Protein AF-A0A958JIG4-F1 (afdb_monomer_lite)

Foldseek 3Di:
DDAKFKEWEFEPDPDTATAKMWIDAPQDPDIFIEGEDDDPPDPDRYHYDHRALLVLLVLLQLLLLLLVLLCPDPPDDDDADKDKFAPPDSLQSNLACLVVVPRVLCRRANAGPVRHRCVPVQKDWDCRNVPDPGIIMIHGPCVRHPSNSYWYHYPNHTDNNSVVSNVSSVSSRVVRDHDPPPVPPPDDDDDDDDDDDDDDDDDDDDDFPPPQVVLLPPDDDDDDDDDPVVVVVVVVVVVVVLVVVPDDDPPCDPVNVVVVVVVVLVVQLCVLVVLFCQLPPVSVVVVLVCCCPPPLNVVLQSVVQDAPPVLSVPDHSQVSLCHDDCVVVVQVVQVPPAHQEEEEAPLLSNQVSSQCCCCPVVVGRHHYDHVHNAQLVLLVVLQPPPDDDRHNKYKHFSLQCRNVQVVPVPGHNHQHFHTWTRFWFKFKKAADDPDDLLVQAAAAEEEEQCPHSAVFVVVVVVCCVVVVYPPVHYHYDRHYLVRLLVVRLVRPRRYIYIDTPPSRVCCVVSSNMDTRDDPPPVPGSGRIMTMTD

Structure (mmCIF, N/CA/C/O backbone):
data_AF-A0A958JIG4-F1
#
_entry.id   AF-A0A958JIG4-F1
#
loop_
_atom_site.group_PDB
_atom_site.id
_atom_site.type_symbol
_atom_site.label_atom_id
_atom_site.label_alt_id
_atom_site.label_comp_id
_atom_site.label_asym_id
_atom_site.label_entity_id
_atom_site.label_seq_id
_atom_site.pdbx_PDB_ins_code
_atom_site.Cartn_x
_atom_site.Cartn_y
_atom_site.Cartn_z
_atom_site.occupancy
_atom_site.B_iso_or_equiv
_atom_site.auth_seq_id
_atom_site.auth_comp_id
_atom_site.auth_asym_id
_atom_site.auth_atom_id
_atom_site.pdbx_PDB_model_num
ATOM 1 N N . MET A 1 1 ? -41.477 -16.385 -0.769 1.00 67.00 1 MET A N 1
ATOM 2 C CA . MET A 1 1 ? -41.217 -14.953 -0.491 1.00 67.00 1 MET A CA 1
ATOM 3 C C . MET A 1 1 ? -40.031 -14.545 -1.342 1.00 67.00 1 MET A C 1
ATOM 5 O O . MET A 1 1 ? -39.143 -15.373 -1.484 1.00 67.00 1 MET A O 1
ATOM 9 N N . ALA A 1 2 ? -40.033 -13.352 -1.945 1.00 80.88 2 ALA A N 1
ATOM 10 C CA . ALA A 1 2 ? -38.869 -12.888 -2.701 1.00 80.88 2 ALA A CA 1
ATOM 11 C C . ALA A 1 2 ? -37.660 -12.805 -1.761 1.00 80.88 2 ALA A C 1
ATOM 13 O O . ALA A 1 2 ? -37.759 -12.220 -0.678 1.00 80.88 2 ALA A O 1
ATOM 14 N N . GLU A 1 3 ? -36.558 -13.440 -2.142 1.00 92.94 3 GLU A N 1
ATOM 15 C CA . GLU A 1 3 ? -35.339 -13.410 -1.348 1.00 92.94 3 GLU A CA 1
ATOM 16 C C . GLU A 1 3 ? -34.697 -12.025 -1.400 1.00 92.94 3 GLU A C 1
ATOM 18 O O . GLU A 1 3 ? -34.720 -11.343 -2.425 1.00 92.94 3 GLU A O 1
ATOM 23 N N . SER A 1 4 ? -34.123 -11.602 -0.276 1.00 97.44 4 SER A N 1
ATOM 24 C CA . SER A 1 4 ? -33.362 -10.360 -0.214 1.00 97.44 4 SER A CA 1
ATOM 25 C C . SER A 1 4 ? -32.079 -10.501 -1.029 1.00 97.44 4 SER A C 1
ATOM 27 O O . SER A 1 4 ? -31.359 -11.480 -0.839 1.00 97.44 4 SER A O 1
ATOM 29 N N . CYS A 1 5 ? -31.764 -9.517 -1.871 1.00 98.06 5 CYS A N 1
ATOM 30 C CA . CYS A 1 5 ? -30.549 -9.477 -2.684 1.00 98.06 5 CYS A CA 1
ATOM 31 C C . CYS A 1 5 ? -29.881 -8.108 -2.563 1.00 98.06 5 CYS A C 1
ATOM 33 O O . CYS A 1 5 ? -30.540 -7.081 -2.720 1.00 98.06 5 CYS A O 1
ATOM 35 N N . LEU A 1 6 ? -28.572 -8.097 -2.306 1.00 98.25 6 LEU A N 1
ATOM 36 C CA . LEU A 1 6 ? -27.755 -6.891 -2.215 1.00 98.25 6 LEU A CA 1
ATOM 37 C C . LEU A 1 6 ? -26.612 -6.975 -3.220 1.00 98.25 6 LEU A C 1
ATOM 39 O O . LEU A 1 6 ? -25.855 -7.943 -3.234 1.00 98.25 6 LEU A O 1
ATOM 43 N N . GLN A 1 7 ? -26.470 -5.945 -4.038 1.00 98.44 7 GLN A N 1
ATOM 44 C CA . GLN A 1 7 ? -25.402 -5.835 -5.017 1.00 98.44 7 GLN A CA 1
ATOM 45 C C . GLN A 1 7 ? -24.523 -4.626 -4.687 1.00 98.44 7 GLN A C 1
ATOM 47 O O . GLN A 1 7 ? -25.034 -3.546 -4.384 1.00 98.44 7 GLN A O 1
ATOM 52 N N . LEU A 1 8 ? -23.205 -4.814 -4.722 1.00 98.44 8 LEU A N 1
ATOM 53 C CA . LEU A 1 8 ? -22.194 -3.815 -4.371 1.00 98.44 8 LEU A CA 1
ATOM 54 C C . LEU A 1 8 ? -21.230 -3.625 -5.543 1.00 98.44 8 LEU A C 1
ATOM 56 O O . LEU A 1 8 ? -20.646 -4.606 -5.993 1.00 98.44 8 LEU A O 1
ATOM 60 N N . TRP A 1 9 ? -21.014 -2.390 -5.993 1.00 98.25 9 TRP A N 1
ATOM 61 C CA . TRP A 1 9 ? -20.042 -2.070 -7.043 1.00 98.25 9 TRP A CA 1
ATOM 62 C C . TRP A 1 9 ? -18.914 -1.205 -6.492 1.00 98.25 9 TRP A C 1
ATOM 64 O O . TRP A 1 9 ? -19.154 -0.103 -5.985 1.00 98.25 9 TRP A O 1
ATOM 74 N N . PHE A 1 10 ? -17.689 -1.705 -6.616 1.00 97.44 10 PHE A N 1
ATOM 75 C CA . PHE A 1 10 ? -16.466 -1.030 -6.202 1.00 97.44 10 PHE A CA 1
ATOM 76 C C . PHE A 1 10 ? -15.655 -0.571 -7.412 1.00 97.44 10 PHE A C 1
ATOM 78 O O . PHE A 1 10 ? -15.530 -1.304 -8.394 1.00 97.44 10 PHE A O 1
ATOM 85 N N . SER A 1 11 ? -15.085 0.630 -7.328 1.00 94.94 11 SER A N 1
ATOM 86 C CA . SER A 1 11 ? -14.069 1.095 -8.269 1.00 94.94 11 SER A CA 1
ATOM 87 C C . SER A 1 11 ? -12.758 0.392 -7.953 1.00 94.94 11 SER A C 1
ATOM 89 O O . SER A 1 11 ? -12.430 0.187 -6.783 1.00 94.94 11 SER A O 1
ATOM 91 N N . LYS A 1 12 ? -11.985 0.027 -8.973 1.00 78.94 12 LYS A N 1
ATOM 92 C CA . LYS A 1 12 ? -10.620 -0.463 -8.767 1.00 78.94 12 LYS A CA 1
ATOM 93 C C . LYS A 1 12 ? -9.652 0.687 -8.479 1.00 78.94 12 LYS A C 1
ATOM 95 O O . LYS A 1 12 ? -8.726 0.484 -7.699 1.00 78.94 12 LYS A O 1
ATOM 100 N N . GLU A 1 13 ? -9.889 1.884 -9.038 1.00 74.62 13 GLU A N 1
ATOM 101 C CA . GLU A 1 13 ? -8.924 2.998 -9.060 1.00 74.62 13 GLU A CA 1
ATOM 102 C C . GLU A 1 13 ? -9.524 4.417 -9.139 1.00 74.62 13 GLU A C 1
ATOM 104 O O . GLU A 1 13 ? -10.645 4.581 -9.622 1.00 74.62 13 GLU A O 1
ATOM 109 N N . PRO A 1 14 ? -8.761 5.464 -8.741 1.00 69.38 14 PRO A N 1
ATOM 110 C CA . PRO A 1 14 ? -7.458 5.408 -8.055 1.00 69.38 14 PRO A CA 1
ATOM 111 C C . PRO A 1 14 ? -7.566 4.944 -6.595 1.00 69.38 14 PRO A C 1
ATOM 113 O O . PRO A 1 14 ? -6.577 4.496 -6.026 1.00 69.38 14 PRO A O 1
ATOM 116 N N . ASP A 1 15 ? -8.771 4.992 -6.032 1.00 84.25 15 ASP A N 1
ATOM 117 C CA . ASP A 1 15 ? -9.095 4.504 -4.700 1.00 84.25 15 ASP A CA 1
ATOM 118 C C . ASP A 1 15 ? -10.178 3.425 -4.814 1.00 84.25 15 ASP A C 1
ATOM 120 O O . ASP A 1 15 ? -11.134 3.555 -5.588 1.00 84.25 15 ASP A O 1
ATOM 124 N N . ILE A 1 16 ? -10.036 2.353 -4.032 1.00 90.75 16 ILE A N 1
ATOM 125 C CA . ILE A 1 16 ? -11.079 1.332 -3.928 1.00 90.75 16 ILE A CA 1
ATOM 126 C C . ILE A 1 16 ? -12.230 1.895 -3.105 1.00 90.75 16 ILE A C 1
ATOM 128 O O . ILE A 1 16 ? -12.129 2.049 -1.883 1.00 90.75 16 ILE A O 1
ATOM 132 N N . GLU A 1 17 ? -13.339 2.184 -3.776 1.00 96.19 17 GLU A N 1
ATOM 133 C CA . GLU A 1 17 ? -14.498 2.819 -3.165 1.00 96.19 17 GLU A CA 1
ATOM 134 C C . GLU A 1 17 ? -15.791 2.192 -3.680 1.00 96.19 17 GLU A C 1
ATOM 136 O O . GLU A 1 17 ? -15.925 1.890 -4.863 1.00 96.19 17 GLU A O 1
ATOM 141 N N . LEU A 1 18 ? -16.778 2.017 -2.800 1.00 97.38 18 LEU A N 1
ATOM 142 C CA . LEU A 1 18 ? -18.128 1.661 -3.228 1.00 97.38 18 LEU A CA 1
ATOM 143 C C . LEU A 1 18 ? -18.726 2.871 -3.949 1.00 97.38 18 LEU A C 1
ATOM 145 O O . LEU A 1 18 ? -18.850 3.942 -3.349 1.00 97.38 18 LEU A O 1
ATOM 149 N N . TYR A 1 19 ? -19.103 2.714 -5.215 1.00 96.44 19 TYR A N 1
ATOM 150 C CA . TYR A 1 19 ? -19.712 3.796 -5.994 1.00 96.44 19 TYR A CA 1
ATOM 151 C C . TYR A 1 19 ? -21.190 3.570 -6.302 1.00 96.44 19 TYR A C 1
ATOM 153 O O . TYR A 1 19 ? -21.889 4.527 -6.637 1.00 96.44 19 TYR A O 1
ATOM 161 N N . LYS A 1 20 ? -21.687 2.337 -6.166 1.00 96.94 20 LYS A N 1
ATOM 162 C CA . LYS A 1 20 ? -23.087 1.997 -6.423 1.00 96.94 20 LYS A CA 1
ATOM 163 C C . LYS A 1 20 ? -23.531 0.796 -5.591 1.00 96.94 20 LYS A C 1
ATOM 165 O O . LYS A 1 20 ? -22.742 -0.109 -5.316 1.00 96.94 20 LYS A O 1
ATOM 170 N N . THR A 1 21 ? -24.807 0.786 -5.222 1.00 98.06 21 THR A N 1
ATOM 171 C CA . THR A 1 21 ? -25.494 -0.356 -4.613 1.00 98.06 21 THR A CA 1
ATOM 172 C C . THR A 1 21 ? -26.872 -0.549 -5.227 1.00 98.06 21 THR A C 1
ATOM 174 O O . THR A 1 21 ? -27.521 0.435 -5.584 1.00 98.06 21 THR A O 1
ATOM 177 N N . THR A 1 22 ? -27.354 -1.790 -5.273 1.00 97.81 22 THR A N 1
ATOM 178 C CA . THR A 1 22 ? -28.776 -2.088 -5.476 1.00 97.81 22 THR A CA 1
ATOM 179 C C . THR A 1 22 ? -29.257 -3.076 -4.431 1.00 97.81 22 THR A C 1
ATOM 181 O O . THR A 1 22 ? -28.502 -3.947 -3.993 1.00 97.81 22 THR A O 1
ATOM 184 N N . PHE A 1 23 ? -30.496 -2.910 -3.986 1.00 97.75 23 PHE A N 1
ATOM 185 C CA . PHE A 1 23 ? -31.053 -3.690 -2.900 1.00 97.75 23 PHE A CA 1
ATOM 186 C C . PHE A 1 23 ? -32.522 -4.021 -3.147 1.00 97.75 23 PHE A C 1
ATOM 188 O O . PHE A 1 23 ? -33.375 -3.137 -3.226 1.00 97.75 23 PHE A O 1
ATOM 195 N N . ALA A 1 24 ? -32.818 -5.314 -3.215 1.00 97.31 24 ALA A N 1
ATOM 196 C CA . ALA A 1 24 ? -34.170 -5.844 -3.285 1.00 97.31 24 ALA A CA 1
ATOM 197 C C . ALA A 1 24 ? -34.496 -6.573 -1.978 1.00 97.31 24 ALA A C 1
ATOM 199 O O . ALA A 1 24 ? -33.703 -7.374 -1.483 1.00 97.31 24 ALA A O 1
ATOM 200 N N . HIS A 1 25 ? -35.672 -6.302 -1.415 1.00 97.25 25 HIS A N 1
ATOM 201 C CA . HIS A 1 25 ? -36.146 -6.923 -0.180 1.00 97.25 25 HIS A CA 1
ATOM 202 C C . HIS A 1 25 ? -37.665 -7.029 -0.211 1.00 97.25 25 HIS A C 1
ATOM 204 O O . HIS A 1 25 ? -38.332 -6.105 -0.658 1.00 97.25 25 HIS A O 1
ATOM 210 N N . HIS A 1 26 ? -38.234 -8.092 0.356 1.00 96.31 26 HIS A N 1
ATOM 211 C CA . HIS A 1 26 ? -39.688 -8.321 0.382 1.00 96.31 26 HIS A CA 1
ATOM 212 C C . HIS A 1 26 ? -40.513 -7.253 1.136 1.00 96.31 26 HIS A C 1
ATOM 214 O O . HIS A 1 26 ? -41.740 -7.313 1.134 1.00 96.31 26 HIS A O 1
ATOM 220 N N . LEU A 1 27 ? -39.854 -6.320 1.832 1.00 95.94 27 LEU A N 1
ATOM 221 C CA . LEU A 1 27 ? -40.499 -5.193 2.522 1.00 95.94 27 LEU A CA 1
ATOM 222 C C . LEU A 1 27 ? -40.465 -3.897 1.700 1.00 95.94 27 LEU A C 1
ATOM 224 O O . LEU A 1 27 ? -41.154 -2.956 2.080 1.00 95.94 27 LEU A O 1
ATOM 228 N N . ASN A 1 28 ? -39.693 -3.862 0.611 1.00 92.94 28 ASN A N 1
ATOM 229 C CA . ASN A 1 28 ? -39.654 -2.756 -0.336 1.00 92.94 28 ASN A CA 1
ATOM 230 C C . ASN A 1 28 ? -40.614 -3.051 -1.498 1.00 92.94 28 ASN A C 1
ATOM 232 O O . ASN A 1 28 ? -40.771 -4.201 -1.904 1.00 92.94 28 ASN A O 1
ATOM 236 N N . GLU A 1 29 ? -41.226 -2.011 -2.062 1.00 90.94 29 GLU A N 1
ATOM 237 C CA . GLU A 1 29 ? -42.118 -2.120 -3.232 1.00 90.94 29 GLU A CA 1
ATOM 238 C C . GLU A 1 29 ? -41.350 -2.255 -4.565 1.00 90.94 29 GLU A C 1
ATOM 240 O O . GLU A 1 29 ? -41.949 -2.283 -5.636 1.00 90.94 29 GLU A O 1
ATOM 245 N N . GLY A 1 30 ? -40.021 -2.370 -4.509 1.00 91.56 30 GLY A N 1
ATOM 246 C CA . GLY A 1 30 ? -39.148 -2.516 -5.668 1.00 91.56 30 GLY A CA 1
ATOM 247 C C . GLY A 1 30 ? -37.677 -2.656 -5.281 1.00 91.56 30 GLY A C 1
ATOM 248 O O . GLY A 1 30 ? -37.327 -2.754 -4.100 1.00 91.56 30 GLY A O 1
ATOM 249 N N . GLU A 1 31 ? -36.813 -2.671 -6.294 1.00 95.62 31 GLU A N 1
ATOM 250 C CA . GLU A 1 31 ? -35.366 -2.568 -6.108 1.00 95.62 31 GLU A CA 1
ATOM 251 C C . GLU A 1 31 ? -34.989 -1.106 -5.842 1.00 95.62 31 GLU A C 1
ATOM 253 O O . GLU A 1 31 ? -35.384 -0.199 -6.575 1.00 95.62 31 GLU A O 1
ATOM 258 N N . LEU A 1 32 ? -34.218 -0.882 -4.783 1.00 95.69 32 LEU A N 1
ATOM 259 C CA . LEU A 1 32 ? -33.624 0.412 -4.482 1.00 95.69 32 LEU A CA 1
ATOM 260 C C . LEU A 1 32 ? -32.235 0.473 -5.097 1.00 95.69 32 LEU A C 1
ATOM 262 O O . LEU A 1 32 ? -31.482 -0.496 -5.020 1.00 95.69 32 LEU A O 1
ATOM 266 N N . ALA A 1 33 ? -31.877 1.616 -5.667 1.00 95.81 33 ALA A N 1
ATOM 267 C CA . ALA A 1 33 ? -30.532 1.881 -6.151 1.00 95.81 33 ALA A CA 1
ATOM 268 C C . ALA A 1 33 ? -29.973 3.093 -5.415 1.00 95.81 33 ALA A C 1
ATOM 270 O O . ALA A 1 33 ? -30.681 4.079 -5.235 1.00 95.81 33 ALA A O 1
ATOM 271 N N . ALA A 1 34 ? -28.700 3.044 -5.032 1.00 95.56 34 ALA A N 1
ATOM 272 C CA . ALA A 1 34 ? -28.008 4.202 -4.488 1.00 95.56 34 ALA A CA 1
ATOM 273 C C . ALA A 1 34 ? -26.639 4.366 -5.140 1.00 95.56 34 ALA A C 1
ATOM 275 O O . ALA A 1 34 ? -25.968 3.381 -5.457 1.00 95.56 34 ALA A O 1
ATOM 276 N N . VAL A 1 35 ? -26.222 5.613 -5.339 1.00 95.12 35 VAL A N 1
ATOM 277 C CA . VAL A 1 35 ? -24.940 5.961 -5.964 1.00 95.12 35 VAL A CA 1
ATOM 278 C C . VAL A 1 35 ? -24.110 6.861 -5.061 1.00 95.12 35 VAL A C 1
ATOM 280 O O . VAL A 1 35 ? -24.629 7.641 -4.260 1.00 95.12 35 VAL A O 1
ATOM 283 N N . ARG A 1 36 ? -22.789 6.773 -5.185 1.00 94.50 36 ARG A N 1
ATOM 284 C CA . ARG A 1 36 ? -21.888 7.618 -4.411 1.00 94.50 36 ARG A CA 1
ATOM 285 C C . ARG A 1 36 ? -22.014 9.079 -4.847 1.00 94.50 36 ARG A C 1
ATOM 287 O O . ARG A 1 36 ? -21.855 9.404 -6.018 1.00 94.50 36 ARG A O 1
ATOM 294 N N . GLY A 1 37 ? -22.240 9.977 -3.892 1.00 92.56 37 GLY A N 1
ATOM 295 C CA . GLY A 1 37 ? -22.407 11.408 -4.129 1.00 92.56 37 GLY A CA 1
ATOM 296 C C . GLY A 1 37 ? -22.849 12.168 -2.878 1.00 92.56 37 GLY A C 1
ATOM 297 O O . GLY A 1 37 ? -23.115 11.586 -1.829 1.00 92.56 37 GLY A O 1
ATOM 298 N N . LYS A 1 38 ? -22.898 13.503 -2.970 1.00 84.44 38 LYS A N 1
ATOM 299 C CA . LYS A 1 38 ? -23.418 14.367 -1.891 1.00 84.44 38 LYS A CA 1
ATOM 300 C C . LYS A 1 38 ? -24.881 14.773 -2.087 1.00 84.44 38 LYS A C 1
ATOM 302 O O . LYS A 1 38 ? -25.445 15.388 -1.189 1.00 84.44 38 LYS A O 1
ATOM 307 N N . SER A 1 39 ? -25.449 14.500 -3.257 1.00 72.19 39 SER A N 1
ATOM 308 C CA . SER A 1 39 ? -26.674 15.147 -3.716 1.00 72.19 39 SER A CA 1
ATOM 309 C C . SER A 1 39 ? -27.873 14.213 -3.621 1.00 72.19 39 SER A C 1
ATOM 311 O O . SER A 1 39 ? -27.943 13.229 -4.348 1.00 72.19 39 SER A O 1
ATOM 313 N N . THR A 1 40 ? -28.876 14.631 -2.855 1.00 58.66 40 THR A N 1
ATOM 314 C CA . THR A 1 40 ? -30.275 14.164 -2.892 1.00 58.66 40 THR A CA 1
ATOM 315 C C . THR A 1 40 ? -31.029 14.635 -4.154 1.00 58.66 40 THR A C 1
ATOM 317 O O . THR A 1 40 ? -32.251 14.725 -4.160 1.00 58.66 40 THR A O 1
ATOM 320 N N . GLY A 1 41 ? -30.302 15.023 -5.211 1.00 47.53 41 GLY A N 1
ATOM 321 C CA . GLY A 1 41 ? -30.802 15.860 -6.309 1.00 47.53 41 GLY A CA 1
ATOM 322 C C . GLY A 1 41 ? -30.883 15.187 -7.678 1.00 47.53 41 GLY A C 1
ATOM 323 O O . GLY A 1 41 ? -31.124 15.885 -8.659 1.00 47.53 41 GLY A O 1
ATOM 324 N N . LEU A 1 42 ? -30.664 13.871 -7.779 1.00 56.47 42 LEU A N 1
ATOM 325 C CA . LEU A 1 42 ? -31.022 13.158 -9.005 1.00 56.47 42 LEU A CA 1
ATOM 326 C C . LEU A 1 42 ? -32.554 13.012 -9.035 1.00 56.47 42 LEU A C 1
ATOM 328 O O . LEU A 1 42 ? -33.116 12.476 -8.081 1.00 56.47 42 LEU A O 1
ATOM 332 N N . PRO A 1 43 ? -33.255 13.495 -10.075 1.00 48.19 43 PRO A N 1
ATOM 333 C CA . PRO A 1 43 ? -34.697 13.311 -10.186 1.00 48.19 43 PRO A CA 1
ATOM 334 C C . PRO A 1 43 ? -35.006 11.817 -10.374 1.00 48.19 43 PRO A C 1
ATOM 336 O O . PRO A 1 43 ? -34.782 11.271 -11.451 1.00 48.19 43 PRO A O 1
ATOM 339 N N . GLY A 1 44 ? -35.487 11.139 -9.327 1.00 61.72 44 GLY A N 1
ATOM 340 C CA . GLY A 1 44 ? -35.890 9.732 -9.405 1.00 61.72 44 GLY A CA 1
ATOM 341 C C . GLY A 1 44 ? -35.693 8.923 -8.121 1.00 61.72 44 GLY A C 1
ATOM 342 O O . GLY A 1 44 ? -35.358 9.448 -7.067 1.00 61.72 44 GLY A O 1
ATOM 343 N N . THR A 1 45 ? -35.903 7.611 -8.241 1.00 69.12 45 THR A N 1
ATOM 344 C CA . THR A 1 45 ? -35.836 6.570 -7.196 1.00 69.12 45 THR A CA 1
ATOM 345 C C . THR A 1 45 ? -34.410 6.198 -6.754 1.00 69.12 45 THR A C 1
ATOM 347 O O . THR A 1 45 ? -34.218 5.164 -6.113 1.00 69.12 45 THR A O 1
ATOM 350 N N . VAL A 1 46 ? -33.400 7.002 -7.110 1.00 88.19 46 VAL A N 1
ATOM 351 C CA . VAL A 1 46 ? -31.984 6.692 -6.864 1.00 88.19 46 VAL A CA 1
ATOM 352 C C . VAL A 1 46 ? -31.482 7.469 -5.648 1.00 88.19 46 VAL A C 1
ATOM 354 O O . VAL A 1 46 ? -31.347 8.690 -5.692 1.00 88.19 46 VAL A O 1
ATOM 357 N N . GLY A 1 47 ? -31.184 6.747 -4.571 1.00 93.81 47 GLY A N 1
ATOM 358 C CA . GLY A 1 47 ? -30.593 7.286 -3.352 1.00 93.81 47 GLY A CA 1
ATOM 359 C C . GLY A 1 47 ? -29.118 7.673 -3.511 1.00 93.81 47 GLY A C 1
ATOM 360 O O . GLY A 1 47 ? -28.475 7.400 -4.530 1.00 93.81 47 GLY A O 1
ATOM 361 N N . SER A 1 48 ? -28.543 8.297 -2.484 1.00 94.38 48 SER A N 1
ATOM 362 C CA . SER A 1 48 ? -27.151 8.744 -2.493 1.00 94.38 48 SER A CA 1
ATOM 363 C C . SER A 1 48 ? -26.395 8.377 -1.216 1.00 94.38 48 SER A C 1
ATOM 365 O O . SER A 1 48 ? -26.951 8.288 -0.125 1.00 94.38 48 SER A O 1
ATOM 367 N N . PHE A 1 49 ? -25.084 8.175 -1.320 1.00 96.12 49 PHE A N 1
ATOM 368 C CA . PHE A 1 49 ? -24.243 7.980 -0.138 1.00 96.12 49 PHE A CA 1
ATOM 369 C C . PHE A 1 49 ? -22.841 8.558 -0.325 1.00 96.12 49 PHE A C 1
ATOM 371 O O . PHE A 1 49 ? -22.319 8.657 -1.428 1.00 96.12 49 PHE A O 1
ATOM 378 N N . GLN A 1 50 ? -22.179 8.920 0.770 1.00 95.88 50 GLN A N 1
ATOM 379 C CA . GLN A 1 50 ? -20.774 9.337 0.742 1.00 95.88 50 GLN A CA 1
ATOM 380 C C . GLN A 1 50 ? -19.872 8.190 1.208 1.00 95.88 50 GLN A C 1
ATOM 382 O O . GLN A 1 50 ? -20.266 7.406 2.072 1.00 95.88 50 GLN A O 1
ATOM 387 N N . TRP A 1 51 ? -18.633 8.133 0.707 1.00 96.62 51 TRP A N 1
ATOM 388 C CA . TRP A 1 51 ? -17.616 7.156 1.129 1.00 96.62 51 TRP A CA 1
ATOM 389 C C . TRP A 1 51 ? -17.043 7.485 2.519 1.00 96.62 51 TRP A C 1
ATOM 391 O O . TRP A 1 51 ? -15.882 7.839 2.697 1.00 96.62 51 TRP A O 1
ATOM 401 N N . THR A 1 52 ? -17.916 7.453 3.524 1.00 96.50 52 THR A N 1
ATOM 402 C CA . THR A 1 52 ? -17.594 7.759 4.922 1.00 96.50 52 THR A CA 1
ATOM 403 C C . THR A 1 52 ? -17.019 6.534 5.640 1.00 96.50 52 THR A C 1
ATOM 405 O O . THR A 1 52 ? -17.239 5.403 5.198 1.00 96.50 52 THR A O 1
ATOM 408 N N . PRO A 1 53 ? -16.380 6.706 6.813 1.00 97.25 53 PRO A N 1
ATOM 409 C CA . PRO A 1 53 ? -15.893 5.577 7.612 1.00 97.25 53 PRO A CA 1
ATOM 410 C C . PRO A 1 53 ? -16.977 4.558 8.003 1.00 97.25 53 PRO A C 1
ATOM 412 O O . PRO A 1 53 ? -16.665 3.388 8.215 1.00 97.25 53 PRO A O 1
ATOM 415 N N . ALA A 1 54 ? -18.249 4.967 8.087 1.00 97.38 54 ALA A N 1
ATOM 416 C CA . ALA A 1 54 ? -19.363 4.051 8.340 1.00 97.38 54 ALA A CA 1
ATOM 417 C C . ALA A 1 54 ? -19.732 3.217 7.098 1.00 97.38 54 ALA A C 1
ATOM 419 O O . ALA A 1 54 ? -19.997 2.026 7.230 1.00 97.38 54 ALA A O 1
ATOM 420 N N . VAL A 1 55 ? -19.695 3.808 5.897 1.00 97.94 55 VAL A N 1
ATOM 421 C CA . VAL A 1 55 ? -19.942 3.091 4.629 1.00 97.94 55 VAL A CA 1
ATOM 422 C C . VAL A 1 55 ? -18.785 2.141 4.299 1.00 97.94 55 VAL A C 1
ATOM 424 O O . VAL A 1 55 ? -19.013 1.018 3.851 1.00 97.94 55 VAL A O 1
ATOM 427 N N . GLN A 1 56 ? -17.547 2.532 4.613 1.00 97.81 56 GLN A N 1
ATOM 428 C CA . GLN A 1 56 ? -16.386 1.638 4.561 1.00 97.81 56 GLN A CA 1
ATOM 429 C C . GLN A 1 56 ? -16.570 0.438 5.498 1.00 97.81 56 GLN A C 1
ATOM 431 O O . GLN A 1 56 ? -16.427 -0.702 5.072 1.00 97.81 56 GLN A O 1
ATOM 436 N N . ALA A 1 57 ? -16.965 0.671 6.755 1.00 97.88 57 ALA A N 1
ATOM 437 C CA . ALA A 1 57 ? -17.247 -0.405 7.706 1.00 97.88 57 ALA A CA 1
ATOM 438 C C . ALA A 1 57 ? -18.385 -1.331 7.235 1.00 97.88 57 ALA A C 1
ATOM 440 O O . ALA A 1 57 ? -18.264 -2.550 7.347 1.00 97.88 57 ALA A O 1
ATOM 441 N N . LEU A 1 58 ? -19.455 -0.779 6.650 1.00 98.38 58 LEU A N 1
ATOM 442 C CA . LEU A 1 58 ? -20.514 -1.580 6.028 1.00 98.38 58 LEU A CA 1
ATOM 443 C C . LEU A 1 58 ? -19.959 -2.457 4.898 1.00 98.38 58 LEU A C 1
ATOM 445 O O . LEU A 1 58 ? -20.250 -3.648 4.835 1.00 98.38 58 LEU A O 1
ATOM 449 N N . SER A 1 59 ? -19.116 -1.884 4.041 1.00 98.50 59 SER A N 1
ATOM 450 C CA . SER A 1 59 ? -18.481 -2.608 2.939 1.00 98.50 59 SER A CA 1
ATOM 451 C C . SER A 1 59 ? -17.628 -3.768 3.452 1.00 98.50 59 SER A C 1
ATOM 453 O O . SER A 1 59 ? -17.761 -4.882 2.959 1.00 98.50 59 SER A O 1
ATOM 455 N N . ILE A 1 60 ? -16.817 -3.548 4.495 1.00 98.12 60 ILE A N 1
ATOM 456 C CA . ILE A 1 60 ? -15.963 -4.591 5.084 1.00 98.12 60 ILE A CA 1
ATOM 457 C C . ILE A 1 60 ? -16.809 -5.768 5.596 1.00 98.12 60 ILE A C 1
ATOM 459 O O . ILE A 1 60 ? -16.492 -6.915 5.283 1.00 98.12 60 ILE A O 1
ATOM 463 N N . VAL A 1 61 ? -17.882 -5.520 6.365 1.00 98.25 61 VAL A N 1
ATOM 464 C CA . VAL A 1 61 ? -18.695 -6.619 6.927 1.00 98.25 61 VAL A CA 1
ATOM 465 C C . VAL A 1 61 ? -19.450 -7.390 5.841 1.00 98.25 61 VAL A C 1
ATOM 467 O O . VAL A 1 61 ? -19.522 -8.617 5.909 1.00 98.25 61 VAL A O 1
ATOM 470 N N . LEU A 1 62 ? -19.951 -6.706 4.808 1.00 98.31 62 LEU A N 1
ATOM 471 C CA . LEU A 1 62 ? -20.645 -7.348 3.689 1.00 98.31 62 LEU A CA 1
ATOM 472 C C . LEU A 1 62 ? -19.692 -8.171 2.816 1.00 98.31 62 LEU A C 1
ATOM 474 O O . LEU A 1 62 ? -20.032 -9.293 2.460 1.00 98.31 62 LEU A O 1
ATOM 478 N N . LEU A 1 63 ? -18.488 -7.664 2.529 1.00 97.88 63 LEU A N 1
ATOM 479 C CA . LEU A 1 63 ? -17.461 -8.394 1.778 1.00 97.88 63 LEU A CA 1
ATOM 480 C C . LEU A 1 63 ? -16.994 -9.647 2.524 1.00 97.88 63 LEU A C 1
ATOM 482 O O . LEU A 1 63 ? -16.932 -10.719 1.928 1.00 97.88 63 LEU A O 1
ATOM 486 N N . LYS A 1 64 ? -16.726 -9.534 3.834 1.00 96.88 64 LYS A N 1
ATOM 487 C CA . LYS A 1 64 ? -16.377 -10.689 4.677 1.00 96.88 64 LYS A CA 1
ATOM 488 C C . LYS A 1 64 ? -17.516 -11.717 4.707 1.00 96.88 64 LYS A C 1
ATOM 490 O O . LYS A 1 64 ? -17.252 -12.908 4.599 1.00 96.88 64 LYS A O 1
ATOM 495 N N . THR A 1 65 ? -18.771 -11.265 4.791 1.00 96.62 65 THR A N 1
ATOM 496 C CA . THR A 1 65 ? -19.953 -12.148 4.763 1.00 96.62 65 THR A CA 1
ATOM 497 C C . THR A 1 65 ? -20.106 -12.851 3.415 1.00 96.62 65 THR A C 1
ATOM 499 O O . THR A 1 65 ? -20.307 -14.059 3.384 1.00 96.62 65 THR A O 1
ATOM 502 N N . ALA A 1 66 ? -19.961 -12.126 2.304 1.00 96.81 66 ALA A N 1
ATOM 503 C CA . ALA A 1 66 ? -20.028 -12.696 0.961 1.00 96.81 66 ALA A CA 1
ATOM 504 C C . ALA A 1 66 ? -18.910 -13.720 0.713 1.00 96.81 66 ALA A C 1
ATOM 506 O O . ALA A 1 66 ? -19.150 -14.747 0.088 1.00 96.81 66 ALA A O 1
ATOM 507 N N . ALA A 1 67 ? -17.697 -13.466 1.216 1.00 95.06 67 ALA A N 1
ATOM 508 C CA . ALA A 1 67 ? -16.589 -14.413 1.122 1.00 95.06 67 ALA A CA 1
ATOM 509 C C . ALA A 1 67 ? -16.889 -15.696 1.902 1.00 95.06 67 ALA A C 1
ATOM 511 O O . ALA A 1 67 ? -16.728 -16.787 1.366 1.00 95.06 67 ALA A O 1
ATOM 512 N N . TRP A 1 68 ? -17.393 -15.547 3.131 1.00 94.38 68 TRP A N 1
ATOM 513 C CA . TRP A 1 68 ? -17.763 -16.662 3.999 1.00 94.38 68 TRP A CA 1
ATOM 514 C C . TRP A 1 68 ? -18.823 -17.575 3.377 1.00 94.38 68 TRP A C 1
ATOM 516 O O . TRP A 1 68 ? -18.665 -18.786 3.421 1.00 94.38 68 TRP A O 1
ATOM 526 N N . GLY A 1 69 ? -19.853 -17.018 2.729 1.00 94.38 69 GLY A N 1
ATOM 527 C CA . GLY A 1 69 ? -20.866 -17.827 2.033 1.00 94.38 69 GLY A CA 1
ATOM 528 C C . GLY A 1 69 ? -20.306 -18.698 0.909 1.00 94.38 69 GLY A C 1
ATOM 529 O O . GLY A 1 69 ? -20.768 -19.809 0.678 1.00 94.38 69 GLY A O 1
ATOM 530 N N . ARG A 1 70 ? -19.269 -18.203 0.226 1.00 93.69 70 ARG A N 1
ATOM 531 C CA . ARG A 1 70 ? -18.677 -18.864 -0.944 1.00 93.69 70 ARG A CA 1
ATOM 532 C C . ARG A 1 70 ? -17.593 -19.868 -0.580 1.00 93.69 70 ARG A C 1
ATOM 534 O O . ARG A 1 70 ? -17.233 -20.700 -1.407 1.00 93.69 70 ARG A O 1
ATOM 541 N N . GLU A 1 71 ? -17.055 -19.789 0.631 1.00 90.75 71 GLU A N 1
ATOM 542 C CA . GLU A 1 71 ? -16.032 -20.703 1.120 1.00 90.75 71 GLU A CA 1
ATOM 543 C C . GLU A 1 71 ? -16.703 -21.907 1.792 1.00 90.75 71 GLU A C 1
ATOM 545 O O . GLU A 1 71 ? -16.984 -21.920 2.985 1.00 90.75 71 GLU A O 1
ATOM 550 N N . THR A 1 72 ? -16.967 -22.948 1.002 1.00 64.94 72 THR A N 1
ATOM 551 C CA . THR A 1 72 ? -17.724 -24.154 1.392 1.00 64.94 72 THR A CA 1
ATOM 552 C C . THR A 1 72 ? -17.008 -25.055 2.420 1.00 64.94 72 THR A C 1
ATOM 554 O O . THR A 1 72 ? -17.434 -26.186 2.630 1.00 64.94 72 THR A O 1
ATOM 557 N N . GLN A 1 73 ? -15.896 -24.613 3.022 1.00 50.91 73 GLN A N 1
ATOM 558 C CA . GLN A 1 73 ? -14.919 -25.494 3.686 1.00 50.91 73 GLN A CA 1
ATOM 559 C C . GLN A 1 73 ? -14.343 -25.005 5.021 1.00 50.91 73 GLN A C 1
ATOM 561 O O . GLN A 1 73 ? -13.429 -25.641 5.544 1.00 50.91 73 GLN A O 1
ATOM 566 N N . LEU A 1 74 ? -14.856 -23.935 5.632 1.00 53.56 74 LEU A N 1
ATOM 567 C CA . LEU A 1 74 ? -14.478 -23.645 7.020 1.00 53.56 74 LEU A CA 1
ATOM 568 C C . LEU A 1 74 ? -15.297 -24.532 7.967 1.00 53.56 74 LEU A C 1
ATOM 570 O O . LEU A 1 74 ? -16.282 -24.106 8.562 1.00 53.56 74 LEU A O 1
ATOM 574 N N . GLU A 1 75 ? -14.877 -25.794 8.077 1.00 48.47 75 GLU A N 1
ATOM 575 C CA . GLU A 1 75 ? -15.244 -26.700 9.166 1.00 48.47 75 GLU A CA 1
ATOM 576 C C . GLU A 1 75 ? -14.703 -26.114 10.482 1.00 48.47 75 GLU A C 1
ATOM 578 O O . GLU A 1 75 ? -13.572 -26.358 10.898 1.00 48.47 75 GLU A O 1
ATOM 583 N N . GLY A 1 76 ? -15.497 -25.245 11.100 1.00 57.72 76 GLY A N 1
ATOM 584 C CA . GLY A 1 76 ? -15.180 -24.577 12.356 1.00 57.72 76 GLY A CA 1
ATOM 585 C C . GLY A 1 76 ? -16.339 -23.678 12.773 1.00 57.72 76 GLY A C 1
ATOM 586 O O . GLY A 1 76 ? -16.611 -22.681 12.115 1.00 57.72 76 GLY A O 1
ATOM 587 N N . GLU A 1 77 ? -17.031 -24.090 13.834 1.00 51.97 77 GLU A N 1
ATOM 588 C CA . GLU A 1 77 ? -18.213 -23.493 14.477 1.00 51.97 77 GLU A CA 1
ATOM 589 C C . GLU A 1 77 ? -18.586 -22.040 14.100 1.00 51.97 77 GLU A C 1
ATOM 591 O O . GLU A 1 77 ? -17.892 -21.085 14.449 1.00 51.97 77 GLU A O 1
ATOM 596 N N . ASP A 1 78 ? -19.765 -21.906 13.475 1.00 59.31 78 ASP A N 1
ATOM 597 C CA . ASP A 1 78 ? -20.854 -20.927 13.699 1.00 59.31 78 ASP A CA 1
ATOM 598 C C . ASP A 1 78 ? -20.587 -19.410 13.762 1.00 59.31 78 ASP A C 1
ATOM 600 O O . ASP A 1 78 ? -21.530 -18.613 13.878 1.00 59.31 78 ASP A O 1
ATOM 604 N N . ALA A 1 79 ? -19.353 -18.938 13.643 1.00 76.19 79 ALA A N 1
ATOM 605 C CA . ALA A 1 79 ? -19.061 -17.518 13.753 1.00 76.19 79 ALA A CA 1
ATOM 606 C C . ALA A 1 79 ? -19.246 -16.814 12.403 1.00 76.19 79 ALA A C 1
ATOM 608 O O . ALA A 1 79 ? -18.303 -16.615 11.638 1.00 76.19 79 ALA A O 1
ATOM 609 N N . THR A 1 80 ? -20.476 -16.368 12.134 1.00 89.44 80 THR A N 1
ATOM 610 C CA . THR A 1 80 ? -20.757 -15.422 11.043 1.00 89.44 80 THR A CA 1
ATOM 611 C C . THR A 1 80 ? -19.776 -14.241 11.122 1.00 89.44 80 THR A C 1
ATOM 613 O O . THR A 1 80 ? -19.584 -13.701 12.222 1.00 89.44 80 THR A O 1
ATOM 616 N N . PRO A 1 81 ? -19.168 -13.795 10.003 1.00 95.00 81 PRO A N 1
ATOM 617 C CA . PRO A 1 81 ? -18.185 -12.719 10.040 1.00 95.00 81 PRO A CA 1
ATOM 618 C C . PRO A 1 81 ? -18.718 -11.471 10.743 1.00 95.00 81 PRO A C 1
ATOM 620 O O . PRO A 1 81 ? -19.842 -11.019 10.499 1.00 95.00 81 PRO A O 1
ATOM 623 N N . ARG A 1 82 ? -17.899 -10.899 11.629 1.00 96.50 82 ARG A N 1
ATOM 624 C CA . ARG A 1 82 ? -18.278 -9.743 12.446 1.00 96.50 82 ARG A CA 1
ATOM 625 C C . ARG A 1 82 ? -17.165 -8.709 12.527 1.00 96.50 82 ARG A C 1
ATOM 627 O O . ARG A 1 82 ? -15.984 -9.042 12.492 1.00 96.50 82 ARG A O 1
ATOM 634 N N . LEU A 1 83 ? -17.557 -7.448 12.660 1.00 97.19 83 LEU A N 1
ATOM 635 C CA . LEU A 1 83 ? -16.672 -6.357 13.050 1.00 97.19 83 LEU A CA 1
ATOM 636 C C . LEU A 1 83 ? -16.770 -6.159 14.554 1.00 97.19 83 LEU A C 1
ATOM 638 O O . LEU A 1 83 ? -17.875 -6.066 15.083 1.00 97.19 83 LEU A O 1
ATOM 642 N N . GLU A 1 84 ? -15.629 -6.046 15.223 1.00 97.25 84 GLU A N 1
ATOM 643 C CA . GLU A 1 84 ? -15.544 -5.876 16.669 1.00 97.25 84 GLU A CA 1
ATOM 644 C C . GLU A 1 84 ? -14.494 -4.814 17.011 1.00 97.25 84 GLU A C 1
ATOM 646 O O . GLU A 1 84 ? -13.400 -4.806 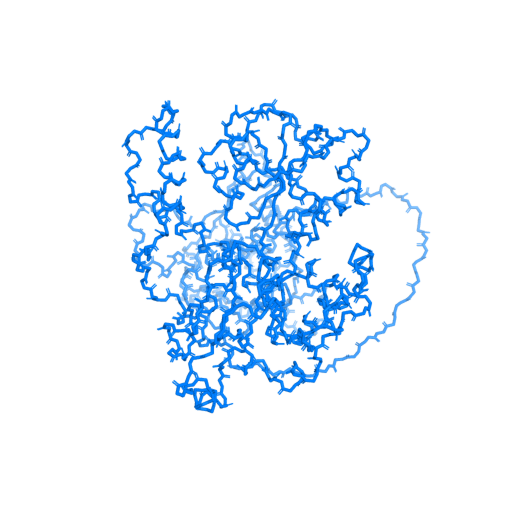16.450 1.00 97.25 84 GLU A O 1
ATOM 651 N N . GLY A 1 85 ? -14.825 -3.885 17.908 1.00 96.44 85 GLY A N 1
ATOM 652 C CA . GLY A 1 85 ? -13.863 -2.890 18.380 1.00 96.44 85 GLY A CA 1
ATOM 653 C C . GLY A 1 85 ? -14.468 -1.808 19.267 1.00 96.44 85 GLY A C 1
ATOM 654 O O . GLY A 1 85 ? -15.676 -1.558 19.256 1.00 96.44 85 GLY A O 1
ATOM 655 N N . THR A 1 86 ? -13.620 -1.143 20.052 1.00 95.69 86 THR A N 1
ATOM 656 C CA . THR A 1 86 ? -13.996 0.046 20.832 1.00 95.69 86 THR A CA 1
ATOM 657 C C . THR A 1 86 ? -13.839 1.323 20.004 1.00 95.69 86 THR A C 1
ATOM 659 O O . THR A 1 86 ? -13.164 1.307 18.977 1.00 95.69 86 THR A O 1
ATOM 662 N N . ALA A 1 87 ? -14.492 2.433 20.362 1.00 93.31 87 ALA A N 1
ATOM 663 C CA . ALA A 1 87 ? -14.295 3.685 19.636 1.00 93.31 87 ALA A CA 1
ATOM 664 C C . ALA A 1 87 ? -12.879 4.252 19.871 1.00 93.31 87 ALA A C 1
ATOM 666 O O . ALA A 1 87 ? -12.434 4.299 21.020 1.00 93.31 87 ALA A O 1
ATOM 667 N N . PRO A 1 88 ? -12.202 4.752 18.818 1.00 95.25 88 PRO A N 1
ATOM 668 C CA . PRO A 1 88 ? -12.629 4.749 17.416 1.00 95.25 88 PRO A CA 1
ATOM 669 C C . PRO A 1 88 ? -12.313 3.424 16.689 1.00 95.25 88 PRO A C 1
ATOM 671 O O . PRO A 1 88 ? -11.157 3.034 16.576 1.00 95.25 88 PRO A O 1
ATOM 674 N N . SER A 1 89 ? -13.330 2.778 16.112 1.00 96.12 89 SER A N 1
ATOM 675 C CA . SER A 1 89 ? -13.189 1.568 15.273 1.00 96.12 89 SER A CA 1
ATOM 676 C C . SER A 1 89 ? -14.258 1.485 14.175 1.00 96.12 89 SER A C 1
ATOM 678 O O . SER A 1 89 ? -15.328 2.087 14.340 1.00 96.12 89 SER A O 1
ATOM 680 N N . PRO A 1 90 ? -14.040 0.687 13.106 1.00 97.56 90 PRO A N 1
ATOM 681 C CA . PRO A 1 90 ? -15.047 0.440 12.071 1.00 97.56 90 PRO A CA 1
ATOM 682 C C . PRO A 1 90 ? -16.402 -0.003 12.646 1.00 97.56 90 PRO A C 1
ATOM 684 O O . PRO A 1 90 ? -17.441 0.555 12.288 1.00 97.56 90 PRO A O 1
ATOM 687 N N . ALA A 1 91 ? -16.387 -0.934 13.611 1.00 97.56 91 ALA A N 1
ATOM 688 C CA . ALA A 1 91 ? -17.588 -1.428 14.285 1.00 97.56 91 ALA A CA 1
ATOM 689 C C . ALA A 1 91 ? -18.345 -0.303 15.011 1.00 97.56 91 ALA A C 1
ATOM 691 O O . ALA A 1 91 ? -19.557 -0.156 14.844 1.00 97.56 91 ALA A O 1
ATOM 692 N N . SER A 1 92 ? -17.631 0.536 15.773 1.00 96.19 92 SER A N 1
ATOM 693 C CA . SER A 1 92 ? -18.237 1.669 16.486 1.00 96.19 92 SER A CA 1
ATOM 694 C C . SER A 1 92 ? -18.826 2.724 15.536 1.00 96.19 92 SER A C 1
ATOM 696 O O . SER A 1 92 ? -19.902 3.256 15.814 1.00 96.19 92 SER A O 1
ATOM 698 N N . SER A 1 93 ? -18.181 2.992 14.391 1.00 96.44 93 SER A N 1
ATOM 699 C CA . SER A 1 93 ? -18.664 3.958 13.393 1.00 96.44 93 SER A CA 1
ATOM 700 C C . SER A 1 93 ? -19.934 3.487 12.691 1.00 96.44 93 SER A C 1
ATOM 702 O O . SER A 1 93 ? -20.887 4.259 12.580 1.00 96.44 93 SER A O 1
ATOM 704 N N . LEU A 1 94 ? -19.983 2.221 12.268 1.00 97.50 94 LEU A N 1
ATOM 705 C CA . LEU A 1 94 ? -21.186 1.645 11.666 1.00 97.50 94 LEU A CA 1
ATOM 706 C C . LEU A 1 94 ? -22.323 1.523 12.688 1.00 97.50 94 LEU A C 1
ATOM 708 O O . LEU A 1 94 ? -23.450 1.931 12.409 1.00 97.50 94 LEU A O 1
ATOM 712 N N . GLY A 1 95 ? -22.026 1.047 13.901 1.00 96.81 95 GLY A N 1
ATOM 713 C CA . GLY A 1 95 ? -23.008 0.960 14.983 1.00 96.81 95 GLY A CA 1
ATOM 714 C C . GLY A 1 95 ? -23.627 2.316 15.339 1.00 96.81 95 GLY A C 1
ATOM 715 O O . GLY A 1 95 ? -24.833 2.404 15.576 1.00 96.81 95 GLY A O 1
ATOM 716 N N . TYR A 1 96 ? -22.832 3.391 15.323 1.00 95.12 96 TYR A N 1
ATOM 717 C CA . TYR A 1 96 ? -23.336 4.752 15.513 1.00 95.12 96 TYR A CA 1
ATOM 718 C C . TYR A 1 96 ? -24.275 5.191 14.376 1.00 95.12 96 TYR A C 1
ATOM 720 O O . TYR A 1 96 ? -25.368 5.688 14.658 1.00 95.12 96 TYR A O 1
ATOM 728 N N . ALA A 1 97 ? -23.902 4.964 13.110 1.00 95.75 97 ALA A N 1
ATOM 729 C CA . ALA A 1 97 ? -24.735 5.306 11.950 1.00 95.75 97 ALA A CA 1
ATOM 730 C C . ALA A 1 97 ? -26.087 4.566 11.961 1.00 95.75 97 ALA A C 1
ATOM 732 O O . ALA A 1 97 ? -27.132 5.188 11.763 1.00 95.75 97 ALA A O 1
ATOM 733 N N . ILE A 1 98 ? -26.090 3.267 12.291 1.00 96.56 98 ILE A N 1
ATOM 734 C CA . ILE A 1 98 ? -27.315 2.458 12.436 1.00 96.56 98 ILE A CA 1
ATOM 735 C C . ILE A 1 98 ? -28.200 3.005 13.563 1.00 96.56 98 ILE A C 1
ATOM 737 O O . ILE A 1 98 ? -29.412 3.154 13.393 1.00 96.56 98 ILE A O 1
ATOM 741 N N . SER A 1 99 ? -27.608 3.350 14.714 1.00 95.00 99 SER A N 1
ATOM 742 C CA . SER A 1 99 ? -28.354 3.920 15.841 1.00 95.00 99 SER A CA 1
ATOM 743 C C . SER A 1 99 ? -28.985 5.270 15.502 1.00 95.00 99 SER A C 1
ATOM 745 O O . SER A 1 99 ? -30.063 5.570 16.020 1.00 95.00 99 SER A O 1
ATOM 747 N N . LYS A 1 100 ? -28.318 6.088 14.681 1.00 94.94 100 LYS A N 1
ATOM 748 C CA . LYS A 1 100 ? -28.798 7.409 14.257 1.00 94.94 100 LYS A CA 1
ATOM 749 C C . LYS A 1 100 ? -29.691 7.377 13.021 1.00 94.94 100 LYS A C 1
ATOM 751 O O . LYS A 1 100 ? -30.278 8.407 12.730 1.00 94.94 100 LYS A O 1
ATOM 756 N N . GLN A 1 101 ? -29.823 6.226 12.357 1.00 94.94 101 GLN A N 1
ATOM 757 C CA . GLN A 1 101 ? -30.576 6.080 11.107 1.00 94.94 101 GLN A CA 1
ATOM 758 C C . GLN A 1 101 ? -30.129 7.103 10.057 1.00 94.94 101 GLN A C 1
ATOM 760 O O . GLN A 1 101 ? -30.949 7.838 9.526 1.00 94.94 101 GLN A O 1
ATOM 765 N N . SER A 1 102 ? -28.816 7.191 9.811 1.00 94.75 102 SER A N 1
ATOM 766 C CA . SER A 1 102 ? -28.267 8.113 8.810 1.00 94.75 102 SER A CA 1
ATOM 767 C C . SER A 1 102 ? -28.983 7.982 7.462 1.00 94.75 102 SER A C 1
ATOM 769 O O . SER A 1 102 ? -29.237 6.861 7.035 1.00 94.75 102 SER A O 1
ATOM 771 N N . ASP A 1 103 ? -29.229 9.103 6.781 1.00 95.25 103 ASP A N 1
ATOM 772 C CA . ASP A 1 103 ? -30.023 9.156 5.541 1.00 95.25 103 ASP A CA 1
ATOM 773 C C . ASP A 1 103 ? -29.542 8.165 4.474 1.00 95.25 103 ASP A C 1
ATOM 775 O O . ASP A 1 103 ? -30.339 7.464 3.866 1.00 95.25 103 ASP A O 1
ATOM 779 N N . TRP A 1 104 ? -28.226 7.981 4.339 1.00 96.38 104 TRP A N 1
ATOM 780 C CA . TRP A 1 104 ? -27.667 7.022 3.384 1.00 96.38 104 TRP A CA 1
ATOM 781 C C . TRP A 1 104 ? -28.094 5.560 3.644 1.00 96.38 104 TRP A C 1
ATOM 783 O O . TRP A 1 104 ? -28.102 4.747 2.726 1.00 96.38 104 TRP A O 1
ATOM 793 N N . LEU A 1 105 ? -28.459 5.189 4.880 1.00 97.00 105 LEU A N 1
ATOM 794 C CA . LEU A 1 105 ? -29.021 3.863 5.172 1.00 97.00 105 LEU A CA 1
ATOM 795 C C . LEU A 1 105 ? -30.447 3.728 4.632 1.00 97.00 105 LEU A C 1
ATOM 797 O O . LEU A 1 105 ? -30.839 2.624 4.261 1.00 97.00 105 LEU A O 1
ATOM 801 N N . LEU A 1 106 ? -31.209 4.825 4.609 1.00 95.56 106 LEU A N 1
ATOM 802 C CA . LEU A 1 106 ? -32.528 4.887 3.976 1.00 95.56 106 LEU A CA 1
ATOM 803 C C . LEU A 1 106 ? -32.375 4.747 2.466 1.00 95.56 106 LEU A C 1
ATOM 805 O O . LEU A 1 106 ? -33.068 3.942 1.858 1.00 95.56 106 LEU A O 1
ATOM 809 N N . ASP A 1 107 ? -31.402 5.456 1.903 1.00 95.69 107 ASP A N 1
ATOM 810 C CA . ASP A 1 107 ? -31.113 5.447 0.473 1.00 95.69 107 ASP A CA 1
ATOM 811 C C . ASP A 1 107 ? -30.653 4.066 -0.023 1.00 95.69 107 ASP A C 1
ATOM 813 O O . ASP A 1 107 ? -31.060 3.633 -1.097 1.00 95.69 107 ASP A O 1
ATOM 817 N N . ILE A 1 108 ? -29.835 3.346 0.758 1.00 97.12 108 ILE A N 1
ATOM 818 C CA . ILE A 1 108 ? -29.360 2.001 0.386 1.00 97.12 108 ILE A CA 1
ATOM 819 C C . ILE A 1 108 ? -30.408 0.917 0.671 1.00 97.12 108 ILE A C 1
ATOM 821 O O . ILE A 1 108 ? -30.592 0.023 -0.151 1.00 97.12 108 ILE A O 1
ATOM 825 N N . PHE A 1 109 ? -31.062 0.937 1.839 1.00 97.56 109 PHE A N 1
ATOM 826 C CA . PHE A 1 109 ? -31.870 -0.201 2.305 1.00 97.56 109 PHE A CA 1
ATOM 827 C C . PHE A 1 109 ? -33.380 0.041 2.311 1.00 97.56 109 PHE A C 1
ATOM 829 O O . PHE A 1 109 ? -34.141 -0.927 2.331 1.00 97.56 109 PHE A O 1
ATOM 836 N N . GLY A 1 110 ? -33.825 1.294 2.304 1.00 96.19 110 GLY A N 1
ATOM 837 C CA . GLY A 1 110 ? -35.232 1.661 2.409 1.00 96.19 110 GLY A CA 1
ATOM 838 C C . GLY A 1 110 ? -35.796 1.597 3.826 1.00 96.19 110 GLY A C 1
ATOM 839 O O . GLY A 1 110 ? -35.094 1.391 4.828 1.00 96.19 110 GLY A O 1
ATOM 840 N N . LEU A 1 111 ? -37.112 1.778 3.888 1.00 96.50 111 LEU A N 1
ATOM 841 C CA . LEU A 1 111 ? -37.920 1.768 5.099 1.00 96.50 111 LEU A CA 1
ATOM 842 C C . LEU A 1 111 ? -38.883 0.586 5.075 1.00 96.50 111 LEU A C 1
ATOM 844 O O . LEU A 1 111 ? -39.455 0.257 4.042 1.00 96.50 111 LEU A O 1
ATOM 848 N N . ASP A 1 112 ? -39.106 -0.030 6.232 1.00 95.81 112 ASP A N 1
ATOM 849 C CA . ASP A 1 112 ? -40.223 -0.951 6.395 1.00 95.81 112 ASP A CA 1
ATOM 850 C C . ASP A 1 112 ? -41.555 -0.196 6.573 1.00 95.81 112 ASP A C 1
ATOM 852 O O . ASP A 1 112 ? -41.603 1.025 6.727 1.00 95.81 112 ASP A O 1
ATOM 856 N N . ARG A 1 113 ? -42.667 -0.940 6.625 1.00 95.19 113 ARG A N 1
ATOM 857 C CA . ARG A 1 113 ? -44.020 -0.383 6.827 1.00 95.19 113 ARG A CA 1
ATOM 858 C C . ARG A 1 113 ? -44.192 0.423 8.125 1.00 95.19 113 ARG A C 1
ATOM 860 O O . ARG A 1 113 ? -45.200 1.100 8.282 1.00 95.19 113 ARG A O 1
ATOM 867 N N . LYS A 1 114 ? -43.255 0.323 9.076 1.00 94.81 114 LYS A N 1
ATOM 868 C CA . LYS A 1 114 ? -43.260 1.073 10.343 1.00 94.81 114 LYS A CA 1
ATOM 869 C C . LYS A 1 114 ? -42.357 2.311 10.288 1.00 94.81 114 LYS A C 1
ATOM 871 O O . LYS A 1 114 ? -42.133 2.934 11.323 1.00 94.81 114 LYS A O 1
ATOM 876 N N . GLY A 1 115 ? -41.795 2.637 9.123 1.00 92.88 115 GLY A N 1
ATOM 877 C CA . GLY A 1 115 ? -40.845 3.735 8.960 1.00 92.88 115 GLY A CA 1
ATOM 878 C C . GLY A 1 115 ? -39.486 3.467 9.612 1.00 92.88 115 GLY A C 1
ATOM 879 O O . GLY A 1 115 ? -38.760 4.409 9.911 1.00 92.88 115 GLY A O 1
ATOM 880 N N . SER A 1 116 ? -39.128 2.202 9.868 1.00 94.25 116 SER A N 1
ATOM 881 C CA . SER A 1 116 ? -37.802 1.828 10.375 1.00 94.25 116 SER A CA 1
ATOM 882 C C . SER A 1 116 ? -36.895 1.359 9.245 1.00 94.25 116 SER A C 1
ATOM 884 O O . SER A 1 116 ? -37.335 0.639 8.353 1.00 94.25 116 SER A O 1
ATOM 886 N N . THR A 1 117 ? -35.608 1.713 9.301 1.00 96.62 117 THR A N 1
ATOM 887 C CA . THR A 1 117 ? -34.653 1.284 8.266 1.00 96.62 117 THR A CA 1
ATOM 888 C C . THR A 1 117 ? -34.545 -0.242 8.217 1.00 96.62 117 THR A C 1
ATOM 890 O O . THR A 1 117 ? -34.366 -0.899 9.250 1.00 96.62 117 THR A O 1
ATOM 893 N N . ILE A 1 118 ? -34.608 -0.827 7.016 1.00 97.94 118 ILE A N 1
ATOM 894 C CA . ILE A 1 118 ? -34.450 -2.284 6.846 1.00 97.94 118 ILE A CA 1
ATOM 895 C C . ILE A 1 118 ? -33.037 -2.727 7.261 1.00 97.94 118 ILE A C 1
ATOM 897 O O . ILE A 1 118 ? -32.851 -3.840 7.760 1.00 97.94 118 ILE A O 1
ATOM 901 N N . ALA A 1 119 ? -32.054 -1.823 7.198 1.00 97.88 119 ALA A N 1
ATOM 902 C CA . ALA A 1 119 ? -30.699 -2.049 7.694 1.00 97.88 119 ALA A CA 1
ATOM 903 C C . ALA A 1 119 ? -30.654 -2.574 9.143 1.00 97.88 119 ALA A C 1
ATOM 905 O O . ALA A 1 119 ? -29.814 -3.412 9.453 1.00 97.88 119 ALA A O 1
ATOM 906 N N . LYS A 1 120 ? -31.576 -2.155 10.028 1.00 97.06 120 LYS A N 1
ATOM 907 C CA . LYS A 1 120 ? -31.654 -2.659 11.417 1.00 97.06 120 LYS A CA 1
ATOM 908 C C . LYS A 1 120 ? -32.049 -4.136 11.524 1.00 97.06 120 LYS A C 1
ATOM 910 O O . LYS A 1 120 ? -31.814 -4.751 12.558 1.00 97.06 120 LYS A O 1
ATOM 915 N N . ARG A 1 121 ? -32.685 -4.694 10.491 1.00 97.19 121 ARG A N 1
ATOM 916 C CA . ARG A 1 121 ? -33.051 -6.119 10.411 1.00 97.19 121 ARG A CA 1
ATOM 917 C C . ARG A 1 121 ? -31.915 -6.945 9.813 1.00 97.19 121 ARG A C 1
ATOM 919 O O . ARG A 1 121 ? -31.664 -8.057 10.277 1.00 97.19 121 ARG A O 1
ATOM 926 N N . ILE A 1 122 ? -31.236 -6.380 8.812 1.00 98.00 122 ILE A N 1
ATOM 927 C CA . ILE A 1 122 ? -30.106 -7.000 8.106 1.00 98.00 122 ILE A CA 1
ATOM 928 C C . ILE A 1 122 ? -28.843 -7.001 8.962 1.00 98.00 122 ILE A C 1
ATOM 930 O O . ILE A 1 122 ? -28.088 -7.960 8.909 1.00 98.00 122 ILE A O 1
ATOM 934 N N . LEU A 1 123 ? -28.588 -5.958 9.749 1.00 97.94 123 LEU A N 1
ATOM 935 C CA . LEU A 1 123 ? -27.369 -5.826 10.544 1.00 97.94 123 LEU A CA 1
ATOM 936 C C . LEU A 1 123 ? -27.683 -6.084 12.017 1.00 97.94 123 LEU A C 1
ATOM 938 O O . LEU A 1 123 ? -28.412 -5.322 12.655 1.00 97.94 123 LEU A O 1
ATOM 942 N N . ARG A 1 124 ? -27.107 -7.151 12.575 1.00 97.06 124 ARG A N 1
ATOM 943 C CA . ARG A 1 124 ? -27.145 -7.413 14.015 1.00 97.06 124 ARG A CA 1
ATOM 944 C C . ARG A 1 124 ? -26.116 -6.524 14.687 1.00 97.06 124 ARG A C 1
ATOM 946 O O . ARG A 1 124 ? -24.944 -6.521 14.317 1.00 97.06 124 ARG A O 1
ATOM 953 N N . THR A 1 125 ? -26.556 -5.786 15.696 1.00 96.50 125 THR A N 1
ATOM 954 C CA . THR A 1 125 ? -25.683 -4.904 16.467 1.00 96.50 125 THR A CA 1
ATOM 955 C C . THR A 1 125 ? -25.717 -5.291 17.936 1.00 96.50 125 THR A C 1
ATOM 957 O O . THR A 1 125 ? -26.793 -5.334 18.531 1.00 96.50 125 THR A O 1
ATOM 960 N N . HIS A 1 126 ? -24.553 -5.505 18.539 1.00 95.94 126 HIS A N 1
ATOM 961 C CA . HIS A 1 126 ? -24.395 -5.639 19.982 1.00 95.94 126 HIS A CA 1
ATOM 962 C C . HIS A 1 126 ? -23.577 -4.459 20.515 1.00 95.94 126 HIS A C 1
ATOM 964 O O . HIS A 1 126 ? -22.587 -4.052 19.906 1.00 95.94 126 HIS A O 1
ATOM 970 N N . ASN A 1 127 ? -24.025 -3.884 21.635 1.00 91.81 127 ASN A N 1
ATOM 971 C CA . ASN A 1 127 ? -23.445 -2.677 22.226 1.00 91.81 127 ASN A CA 1
ATOM 972 C C . ASN A 1 127 ? -23.296 -1.503 21.226 1.00 91.81 127 ASN A C 1
ATOM 974 O O . ASN A 1 127 ? -22.274 -0.811 21.172 1.00 91.81 127 ASN A O 1
ATOM 978 N N . ALA A 1 128 ? -24.328 -1.279 20.402 1.00 82.00 128 ALA A N 1
ATOM 979 C CA . ALA A 1 128 ? -24.362 -0.155 19.470 1.00 82.00 128 ALA A CA 1
ATOM 980 C C . ALA A 1 128 ? -24.202 1.178 20.226 1.00 82.00 128 ALA A C 1
ATOM 982 O O . ALA A 1 128 ? -24.779 1.374 21.297 1.00 82.00 128 ALA A O 1
ATOM 983 N N . ALA A 1 129 ? -23.399 2.091 19.671 1.00 80.69 129 ALA A N 1
ATOM 984 C CA . ALA A 1 129 ? -23.016 3.357 20.306 1.00 80.69 129 ALA A CA 1
ATOM 985 C C . ALA A 1 129 ? -22.291 3.222 21.664 1.00 80.69 129 ALA A C 1
ATOM 987 O O . ALA A 1 129 ? -22.190 4.211 22.386 1.00 80.69 129 ALA A O 1
ATOM 988 N N . GLN A 1 130 ? -21.787 2.025 22.000 1.00 85.38 130 GLN A N 1
ATOM 989 C CA . GLN A 1 130 ? -20.999 1.746 23.205 1.00 85.38 130 GLN A CA 1
ATOM 990 C C . GLN A 1 130 ? -21.631 2.249 24.512 1.00 85.38 130 GLN A C 1
ATOM 992 O O . GLN A 1 130 ? -20.957 2.805 25.377 1.00 85.38 130 GLN A O 1
ATOM 997 N N . ARG A 1 131 ? -22.950 2.073 24.660 1.00 87.56 131 ARG A N 1
ATOM 998 C CA . ARG A 1 131 ? -23.662 2.438 25.897 1.00 87.56 131 ARG A CA 1
ATOM 999 C C . ARG A 1 131 ? -23.343 1.494 27.060 1.00 87.56 131 ARG A C 1
ATOM 1001 O O . ARG A 1 131 ? -23.501 1.881 28.213 1.00 87.56 131 ARG A O 1
ATOM 1008 N N . LEU A 1 132 ? -22.919 0.267 26.759 1.00 91.19 132 LEU A N 1
ATOM 1009 C CA . LEU A 1 132 ? -22.470 -0.737 27.720 1.00 91.19 132 LEU A CA 1
ATOM 1010 C C . LEU A 1 132 ? -20.938 -0.838 27.699 1.00 91.19 132 LEU A C 1
ATOM 1012 O O . LEU A 1 132 ? -20.285 -0.507 26.705 1.00 91.19 132 LEU A O 1
ATOM 1016 N N . LYS A 1 133 ? -20.352 -1.338 28.793 1.00 92.38 133 LYS A N 1
ATOM 1017 C CA . LYS A 1 133 ? -18.920 -1.668 28.835 1.00 92.38 133 LYS A CA 1
ATOM 1018 C C . LYS A 1 133 ? -18.629 -2.785 27.826 1.00 92.38 133 LYS A C 1
ATOM 1020 O O . LYS A 1 133 ? -19.264 -3.831 27.884 1.00 92.38 133 LYS A O 1
ATOM 1025 N N . GLY A 1 134 ? -17.668 -2.560 26.932 1.00 94.38 134 GLY A N 1
ATOM 1026 C CA . GLY A 1 134 ? -17.225 -3.546 25.943 1.00 94.38 134 GLY A CA 1
ATOM 1027 C C . GLY A 1 134 ? -17.092 -2.982 24.523 1.00 94.38 134 GLY A C 1
ATOM 1028 O O . GLY A 1 134 ? -17.381 -1.803 24.279 1.00 94.38 134 GLY A O 1
ATOM 1029 N N . PRO A 1 135 ? -16.633 -3.808 23.571 1.00 96.88 135 PRO A N 1
ATOM 1030 C CA . PRO A 1 135 ? -16.563 -3.427 22.167 1.00 96.88 135 PRO A CA 1
ATOM 1031 C C . PRO A 1 135 ? -17.966 -3.338 21.547 1.00 96.88 135 PRO A C 1
ATOM 1033 O O . PRO A 1 135 ? -18.915 -3.962 22.023 1.00 96.88 135 PRO A O 1
ATOM 1036 N N . ALA A 1 136 ? -18.101 -2.547 20.483 1.00 96.56 136 ALA A N 1
ATOM 1037 C CA . ALA A 1 136 ? -19.245 -2.650 19.585 1.00 96.56 136 ALA A CA 1
ATOM 1038 C C . ALA A 1 136 ? -19.030 -3.858 18.666 1.00 96.56 136 ALA A C 1
ATOM 1040 O O . ALA A 1 136 ? -17.920 -4.035 18.162 1.00 96.56 136 ALA A O 1
ATOM 1041 N N . VAL A 1 137 ? -20.075 -4.655 18.433 1.00 97.31 137 VAL A N 1
ATOM 1042 C CA . VAL A 1 137 ? -20.028 -5.814 17.527 1.00 97.31 137 VAL A CA 1
ATOM 1043 C C . VAL A 1 137 ? -21.117 -5.681 16.469 1.00 97.31 137 VAL A C 1
ATOM 1045 O O . VAL A 1 137 ? -22.280 -5.457 16.811 1.00 97.31 137 VAL A O 1
ATOM 1048 N N . ILE A 1 138 ? -20.747 -5.813 15.195 1.00 97.75 138 ILE A N 1
ATOM 1049 C CA . ILE A 1 138 ? -21.669 -5.748 14.053 1.00 97.75 138 ILE A CA 1
ATOM 1050 C C . ILE A 1 138 ? -21.496 -6.993 13.182 1.00 97.75 138 ILE A C 1
ATOM 1052 O O . ILE A 1 138 ? -20.375 -7.299 12.781 1.00 97.75 138 ILE A O 1
ATOM 1056 N N . SER A 1 139 ? -22.588 -7.676 12.847 1.00 97.69 139 SER A N 1
ATOM 1057 C CA . SER A 1 139 ? -22.602 -8.801 11.899 1.00 97.69 139 SER A CA 1
ATOM 1058 C C . SER A 1 139 ? -23.839 -8.763 10.999 1.00 97.69 139 SER A C 1
ATOM 1060 O O . SER A 1 139 ? -24.801 -8.042 11.277 1.00 97.69 139 SER A O 1
ATOM 1062 N N . VAL A 1 140 ? -23.827 -9.525 9.904 1.00 97.44 140 VAL A N 1
ATOM 1063 C CA . VAL A 1 140 ? -24.998 -9.679 9.027 1.00 97.44 140 VAL A CA 1
ATOM 1064 C C . VAL A 1 140 ? -25.938 -10.744 9.598 1.00 97.44 140 VAL A C 1
ATOM 1066 O O . VAL A 1 140 ? -25.522 -11.817 10.025 1.00 97.44 140 VAL A O 1
ATOM 1069 N N . ASN A 1 141 ? -27.232 -10.444 9.610 1.00 97.19 141 ASN A N 1
ATOM 1070 C CA . ASN A 1 141 ? -28.302 -11.376 9.915 1.00 97.19 141 ASN A CA 1
ATOM 1071 C C . ASN A 1 141 ? -28.574 -12.246 8.683 1.00 97.19 141 ASN A C 1
ATOM 1073 O O . ASN A 1 141 ? -29.368 -11.874 7.818 1.00 97.19 141 ASN A O 1
ATOM 1077 N N . THR A 1 142 ? -27.940 -13.411 8.618 1.00 95.69 142 THR A N 1
ATOM 1078 C CA . THR A 1 142 ? -28.036 -14.335 7.474 1.00 95.69 142 THR A CA 1
ATOM 1079 C C . THR A 1 142 ? -29.458 -14.828 7.201 1.00 95.69 142 THR A C 1
ATOM 1081 O O . THR A 1 142 ? -29.800 -15.108 6.060 1.00 95.69 142 THR A O 1
ATOM 1084 N N . ASN A 1 143 ? -30.337 -14.807 8.211 1.00 95.75 143 ASN A N 1
ATOM 1085 C CA . ASN A 1 143 ? -31.767 -15.107 8.056 1.00 95.75 143 ASN A CA 1
ATOM 1086 C C . ASN A 1 143 ? -32.553 -14.010 7.313 1.00 95.75 143 ASN A C 1
ATOM 1088 O O . ASN A 1 143 ? -33.724 -14.200 6.999 1.00 95.75 143 ASN A O 1
ATOM 1092 N N . GLN A 1 144 ? -31.981 -12.817 7.143 1.00 97.19 144 GLN A N 1
ATOM 1093 C CA . GLN A 1 144 ? -32.612 -11.691 6.442 1.00 97.19 144 GLN A CA 1
ATOM 1094 C C . GLN A 1 144 ? -31.900 -11.363 5.129 1.00 97.19 144 GLN A C 1
ATOM 1096 O O . GLN A 1 144 ? -32.541 -10.870 4.205 1.00 97.19 144 GLN A O 1
ATOM 1101 N N . LEU A 1 145 ? -30.598 -11.640 5.043 1.00 97.44 145 LEU A N 1
ATOM 1102 C CA . LEU A 1 145 ? -29.789 -11.499 3.839 1.00 97.44 145 LEU A CA 1
ATOM 1103 C C . LEU A 1 145 ? -28.789 -12.657 3.778 1.00 97.44 145 LEU A C 1
ATOM 1105 O O . LEU A 1 145 ? -27.802 -12.652 4.516 1.00 97.44 145 LEU A O 1
ATOM 1109 N N . SER A 1 146 ? -29.060 -13.637 2.913 1.00 96.25 146 SER A N 1
ATOM 1110 C CA . SER A 1 146 ? -28.149 -14.763 2.688 1.00 96.25 146 SER A CA 1
ATOM 1111 C C . SER A 1 146 ? -26.790 -14.258 2.177 1.00 96.25 146 SER A C 1
ATOM 1113 O O . SER A 1 146 ? -26.775 -13.357 1.331 1.00 96.25 146 SER A O 1
ATOM 1115 N N . PRO A 1 147 ? -25.657 -14.824 2.637 1.00 96.44 147 PRO A N 1
ATOM 1116 C CA . PRO A 1 147 ? -24.333 -14.538 2.084 1.00 96.44 147 PRO A CA 1
ATOM 1117 C C . PRO A 1 147 ? -24.255 -14.660 0.557 1.00 96.44 147 PRO A C 1
ATOM 1119 O O . PRO A 1 147 ? -23.643 -13.812 -0.093 1.00 96.44 147 PRO A O 1
ATOM 1122 N N . ASP A 1 148 ? -24.926 -15.663 -0.015 1.00 96.31 148 ASP A N 1
ATOM 1123 C CA . ASP A 1 148 ? -24.940 -15.928 -1.462 1.00 96.31 148 ASP A CA 1
ATOM 1124 C C . ASP A 1 148 ? -25.680 -14.843 -2.250 1.00 96.31 148 ASP A C 1
ATOM 1126 O O . ASP A 1 148 ? -25.401 -14.593 -3.425 1.00 96.31 148 ASP A O 1
ATOM 1130 N N . ASN A 1 149 ? -26.575 -14.129 -1.568 1.00 97.69 149 ASN A N 1
ATOM 1131 C CA . ASN A 1 149 ? -27.334 -13.024 -2.131 1.00 97.69 149 ASN A CA 1
ATOM 1132 C C . ASN A 1 149 ? -26.605 -11.676 -1.997 1.00 97.69 149 ASN A C 1
ATOM 1134 O O . ASN A 1 149 ? -27.173 -10.638 -2.347 1.00 97.69 149 ASN A O 1
ATOM 1138 N N . ILE A 1 150 ? -25.350 -11.674 -1.527 1.00 98.12 150 ILE A N 1
ATOM 1139 C CA . ILE A 1 150 ? -24.451 -10.517 -1.565 1.00 98.12 150 ILE A CA 1
ATOM 1140 C C . ILE A 1 150 ? -23.552 -10.637 -2.804 1.00 98.12 150 ILE A C 1
ATOM 1142 O O . ILE A 1 150 ? -22.513 -11.311 -2.814 1.00 98.12 150 ILE A O 1
ATOM 1146 N N . LYS A 1 151 ? -23.952 -9.956 -3.879 1.00 98.31 151 LYS A N 1
ATOM 1147 C CA . LYS A 1 151 ? -23.203 -9.902 -5.139 1.00 98.31 151 LYS A CA 1
ATOM 1148 C C . LYS A 1 151 ? -22.244 -8.720 -5.114 1.00 98.31 151 LYS A C 1
ATOM 1150 O O . LYS A 1 151 ? -22.607 -7.617 -4.713 1.00 98.31 151 LYS A O 1
ATOM 1155 N N . VAL A 1 152 ? -21.010 -8.952 -5.539 1.00 98.12 152 VAL A N 1
ATOM 1156 C CA . VAL A 1 152 ? -19.940 -7.952 -5.494 1.00 98.12 152 VAL A CA 1
ATOM 1157 C C . VAL A 1 152 ? -19.370 -7.811 -6.889 1.00 98.12 152 VAL A C 1
ATOM 1159 O O . VAL A 1 152 ? -19.021 -8.818 -7.500 1.00 98.12 152 VAL A O 1
ATOM 1162 N N . TYR A 1 153 ? -19.260 -6.578 -7.361 1.00 98.00 153 TYR A N 1
ATOM 1163 C CA . TYR A 1 153 ? -18.705 -6.219 -8.653 1.00 98.00 153 TYR A CA 1
ATOM 1164 C C . TYR A 1 153 ? -17.515 -5.278 -8.454 1.00 98.00 153 TYR A C 1
ATOM 1166 O O . TYR A 1 153 ? -17.563 -4.383 -7.609 1.00 98.00 153 TYR A O 1
ATOM 1174 N N . VAL A 1 154 ? -16.455 -5.479 -9.231 1.00 94.62 154 VAL A N 1
ATOM 1175 C CA . VAL A 1 154 ? -15.297 -4.580 -9.320 1.00 94.62 154 VAL A CA 1
ATOM 1176 C C . VAL A 1 154 ? -15.109 -4.226 -10.788 1.00 94.62 154 VAL A C 1
ATOM 1178 O O . VAL A 1 154 ? -14.910 -5.124 -11.611 1.00 94.62 154 VAL A O 1
ATOM 1181 N N . ASP A 1 155 ? -15.218 -2.938 -11.115 1.00 91.88 155 ASP A N 1
ATOM 1182 C CA . ASP A 1 155 ? -15.270 -2.429 -12.497 1.00 91.88 155 ASP A CA 1
ATOM 1183 C C . ASP A 1 155 ? -16.253 -3.235 -13.367 1.00 91.88 155 ASP A C 1
ATOM 1185 O O . ASP A 1 155 ? -15.872 -3.867 -14.357 1.00 91.88 155 ASP A O 1
ATOM 1189 N N . GLU A 1 156 ? -17.513 -3.293 -12.925 1.00 93.69 156 GLU A N 1
ATOM 1190 C CA . GLU A 1 156 ? -18.624 -4.023 -13.564 1.00 93.69 156 GLU A CA 1
ATOM 1191 C C . GLU A 1 156 ? -18.471 -5.554 -13.667 1.00 93.69 156 GLU A C 1
ATOM 1193 O O . GLU A 1 156 ? -19.400 -6.237 -14.096 1.00 93.69 156 GLU A O 1
ATOM 1198 N N . LEU A 1 157 ? -17.354 -6.141 -13.224 1.00 92.44 157 LEU A N 1
ATOM 1199 C CA . LEU A 1 157 ? -17.198 -7.595 -13.199 1.00 92.44 157 LEU A CA 1
ATOM 1200 C C . LEU A 1 157 ? -17.546 -8.185 -11.850 1.00 92.44 157 LEU A C 1
ATOM 1202 O O . LEU A 1 157 ? -1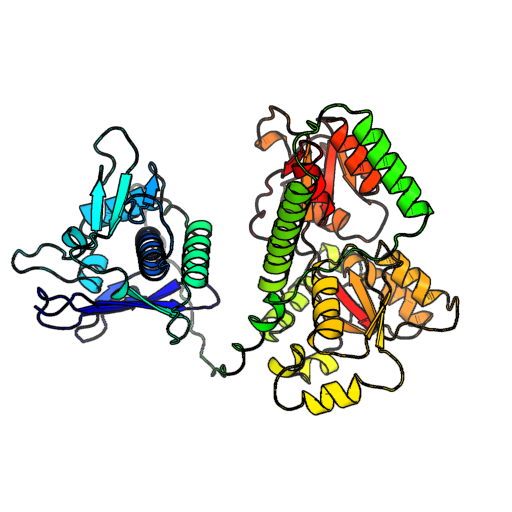6.981 -7.801 -10.827 1.00 92.44 157 LEU A O 1
ATOM 1206 N N . GLN A 1 158 ? -18.414 -9.192 -11.873 1.00 97.19 158 GLN A N 1
ATOM 1207 C CA . GLN A 1 158 ? -18.768 -9.931 -10.676 1.00 97.19 158 GLN A CA 1
ATOM 1208 C C . GLN A 1 158 ? -17.548 -10.688 -10.141 1.00 97.19 158 GLN A C 1
ATOM 1210 O O . GLN A 1 158 ? -16.971 -11.547 -10.809 1.00 97.19 158 GLN A O 1
ATOM 1215 N N . VAL A 1 159 ? -17.170 -10.381 -8.907 1.00 93.56 159 VAL A N 1
ATOM 1216 C CA . VAL A 1 159 ? -16.128 -11.089 -8.173 1.00 93.56 159 VAL A CA 1
ATOM 1217 C C . VAL A 1 159 ? -16.789 -12.232 -7.430 1.00 93.56 159 VAL A C 1
ATOM 1219 O O . VAL A 1 159 ? -17.570 -11.983 -6.512 1.00 93.56 159 VAL A O 1
ATOM 1222 N N . CYS A 1 160 ? -16.461 -13.469 -7.806 1.00 95.56 160 CYS A N 1
ATOM 1223 C CA . CYS A 1 160 ? -16.948 -14.686 -7.148 1.00 95.56 160 CYS A CA 1
ATOM 1224 C C . CYS A 1 160 ? -15.922 -15.291 -6.174 1.00 95.56 160 CYS A C 1
ATOM 1226 O O . CYS A 1 160 ? -16.324 -15.885 -5.183 1.00 95.56 160 CYS A O 1
ATOM 1228 N N . ASP A 1 161 ? -14.621 -15.093 -6.396 1.00 90.56 161 ASP A N 1
ATOM 1229 C CA . ASP A 1 161 ? -13.562 -15.688 -5.568 1.00 90.56 161 ASP A CA 1
ATOM 1230 C C . ASP A 1 161 ? -13.570 -15.128 -4.122 1.00 90.56 161 ASP A C 1
ATOM 1232 O O . ASP A 1 161 ? -13.388 -13.915 -3.940 1.00 90.56 161 ASP A O 1
ATOM 1236 N N . PRO A 1 162 ? -13.747 -15.976 -3.084 1.00 93.69 162 PRO A N 1
ATOM 1237 C CA . PRO A 1 162 ? -13.742 -15.539 -1.687 1.00 93.69 162 PRO A CA 1
ATOM 1238 C C . PRO A 1 162 ? -12.419 -14.884 -1.266 1.00 93.69 162 PRO A C 1
ATOM 1240 O O . PRO A 1 162 ? -12.435 -13.918 -0.501 1.00 93.69 162 PRO A O 1
ATOM 1243 N N . LYS A 1 163 ? -11.271 -15.317 -1.806 1.00 87.38 163 LYS A N 1
ATOM 1244 C CA . LYS A 1 163 ? -9.963 -14.723 -1.480 1.00 87.38 163 LYS A CA 1
ATOM 1245 C C . LYS A 1 163 ? -9.864 -13.288 -1.980 1.00 87.38 163 LYS A C 1
ATOM 1247 O O . LYS A 1 163 ? -9.338 -12.425 -1.278 1.00 87.38 163 LYS A O 1
ATOM 1252 N N . VAL A 1 164 ? -10.403 -13.007 -3.168 1.00 87.00 164 VAL A N 1
ATOM 1253 C CA . VAL A 1 164 ? -10.440 -11.645 -3.723 1.00 87.00 164 VAL A CA 1
ATOM 1254 C C . VAL A 1 164 ? -11.328 -10.745 -2.865 1.00 87.00 164 VAL A C 1
ATOM 1256 O O . VAL A 1 164 ? -10.931 -9.624 -2.554 1.00 87.00 164 VAL A O 1
ATOM 1259 N N . LEU A 1 165 ? -12.482 -11.241 -2.410 1.00 94.81 165 LEU A N 1
ATOM 1260 C CA . LEU A 1 165 ? -13.351 -10.492 -1.500 1.00 94.81 165 LEU A CA 1
ATOM 1261 C C . LEU A 1 165 ? -12.691 -10.185 -0.150 1.00 94.81 165 LEU A C 1
ATOM 1263 O O . LEU A 1 165 ? -12.799 -9.060 0.340 1.00 94.81 165 LEU A O 1
ATOM 1267 N N . LEU A 1 166 ? -12.003 -11.161 0.450 1.00 92.38 166 LEU A N 1
ATOM 1268 C CA . LEU A 1 166 ? -11.279 -10.964 1.709 1.00 92.38 166 LEU A CA 1
ATOM 1269 C C . LEU A 1 166 ? -10.137 -9.958 1.547 1.00 92.38 166 LEU A C 1
ATOM 1271 O O . LEU A 1 166 ? -9.968 -9.089 2.401 1.00 92.38 166 LEU A O 1
ATOM 1275 N N . ASN A 1 167 ? -9.401 -10.020 0.434 1.00 85.50 167 ASN A N 1
ATOM 1276 C CA . ASN A 1 167 ? -8.365 -9.038 0.114 1.00 85.50 167 ASN A CA 1
ATOM 1277 C C . ASN A 1 167 ? -8.950 -7.630 -0.054 1.00 85.50 167 ASN A C 1
ATOM 1279 O O . ASN A 1 167 ? -8.377 -6.667 0.456 1.00 85.50 167 ASN A O 1
ATOM 1283 N N . LEU A 1 168 ? -10.110 -7.506 -0.708 1.00 93.06 168 LEU A N 1
ATOM 1284 C CA . LEU A 1 168 ? -10.816 -6.234 -0.863 1.00 93.06 168 LEU A CA 1
ATOM 1285 C C . LEU A 1 168 ? -11.246 -5.666 0.497 1.00 93.06 168 LEU A C 1
ATOM 1287 O O . LEU A 1 168 ? -11.000 -4.497 0.795 1.00 93.06 168 LEU A O 1
ATOM 1291 N N . ALA A 1 169 ? -11.822 -6.510 1.356 1.00 96.12 169 ALA A N 1
ATOM 1292 C CA . ALA A 1 169 ? -12.206 -6.135 2.712 1.00 96.12 169 ALA A CA 1
ATOM 1293 C C . ALA A 1 169 ? -10.994 -5.685 3.541 1.00 96.12 169 ALA A C 1
ATOM 1295 O O . ALA A 1 169 ? -11.052 -4.647 4.197 1.00 96.12 169 ALA A O 1
ATOM 1296 N N . TYR A 1 170 ? -9.889 -6.434 3.477 1.00 91.12 170 TYR A N 1
ATOM 1297 C CA . TYR A 1 170 ? -8.636 -6.113 4.160 1.00 91.12 170 TYR A CA 1
ATOM 1298 C C . TYR A 1 170 ? -8.043 -4.782 3.687 1.00 91.12 170 TYR A C 1
ATOM 1300 O O . TYR A 1 170 ? -7.584 -3.978 4.500 1.00 91.12 170 TYR A O 1
ATOM 1308 N N . PHE A 1 171 ? -8.081 -4.512 2.382 1.00 89.38 171 PHE A N 1
ATOM 1309 C CA . PHE A 1 171 ? -7.604 -3.251 1.825 1.00 89.38 171 PHE A CA 1
ATOM 1310 C C . PHE A 1 171 ? -8.426 -2.059 2.335 1.00 89.38 171 PHE A C 1
ATOM 1312 O O . PHE A 1 171 ? -7.854 -1.095 2.847 1.00 89.38 171 PHE A O 1
ATOM 1319 N N . ILE A 1 172 ? -9.761 -2.152 2.292 1.00 95.38 172 ILE A N 1
ATOM 1320 C CA . ILE A 1 172 ? -10.656 -1.107 2.818 1.00 95.38 172 ILE A CA 1
ATOM 1321 C C . ILE A 1 172 ? -10.434 -0.918 4.327 1.00 95.38 172 ILE A C 1
ATOM 1323 O O . ILE A 1 172 ? -10.374 0.212 4.806 1.00 95.38 172 ILE A O 1
ATOM 1327 N N . GLU A 1 173 ? -10.251 -2.004 5.080 1.00 95.06 173 GLU A N 1
ATOM 1328 C CA . GLU A 1 173 ? -9.958 -1.965 6.517 1.00 95.06 173 GLU A CA 1
ATOM 1329 C C . GLU A 1 173 ? -8.627 -1.259 6.822 1.00 95.06 173 GLU A C 1
ATOM 1331 O O . GLU A 1 173 ? -8.555 -0.462 7.757 1.00 95.06 173 GLU A O 1
ATOM 1336 N N . ARG A 1 174 ? -7.590 -1.456 5.996 1.00 90.00 174 ARG A N 1
ATOM 1337 C CA . ARG A 1 174 ? -6.308 -0.738 6.120 1.00 90.00 174 ARG A CA 1
ATOM 1338 C C . ARG A 1 174 ? -6.399 0.741 5.771 1.00 90.00 174 ARG A C 1
ATOM 1340 O O . ARG A 1 174 ? -5.661 1.537 6.357 1.00 90.00 174 ARG A O 1
ATOM 1347 N N . LEU A 1 175 ? -7.250 1.110 4.816 1.00 88.88 175 LEU A N 1
ATOM 1348 C CA . LEU A 1 175 ? -7.483 2.505 4.435 1.00 88.88 175 LEU A CA 1
ATOM 1349 C C . LEU A 1 175 ? -8.436 3.227 5.385 1.00 88.88 175 LEU A C 1
ATOM 1351 O O . LEU A 1 175 ? -8.453 4.457 5.416 1.00 88.88 175 LEU A O 1
ATOM 1355 N N . TRP A 1 176 ? -9.195 2.484 6.188 1.00 96.06 176 TRP A N 1
ATOM 1356 C CA . TRP A 1 176 ? -10.145 3.054 7.124 1.00 96.06 176 TRP A CA 1
ATOM 1357 C C . TRP A 1 176 ? -9.457 4.020 8.091 1.00 96.06 176 TRP A C 1
ATOM 1359 O O . TRP A 1 176 ? -8.425 3.726 8.706 1.00 96.06 176 TRP A O 1
ATOM 1369 N N . ARG A 1 177 ? -10.042 5.206 8.241 1.00 93.50 177 ARG A N 1
ATOM 1370 C CA . ARG A 1 177 ? -9.609 6.213 9.210 1.00 93.50 177 ARG A CA 1
ATOM 1371 C C . ARG A 1 177 ? -10.838 6.711 9.954 1.00 93.50 177 ARG A C 1
ATOM 1373 O O . ARG A 1 177 ? -11.850 7.001 9.314 1.00 93.50 177 ARG A O 1
ATOM 1380 N N . PRO A 1 178 ? -10.777 6.868 11.285 1.00 93.44 178 PRO A N 1
ATOM 1381 C CA . PRO A 1 178 ? -11.883 7.478 11.994 1.00 93.44 178 PRO A CA 1
ATOM 1382 C C . PRO A 1 178 ? -12.074 8.901 11.487 1.00 93.44 178 PRO A C 1
ATOM 1384 O O . PRO A 1 178 ? -11.108 9.661 11.355 1.00 93.44 178 PRO A O 1
ATOM 1387 N N . GLN A 1 179 ? -13.325 9.270 11.211 1.00 85.75 179 GLN A N 1
ATOM 1388 C CA . GLN A 1 179 ? -13.635 10.649 10.873 1.00 85.75 179 GLN A CA 1
ATOM 1389 C C . GLN A 1 179 ? -13.216 11.480 12.076 1.00 85.75 179 GLN A C 1
ATOM 1391 O O . GLN A 1 179 ? -13.717 11.270 13.183 1.00 85.75 179 GLN A O 1
ATOM 1396 N N . ARG A 1 180 ? -12.258 12.393 11.883 1.00 79.62 180 ARG A N 1
ATOM 1397 C CA . ARG A 1 180 ? -11.971 13.395 12.902 1.00 79.62 180 ARG A CA 1
ATOM 1398 C C . ARG A 1 180 ? -13.282 14.133 13.088 1.00 79.62 180 ARG A C 1
ATOM 1400 O O . ARG A 1 180 ? -13.686 14.876 12.194 1.00 79.62 180 ARG A O 1
ATOM 1407 N N . PHE A 1 181 ? -13.976 13.870 14.194 1.00 59.38 181 PHE A N 1
ATOM 1408 C CA . PHE A 1 181 ? -15.071 14.719 14.612 1.00 59.38 181 PHE A CA 1
ATOM 1409 C C . PHE A 1 181 ? -14.446 16.099 14.700 1.00 59.38 181 PHE A C 1
ATOM 1411 O O . PHE A 1 181 ? -13.633 16.370 15.583 1.00 59.38 181 PHE A O 1
ATOM 1418 N N . ILE A 1 182 ? -14.746 16.942 13.715 1.00 46.75 182 ILE A N 1
ATOM 1419 C CA . ILE A 1 182 ? -14.533 18.365 13.857 1.00 46.75 182 ILE A CA 1
ATOM 1420 C C . ILE A 1 182 ? -15.514 18.700 14.966 1.00 46.75 182 ILE A C 1
ATOM 1422 O O . ILE A 1 182 ? -16.706 18.861 14.706 1.00 46.75 182 ILE A O 1
ATOM 1426 N N . THR A 1 183 ? -15.043 18.669 16.218 1.00 46.88 183 THR A N 1
ATOM 1427 C CA . THR A 1 183 ? -15.782 19.202 17.355 1.00 46.88 183 THR A CA 1
ATOM 1428 C C . THR A 1 183 ? -16.298 20.538 16.859 1.00 46.88 183 THR A C 1
ATOM 1430 O O . THR A 1 183 ? -15.462 21.313 16.375 1.00 46.88 183 THR A O 1
ATOM 1433 N N . PRO A 1 184 ? -17.627 20.766 16.835 1.00 45.81 184 PRO A N 1
ATOM 1434 C CA . PRO A 1 184 ? -18.194 21.951 16.219 1.00 45.81 184 PRO A CA 1
ATOM 1435 C C . PRO A 1 184 ? -17.400 23.141 16.732 1.00 45.81 184 PRO A C 1
ATOM 1437 O O . PRO A 1 184 ? -17.425 23.419 17.932 1.00 45.81 184 PRO A O 1
ATOM 1440 N N . ARG A 1 185 ? -16.585 23.755 15.860 1.00 46.31 185 ARG A N 1
ATOM 1441 C CA . ARG A 1 185 ? -15.777 24.913 16.237 1.00 46.31 185 ARG A CA 1
ATOM 1442 C C . ARG A 1 185 ? -16.785 25.902 16.792 1.00 46.31 185 ARG A C 1
ATOM 1444 O O . ARG A 1 185 ? -17.657 26.342 16.042 1.00 46.31 185 ARG A O 1
ATOM 1451 N N . GLY A 1 186 ? -16.710 26.184 18.095 1.00 44.62 186 GLY A N 1
ATOM 1452 C CA . GLY A 1 186 ? -17.563 27.178 18.735 1.00 44.62 186 GLY A CA 1
ATOM 1453 C C . GLY A 1 186 ? -17.597 28.413 17.842 1.00 44.62 186 GLY A C 1
ATOM 1454 O O . GLY A 1 186 ? -16.533 28.896 17.459 1.00 44.62 186 GLY A O 1
ATOM 1455 N N . LYS A 1 187 ? -18.809 28.795 17.412 1.00 42.62 187 LYS A N 1
ATOM 1456 C CA . LYS A 1 187 ? -19.150 29.870 16.461 1.00 42.62 187 LYS A CA 1
ATOM 1457 C C . LYS A 1 187 ? -17.982 30.835 16.177 1.00 42.62 187 LYS A C 1
ATOM 1459 O O . LYS A 1 187 ? -17.868 31.873 16.821 1.00 42.62 187 LYS A O 1
ATOM 1464 N N . ARG A 1 188 ? -17.120 30.525 15.201 1.00 44.06 188 ARG A N 1
ATOM 1465 C CA . ARG A 1 188 ? -16.128 31.478 14.673 1.00 44.06 188 ARG A CA 1
ATOM 1466 C C . ARG A 1 188 ? -16.709 32.134 13.419 1.00 44.06 188 ARG A C 1
ATOM 1468 O O . ARG A 1 188 ? -17.210 31.438 12.539 1.00 44.06 188 ARG A O 1
ATOM 1475 N N . ARG A 1 189 ? -16.693 33.474 13.405 1.00 40.97 189 ARG A N 1
ATOM 1476 C CA . ARG A 1 189 ? -17.172 34.359 12.327 1.00 40.97 189 ARG A CA 1
ATOM 1477 C C . ARG A 1 189 ? -16.632 33.914 10.959 1.00 40.97 189 ARG A C 1
ATOM 1479 O O . ARG A 1 189 ? -15.465 33.557 10.846 1.00 40.97 189 ARG A O 1
ATOM 1486 N N . LYS A 1 190 ? -17.518 33.940 9.958 1.00 36.97 190 LYS A N 1
ATOM 1487 C CA . LYS A 1 190 ? -17.243 33.629 8.549 1.00 36.97 190 LYS A CA 1
ATOM 1488 C C . LYS A 1 190 ? -16.292 34.663 7.941 1.00 36.97 190 LYS A C 1
ATOM 1490 O O . LYS A 1 190 ? -16.603 35.849 7.982 1.00 36.97 190 LYS A O 1
ATOM 1495 N N . GLU A 1 191 ? -15.235 34.189 7.293 1.00 35.25 191 GLU A N 1
ATOM 1496 C CA . GLU A 1 191 ? -14.582 34.877 6.174 1.00 35.25 191 GLU A CA 1
ATOM 1497 C C . GLU A 1 191 ? -14.858 34.088 4.878 1.00 35.25 191 GLU A C 1
ATOM 1499 O O . GLU A 1 191 ? -15.033 32.864 4.945 1.00 35.25 191 GLU A O 1
ATOM 1504 N N . PRO A 1 192 ? -14.976 34.761 3.717 1.00 38.78 192 PRO A N 1
ATOM 1505 C CA . PRO A 1 192 ? -15.393 34.143 2.461 1.00 38.78 192 PRO A CA 1
ATOM 1506 C C . PRO A 1 192 ? -14.220 33.477 1.724 1.00 38.78 192 PRO A C 1
ATOM 1508 O O . PRO A 1 192 ? -13.112 34.003 1.686 1.00 38.78 192 PRO A O 1
ATOM 1511 N N . ALA A 1 193 ? -14.484 32.320 1.111 1.00 36.53 193 ALA A N 1
ATOM 1512 C CA . ALA A 1 193 ? -13.523 31.590 0.285 1.00 36.53 193 ALA A CA 1
ATOM 1513 C C . ALA A 1 193 ? -13.620 31.999 -1.203 1.00 36.53 193 ALA A C 1
ATOM 1515 O O . ALA A 1 193 ? -14.722 32.315 -1.662 1.00 36.53 193 ALA A O 1
ATOM 1516 N N . PRO A 1 194 ? -12.507 31.961 -1.964 1.00 35.38 194 PRO A N 1
ATOM 1517 C CA . PRO A 1 194 ? -12.486 32.281 -3.390 1.00 35.38 194 PRO A CA 1
ATOM 1518 C C . PRO A 1 194 ? -12.858 31.080 -4.282 1.00 35.38 194 PRO A C 1
ATOM 1520 O O . PRO A 1 194 ? -12.799 29.922 -3.866 1.00 35.38 194 PRO A O 1
ATOM 1523 N N . ALA A 1 195 ? -13.262 31.399 -5.515 1.00 35.25 195 ALA A N 1
ATOM 1524 C CA . ALA A 1 195 ? -13.843 30.507 -6.519 1.00 35.25 195 ALA A CA 1
ATOM 1525 C C . ALA A 1 195 ? -12.818 29.617 -7.254 1.00 35.25 195 ALA A C 1
ATOM 1527 O O . ALA A 1 195 ? -11.663 30.001 -7.428 1.00 35.25 195 ALA A O 1
ATOM 1528 N N . VAL A 1 196 ? -13.272 28.451 -7.734 1.00 32.50 196 VAL A N 1
ATOM 1529 C CA . VAL A 1 196 ? -12.490 27.480 -8.524 1.00 32.50 196 VAL A CA 1
ATOM 1530 C C . VAL A 1 196 ? -13.233 27.141 -9.823 1.00 32.50 196 VAL A C 1
ATOM 1532 O O . VAL A 1 196 ? -14.449 26.952 -9.808 1.00 32.50 196 VAL A O 1
ATOM 1535 N N . SER A 1 197 ? -12.481 27.058 -10.924 1.00 30.42 197 SER A N 1
ATOM 1536 C CA . SER A 1 197 ? -12.940 26.785 -12.298 1.00 30.42 197 SER A CA 1
ATOM 1537 C C . SER A 1 197 ? -12.819 25.292 -12.688 1.00 30.42 197 SER A C 1
ATOM 1539 O O . SER A 1 197 ? -12.044 24.571 -12.057 1.00 30.42 197 SER A O 1
ATOM 1541 N N . PRO A 1 198 ? -13.549 24.812 -13.721 1.00 31.77 198 PRO A N 1
ATOM 1542 C CA . PRO A 1 198 ? -13.739 23.383 -14.005 1.00 31.77 198 PRO A CA 1
ATOM 1543 C C . PRO A 1 198 ? -12.743 22.794 -15.029 1.00 31.77 198 PRO A C 1
ATOM 1545 O O . PRO A 1 198 ? -12.231 23.511 -15.886 1.00 31.77 198 PRO A O 1
ATOM 1548 N N . GLN A 1 199 ? -12.526 21.472 -14.977 1.00 27.27 199 GLN A N 1
ATOM 1549 C CA . GLN A 1 199 ? -11.770 20.685 -15.968 1.00 27.27 199 GLN A CA 1
ATOM 1550 C C . GLN A 1 199 ? -12.643 19.609 -16.638 1.00 27.27 199 GLN A C 1
ATOM 1552 O O . GLN A 1 199 ? -13.552 19.053 -16.022 1.00 27.27 199 GLN A O 1
ATOM 1557 N N . THR A 1 200 ? -12.337 19.344 -17.910 1.00 27.94 200 THR A N 1
ATOM 1558 C CA . THR A 1 200 ? -13.030 18.475 -18.879 1.00 27.94 200 THR A CA 1
ATOM 1559 C C . THR A 1 200 ? -12.403 17.078 -19.005 1.00 27.94 200 THR A C 1
ATOM 1561 O O . THR A 1 200 ? -11.195 16.917 -18.857 1.00 27.94 200 THR A O 1
ATOM 1564 N N . SER A 1 201 ? -13.236 16.084 -19.331 1.00 29.19 201 SER A N 1
ATOM 1565 C CA . SER A 1 201 ? -12.948 14.643 -19.445 1.00 29.19 201 SER A CA 1
ATOM 1566 C C . SER A 1 201 ? -12.492 14.185 -20.842 1.00 29.19 201 SER A C 1
ATOM 1568 O O . SER A 1 201 ? -12.997 14.690 -21.843 1.00 29.19 201 SER A O 1
ATOM 1570 N N . GLY A 1 202 ? -11.640 13.152 -20.902 1.00 27.31 202 GLY A N 1
ATOM 1571 C CA . GLY A 1 202 ? -11.321 12.353 -22.101 1.00 27.31 202 GLY A CA 1
ATOM 1572 C C . GLY A 1 202 ? -11.516 10.840 -21.850 1.00 27.31 202 GLY A C 1
ATOM 1573 O O . GLY A 1 202 ? -11.598 10.454 -20.683 1.00 27.31 202 GLY A O 1
ATOM 1574 N N . PRO A 1 203 ? -11.646 10.002 -22.904 1.00 30.38 203 PRO A N 1
ATOM 1575 C CA . PRO A 1 203 ? -12.236 8.661 -22.818 1.00 30.38 203 PRO A CA 1
ATOM 1576 C C . PRO A 1 203 ? -11.227 7.522 -22.583 1.00 30.38 203 PRO A C 1
ATOM 1578 O O . PRO A 1 203 ? -10.029 7.668 -22.818 1.00 30.38 203 PRO A O 1
ATOM 1581 N N . ASP A 1 204 ? -11.771 6.388 -22.132 1.00 32.03 204 ASP A N 1
ATOM 1582 C CA . ASP A 1 204 ? -11.102 5.250 -21.491 1.00 32.03 204 ASP A CA 1
ATOM 1583 C C . ASP A 1 204 ? -11.192 3.957 -22.338 1.00 32.03 204 ASP A C 1
ATOM 1585 O O . ASP A 1 204 ? -12.164 3.751 -23.069 1.00 32.03 204 ASP A O 1
ATOM 1589 N N . SER A 1 205 ? -10.190 3.075 -22.226 1.00 31.20 205 SER A N 1
ATOM 1590 C CA . SER A 1 205 ? -10.098 1.788 -22.939 1.00 31.20 205 SER A CA 1
ATOM 1591 C C . SER A 1 205 ? -9.539 0.687 -22.020 1.00 31.20 205 SER A C 1
ATOM 1593 O O . SER A 1 205 ? -8.332 0.646 -21.779 1.00 31.20 205 SER A O 1
ATOM 1595 N N . SER A 1 206 ? -10.375 -0.232 -21.512 1.00 35.69 206 SER A N 1
ATOM 1596 C CA . SER A 1 206 ? -9.923 -1.280 -20.573 1.00 35.69 206 SER A CA 1
ATOM 1597 C C . SER A 1 206 ? -10.722 -2.597 -20.667 1.00 35.69 206 SER A C 1
ATOM 1599 O O . SER A 1 206 ? -11.752 -2.789 -20.029 1.00 35.69 206 SER A O 1
ATOM 1601 N N . VAL A 1 207 ? -10.223 -3.563 -21.455 1.00 33.09 207 VAL A N 1
ATOM 1602 C CA . VAL A 1 207 ? -10.761 -4.950 -21.486 1.00 33.09 207 VAL A CA 1
ATOM 1603 C C . VAL A 1 207 ? -9.671 -6.042 -21.381 1.00 33.09 207 VAL A C 1
ATOM 1605 O O . VAL A 1 207 ? -9.990 -7.178 -21.048 1.00 33.09 207 VAL A O 1
ATOM 1608 N N . LEU A 1 208 ? -8.371 -5.747 -21.534 1.00 35.81 208 LEU A N 1
ATOM 1609 C CA . LEU A 1 208 ? -7.337 -6.800 -21.662 1.00 35.81 208 LEU A CA 1
ATOM 1610 C C . LEU A 1 208 ? -6.560 -7.172 -20.371 1.00 35.81 208 LEU A C 1
ATOM 1612 O O . LEU A 1 208 ? -5.835 -8.162 -20.362 1.00 35.81 208 LEU A O 1
ATOM 1616 N N . GLU A 1 209 ? -6.718 -6.445 -19.256 1.00 42.16 209 GLU A N 1
ATOM 1617 C CA . GLU A 1 209 ? -5.840 -6.575 -18.067 1.00 42.16 209 GLU A CA 1
ATOM 1618 C C . GLU A 1 209 ? -6.014 -7.873 -17.234 1.00 42.16 209 GLU A C 1
ATOM 1620 O O . GLU A 1 209 ? -5.210 -8.163 -16.348 1.00 42.16 209 GLU A O 1
ATOM 1625 N N . LYS A 1 210 ? -7.069 -8.669 -17.458 1.00 39.00 210 LYS A N 1
ATOM 1626 C CA . LYS A 1 210 ? -7.570 -9.631 -16.450 1.00 39.00 210 LYS A CA 1
ATOM 1627 C C . LYS A 1 210 ? -6.997 -11.058 -16.520 1.00 39.00 210 LYS A C 1
ATOM 1629 O O . LYS A 1 210 ? -7.194 -11.821 -15.581 1.00 39.00 210 LYS A O 1
ATOM 1634 N N . SER A 1 211 ? -6.240 -11.426 -17.557 1.00 38.84 211 SER A N 1
ATOM 1635 C CA . SER A 1 211 ? -5.793 -12.823 -17.760 1.00 38.84 211 SER A CA 1
ATOM 1636 C C . SER A 1 211 ? -4.402 -13.167 -17.194 1.00 38.84 211 SER A C 1
ATOM 1638 O O . SER A 1 211 ? -4.056 -14.342 -17.097 1.00 38.84 211 SER A O 1
ATOM 1640 N N . ILE A 1 212 ? -3.580 -12.176 -16.839 1.00 39.94 212 ILE A N 1
ATOM 1641 C CA . ILE A 1 212 ? -2.116 -12.362 -16.725 1.00 39.94 212 ILE A CA 1
ATOM 1642 C C . ILE A 1 212 ? -1.655 -12.525 -15.270 1.00 39.94 212 ILE A C 1
ATOM 1644 O O . ILE A 1 212 ? -0.846 -13.399 -14.961 1.00 39.94 212 ILE A O 1
ATOM 1648 N N . LEU A 1 213 ? -2.245 -11.760 -14.347 1.00 39.41 213 LEU A N 1
ATOM 1649 C CA . LEU A 1 213 ? -1.935 -11.801 -12.910 1.00 39.41 213 LEU A CA 1
ATOM 1650 C C . LEU A 1 213 ? -2.269 -13.148 -12.248 1.00 39.41 213 LEU A C 1
ATOM 1652 O O . LEU A 1 213 ? -1.597 -13.549 -11.301 1.00 39.41 213 LEU A O 1
ATOM 1656 N N . ALA A 1 214 ? -3.265 -13.873 -12.761 1.00 42.28 214 ALA A N 1
ATOM 1657 C CA . ALA A 1 214 ? -3.656 -15.179 -12.232 1.00 42.28 214 ALA A CA 1
ATOM 1658 C C . ALA A 1 214 ? -2.669 -16.305 -12.608 1.00 42.28 214 ALA A C 1
ATOM 1660 O O . ALA A 1 214 ? -2.526 -17.268 -11.856 1.00 42.28 214 ALA A O 1
ATOM 1661 N N . GLN A 1 215 ? -1.956 -16.179 -13.735 1.00 39.34 215 GLN A N 1
ATOM 1662 C CA . GLN A 1 215 ? -1.059 -17.221 -14.259 1.00 39.34 215 GLN A CA 1
ATOM 1663 C C . GLN A 1 215 ? 0.335 -17.207 -13.607 1.00 39.34 215 GLN A C 1
ATOM 1665 O O . GLN A 1 215 ? 0.959 -18.255 -13.476 1.00 39.34 215 GLN A O 1
ATOM 1670 N N . VAL A 1 216 ? 0.805 -16.049 -13.123 1.00 40.66 216 VAL A N 1
ATOM 1671 C CA . VAL A 1 216 ? 2.075 -15.910 -12.371 1.00 40.66 216 VAL A CA 1
ATOM 1672 C C . VAL A 1 216 ? 2.042 -16.697 -11.047 1.00 40.66 216 VAL A C 1
ATOM 1674 O O . VAL A 1 216 ? 3.074 -17.122 -10.535 1.00 40.66 216 VAL A O 1
ATOM 1677 N N . LEU A 1 217 ? 0.852 -16.900 -10.474 1.00 41.72 217 LEU A N 1
ATOM 1678 C CA . LEU A 1 217 ? 0.666 -17.325 -9.083 1.00 41.72 217 LEU A CA 1
ATOM 1679 C C . LEU A 1 217 ? 0.515 -18.844 -8.883 1.00 41.72 217 LEU A C 1
ATOM 1681 O O . LEU A 1 217 ? 0.458 -19.289 -7.738 1.00 41.72 217 LEU A O 1
ATOM 1685 N N . GLN A 1 218 ? 0.457 -19.644 -9.954 1.00 37.19 218 GLN A N 1
ATOM 1686 C CA . GLN A 1 218 ? 0.192 -21.091 -9.870 1.00 37.19 218 GLN A CA 1
ATOM 1687 C C . GLN A 1 218 ? 1.451 -21.986 -9.894 1.00 37.19 218 GLN A C 1
ATOM 1689 O O . GLN A 1 218 ? 1.326 -23.205 -9.817 1.00 37.19 218 GLN A O 1
ATOM 1694 N N . GLY A 1 219 ? 2.668 -21.431 -9.973 1.00 33.22 219 GLY A N 1
ATOM 1695 C CA . GLY A 1 219 ? 3.899 -22.230 -10.069 1.00 33.22 219 GLY A CA 1
ATOM 1696 C C . GLY A 1 219 ? 4.621 -22.495 -8.745 1.00 33.22 219 GLY A C 1
ATOM 1697 O O . GLY A 1 219 ? 4.802 -21.604 -7.917 1.00 33.22 219 GLY A O 1
ATOM 1698 N N . ALA A 1 220 ? 5.074 -23.738 -8.574 1.00 31.30 220 ALA A N 1
ATOM 1699 C CA . ALA A 1 220 ? 5.856 -24.211 -7.437 1.00 31.30 220 ALA A CA 1
ATOM 1700 C C . ALA A 1 220 ? 7.222 -23.507 -7.314 1.00 31.30 220 ALA A C 1
ATOM 1702 O O . ALA A 1 220 ? 7.905 -23.285 -8.308 1.00 31.30 220 ALA A O 1
ATOM 1703 N N . VAL A 1 221 ? 7.651 -23.229 -6.077 1.00 30.80 221 VAL A N 1
ATOM 1704 C CA . VAL A 1 221 ? 9.004 -22.747 -5.742 1.00 30.80 221 VAL A CA 1
ATOM 1705 C C . VAL A 1 221 ? 9.985 -23.933 -5.773 1.00 30.80 221 VAL A C 1
ATOM 1707 O O . VAL A 1 221 ? 9.878 -24.788 -4.885 1.00 30.80 221 VAL A O 1
ATOM 1710 N N . PRO A 1 222 ? 10.951 -24.022 -6.712 1.00 32.69 222 PRO A N 1
ATOM 1711 C CA . PRO A 1 222 ? 11.949 -25.086 -6.707 1.00 32.69 222 PRO A CA 1
ATOM 1712 C C . PRO A 1 222 ? 13.163 -24.720 -5.841 1.00 32.69 222 PRO A C 1
ATOM 1714 O O . PRO A 1 222 ? 13.460 -23.553 -5.587 1.00 32.69 222 PRO A O 1
ATOM 1717 N N . SER A 1 223 ? 13.870 -25.757 -5.391 1.00 29.12 223 SER A N 1
ATOM 1718 C CA . SER A 1 223 ? 15.097 -25.707 -4.586 1.00 29.12 223 SER A CA 1
ATOM 1719 C C . SER A 1 223 ? 16.139 -24.702 -5.105 1.00 29.12 223 SER A C 1
ATOM 1721 O O . SER A 1 223 ? 16.481 -24.702 -6.283 1.00 29.12 223 SER A O 1
ATOM 1723 N N . LEU A 1 224 ? 16.699 -23.910 -4.183 1.00 31.50 224 LEU A N 1
ATOM 1724 C CA . LEU A 1 224 ? 17.761 -22.926 -4.419 1.00 31.50 224 LEU A CA 1
ATOM 1725 C C . LEU A 1 224 ? 19.003 -23.545 -5.101 1.00 31.50 224 LEU A C 1
ATOM 1727 O O . LEU A 1 224 ? 19.511 -24.583 -4.672 1.00 31.50 224 LEU A O 1
ATOM 1731 N N . VAL A 1 225 ? 19.487 -22.856 -6.139 1.00 36.16 225 VAL A N 1
ATOM 1732 C CA . VAL A 1 225 ? 20.707 -23.103 -6.943 1.00 36.16 225 VAL A CA 1
ATOM 1733 C C . VAL A 1 225 ? 21.986 -22.946 -6.083 1.00 36.16 225 VAL A C 1
ATOM 1735 O O . VAL A 1 225 ? 21.938 -22.282 -5.042 1.00 36.16 225 VAL A O 1
ATOM 1738 N N . PRO A 1 226 ? 23.140 -23.551 -6.448 1.00 30.38 226 PRO A N 1
ATOM 1739 C CA . PRO A 1 226 ? 24.327 -23.577 -5.598 1.00 30.38 226 PRO A CA 1
ATOM 1740 C C . PRO A 1 226 ? 24.928 -22.181 -5.400 1.00 30.38 226 PRO A C 1
ATOM 1742 O O . PRO A 1 226 ? 25.412 -21.538 -6.325 1.00 30.38 226 PRO A O 1
ATOM 1745 N N . VAL A 1 227 ? 24.929 -21.736 -4.149 1.00 35.31 227 VAL A N 1
ATOM 1746 C CA . VAL A 1 227 ? 25.649 -20.552 -3.671 1.00 35.31 227 VAL A CA 1
ATOM 1747 C C . VAL A 1 227 ? 27.164 -20.825 -3.712 1.00 35.31 227 VAL A C 1
ATOM 1749 O O . VAL A 1 227 ? 27.587 -21.885 -3.245 1.00 35.31 227 VAL A O 1
ATOM 1752 N N . ARG A 1 228 ? 27.970 -19.878 -4.232 1.00 41.19 228 ARG A N 1
ATOM 1753 C CA . ARG A 1 228 ? 29.455 -19.913 -4.231 1.00 41.19 228 ARG A CA 1
ATOM 1754 C C . ARG A 1 228 ? 30.003 -20.330 -2.863 1.00 41.19 228 ARG A C 1
ATOM 1756 O O . ARG A 1 228 ? 29.485 -19.878 -1.843 1.00 41.19 228 ARG A O 1
ATOM 1763 N N . ASP A 1 229 ? 31.082 -21.111 -2.834 1.00 38.53 229 ASP A N 1
ATOM 1764 C CA . ASP A 1 229 ? 31.638 -21.653 -1.586 1.00 38.53 229 ASP A CA 1
ATOM 1765 C C . ASP A 1 229 ? 32.048 -20.582 -0.563 1.00 38.53 229 ASP A C 1
ATOM 1767 O O . ASP A 1 229 ? 31.886 -20.823 0.630 1.00 38.53 229 ASP A O 1
ATOM 1771 N N . ASP A 1 230 ? 32.455 -19.376 -0.985 1.00 38.34 230 ASP A N 1
ATOM 1772 C CA . ASP A 1 230 ? 32.739 -18.264 -0.058 1.00 38.34 230 ASP A CA 1
ATOM 1773 C C . ASP A 1 230 ? 31.458 -17.688 0.572 1.00 38.34 230 ASP A C 1
ATOM 1775 O O . ASP A 1 230 ? 31.362 -17.525 1.786 1.00 38.34 230 ASP A O 1
ATOM 1779 N N . THR A 1 231 ? 30.396 -17.479 -0.210 1.00 39.81 231 THR A N 1
ATOM 1780 C CA . THR A 1 231 ? 29.090 -17.059 0.321 1.00 39.81 231 THR A CA 1
ATOM 1781 C C . THR A 1 231 ? 28.467 -18.163 1.179 1.00 39.81 231 THR A C 1
ATOM 1783 O O . THR A 1 231 ? 27.867 -17.869 2.208 1.00 39.81 231 THR A O 1
ATOM 1786 N N . ARG A 1 232 ? 28.673 -19.441 0.830 1.00 41.34 232 ARG A N 1
ATOM 1787 C CA . ARG A 1 232 ? 28.311 -20.607 1.652 1.00 41.34 232 ARG A CA 1
ATOM 1788 C C . ARG A 1 232 ? 29.118 -20.658 2.941 1.00 41.34 232 ARG A C 1
ATOM 1790 O O . ARG A 1 232 ? 28.549 -20.987 3.974 1.00 41.34 232 ARG A O 1
ATOM 1797 N N . ALA A 1 233 ? 30.407 -20.330 2.909 1.00 42.72 233 ALA A N 1
ATOM 1798 C CA . ALA A 1 233 ? 31.259 -20.246 4.086 1.00 42.72 233 ALA A CA 1
ATOM 1799 C C . ALA A 1 233 ? 30.824 -19.090 4.990 1.00 42.72 233 ALA A C 1
ATOM 1801 O O . ALA A 1 233 ? 30.691 -19.297 6.190 1.00 42.72 233 ALA A O 1
ATOM 1802 N N . ARG A 1 234 ? 30.493 -17.918 4.432 1.00 44.62 234 ARG A N 1
ATOM 1803 C CA . ARG A 1 234 ? 29.934 -16.772 5.170 1.00 44.62 234 ARG A CA 1
ATOM 1804 C C . ARG A 1 234 ? 28.557 -17.075 5.749 1.00 44.62 234 ARG A C 1
ATOM 1806 O O . ARG A 1 234 ? 28.357 -16.824 6.931 1.00 44.62 234 ARG A O 1
ATOM 1813 N N . LEU A 1 235 ? 27.655 -17.711 4.993 1.00 39.88 235 LEU A N 1
ATOM 1814 C CA . LEU A 1 235 ? 26.361 -18.180 5.503 1.00 39.88 235 LEU A CA 1
ATOM 1815 C C . LEU A 1 235 ? 26.536 -19.265 6.563 1.00 39.88 235 LEU A C 1
ATOM 1817 O O . LEU A 1 235 ? 25.838 -19.243 7.563 1.00 39.88 235 LEU A O 1
ATOM 1821 N N . ARG A 1 236 ? 27.476 -20.202 6.398 1.00 45.25 236 ARG A N 1
ATOM 1822 C CA . ARG A 1 236 ? 27.793 -21.215 7.417 1.00 45.25 236 ARG A CA 1
ATOM 1823 C C . ARG A 1 236 ? 28.391 -20.578 8.661 1.00 45.25 236 ARG A C 1
ATOM 1825 O O . ARG A 1 236 ? 28.044 -21.013 9.745 1.00 45.25 236 ARG A O 1
ATOM 1832 N N . LYS A 1 237 ? 29.232 -19.549 8.535 1.00 46.88 237 LYS A N 1
ATOM 1833 C CA . LYS A 1 237 ? 29.809 -18.799 9.661 1.00 46.88 237 LYS A CA 1
ATOM 1834 C C . LYS A 1 237 ? 28.744 -17.949 10.356 1.00 46.88 237 LYS A C 1
ATOM 1836 O O . LYS A 1 237 ? 28.731 -17.900 11.577 1.00 46.88 237 LYS A O 1
ATOM 1841 N N . PHE A 1 238 ? 27.817 -17.361 9.601 1.00 43.16 238 PHE A N 1
ATOM 1842 C CA . PHE A 1 238 ? 26.634 -16.657 10.099 1.00 43.16 238 PHE A CA 1
ATOM 1843 C C . PHE A 1 238 ? 25.676 -17.612 10.826 1.00 43.16 238 PHE A C 1
ATOM 1845 O O . PHE A 1 238 ? 25.342 -17.381 11.980 1.00 43.16 238 PHE A O 1
ATOM 1852 N N . VAL A 1 239 ? 25.319 -18.743 10.210 1.00 44.22 239 VAL A N 1
ATOM 1853 C CA . VAL A 1 239 ? 24.481 -19.802 10.801 1.00 44.22 239 VAL A CA 1
ATOM 1854 C C . VAL A 1 239 ? 25.180 -20.468 11.988 1.00 44.22 239 VAL A C 1
ATOM 1856 O O . VAL A 1 239 ? 24.521 -20.808 12.959 1.00 44.22 239 VAL A O 1
ATOM 1859 N N . ALA A 1 240 ? 26.503 -20.641 11.961 1.00 48.44 240 ALA A N 1
ATOM 1860 C CA . ALA A 1 240 ? 27.273 -21.165 13.089 1.00 48.44 240 ALA A CA 1
ATOM 1861 C C . ALA A 1 240 ? 27.329 -20.161 14.248 1.00 48.44 240 ALA A C 1
ATOM 1863 O O . ALA A 1 240 ? 27.117 -20.569 15.384 1.00 48.44 240 ALA A O 1
ATOM 1864 N N . ARG A 1 241 ? 27.517 -18.861 13.966 1.00 46.31 241 ARG A N 1
ATOM 1865 C CA . ARG A 1 241 ? 27.419 -17.775 14.959 1.00 46.31 241 ARG A CA 1
ATOM 1866 C C . ARG A 1 241 ? 26.011 -17.678 15.561 1.00 46.31 241 ARG A C 1
ATOM 1868 O O . ARG A 1 241 ? 25.877 -17.500 16.768 1.00 46.31 241 ARG A O 1
ATOM 1875 N N . GLN A 1 242 ? 24.978 -17.884 14.745 1.00 41.88 242 GLN A N 1
ATOM 1876 C CA . GLN A 1 242 ? 23.578 -17.979 15.175 1.00 41.88 242 GLN A CA 1
ATOM 1877 C C . GLN A 1 242 ? 23.305 -19.262 15.981 1.00 41.88 242 GLN A C 1
ATOM 1879 O O . GLN A 1 242 ? 22.561 -19.218 16.946 1.00 41.88 242 GLN A O 1
ATOM 1884 N N . LYS A 1 243 ? 23.954 -20.395 15.672 1.00 41.28 243 LYS A N 1
ATOM 1885 C CA . LYS A 1 243 ? 23.862 -21.635 16.469 1.00 41.28 243 LYS A CA 1
ATOM 1886 C C . LYS A 1 243 ? 24.558 -21.535 17.827 1.00 41.28 243 LYS A C 1
ATOM 1888 O O . LYS A 1 243 ? 24.123 -22.191 18.766 1.00 41.28 243 LYS A O 1
ATOM 1893 N N . THR A 1 244 ? 25.619 -20.736 17.946 1.00 41.19 244 THR A N 1
ATOM 1894 C CA . THR A 1 244 ? 26.271 -20.448 19.237 1.00 41.19 244 THR A CA 1
ATOM 1895 C C . THR A 1 244 ? 25.516 -19.408 20.073 1.00 41.19 244 THR A C 1
ATOM 1897 O O . THR A 1 244 ? 25.707 -19.355 21.282 1.00 41.19 244 THR A O 1
ATOM 1900 N N . SER A 1 245 ? 24.623 -18.627 19.456 1.00 37.00 245 SER A N 1
ATOM 1901 C CA . SER A 1 245 ? 23.626 -17.790 20.133 1.00 37.00 245 SER A CA 1
ATOM 1902 C C . SER A 1 245 ? 22.367 -18.629 20.388 1.00 37.00 245 SER A C 1
ATOM 1904 O O . SER A 1 245 ? 21.453 -18.697 19.571 1.00 37.00 245 SER A O 1
ATOM 1906 N N . SER A 1 246 ? 22.337 -19.359 21.502 1.00 34.75 246 SER A N 1
ATOM 1907 C CA . SER A 1 246 ? 21.283 -20.322 21.854 1.00 34.75 246 SER A CA 1
ATOM 1908 C C . SER A 1 246 ? 19.936 -19.660 22.213 1.00 34.75 246 SER A C 1
ATOM 1910 O O . SER A 1 246 ? 19.468 -19.762 23.348 1.00 34.75 246 SER A O 1
ATOM 1912 N N . LEU A 1 247 ? 19.298 -18.961 21.272 1.00 38.66 247 LEU A N 1
ATOM 1913 C CA . LEU A 1 247 ? 18.000 -18.307 21.489 1.00 38.66 247 LEU A CA 1
ATOM 1914 C C . LEU A 1 247 ? 16.888 -18.756 20.535 1.00 38.66 247 LEU A C 1
ATOM 1916 O O . LEU A 1 247 ? 15.745 -18.340 20.731 1.00 38.66 247 LEU A O 1
ATOM 1920 N N . LEU A 1 248 ? 17.170 -19.624 19.558 1.00 38.91 248 LEU A N 1
ATOM 1921 C CA . LEU A 1 248 ? 16.120 -20.242 18.746 1.00 38.91 248 LEU A CA 1
ATOM 1922 C C . LEU A 1 248 ? 15.864 -21.684 19.213 1.00 38.91 248 LEU A C 1
ATOM 1924 O O . LEU A 1 248 ? 16.784 -22.505 19.176 1.00 38.91 248 LEU A O 1
ATOM 1928 N N . PRO A 1 249 ? 14.641 -22.010 19.677 1.00 38.38 249 PRO A N 1
ATOM 1929 C CA . PRO A 1 249 ? 14.317 -23.356 20.118 1.00 38.38 249 PRO A CA 1
ATOM 1930 C C . PRO A 1 249 ? 14.439 -24.341 18.937 1.00 38.38 249 PRO A C 1
ATOM 1932 O O . PRO A 1 249 ? 13.940 -24.045 17.849 1.00 38.38 249 PRO A O 1
ATOM 1935 N N . PRO A 1 250 ? 15.040 -25.532 19.132 1.00 44.16 250 PRO A N 1
ATOM 1936 C CA . PRO A 1 250 ? 15.194 -26.562 18.094 1.00 44.16 250 PRO A CA 1
ATOM 1937 C C . PRO A 1 250 ? 13.879 -27.063 17.465 1.00 44.16 250 PRO A C 1
ATOM 1939 O O . PRO A 1 250 ? 13.912 -27.830 16.507 1.00 44.16 250 PRO A O 1
ATOM 1942 N N . SER A 1 251 ? 12.727 -26.662 18.010 1.00 40.81 251 SER A N 1
ATOM 1943 C CA . SER A 1 251 ? 11.390 -27.128 17.639 1.00 40.81 251 SER A CA 1
ATOM 1944 C C . SER A 1 251 ? 10.691 -26.310 16.546 1.00 40.81 251 SER A C 1
ATOM 1946 O O . SER A 1 251 ? 9.643 -26.736 16.064 1.00 40.81 251 SER A O 1
ATOM 1948 N N . LEU A 1 252 ? 11.246 -25.178 16.097 1.00 44.03 252 LEU A N 1
ATOM 1949 C CA . LEU A 1 252 ? 10.744 -24.484 14.903 1.00 44.03 252 LEU A CA 1
ATOM 1950 C C . LEU A 1 252 ? 11.299 -25.182 13.655 1.00 44.03 252 LEU A C 1
ATOM 1952 O O . LEU A 1 252 ? 12.336 -24.811 13.109 1.00 44.03 252 LEU A O 1
ATOM 1956 N N . GLY A 1 253 ? 10.630 -26.266 13.252 1.00 49.22 253 GLY A N 1
ATOM 1957 C CA . GLY A 1 253 ? 11.026 -27.105 12.123 1.00 49.22 253 GLY A CA 1
ATOM 1958 C C . GLY A 1 253 ? 11.293 -26.291 10.854 1.00 49.22 253 GLY A C 1
ATOM 1959 O O . GLY A 1 253 ? 10.552 -25.368 10.520 1.00 49.22 253 GLY A O 1
ATOM 1960 N N . GLY A 1 254 ? 12.339 -26.660 10.106 1.00 61.16 254 GLY A N 1
ATOM 1961 C CA . GLY A 1 254 ? 12.782 -25.929 8.909 1.00 61.16 254 GLY A CA 1
ATOM 1962 C C . GLY A 1 254 ? 11.726 -25.771 7.804 1.00 61.16 254 GLY A C 1
ATOM 1963 O O . GLY A 1 254 ? 11.925 -24.972 6.897 1.00 61.16 254 GLY A O 1
ATOM 1964 N N . LEU A 1 255 ? 10.607 -26.497 7.877 1.00 59.22 255 LEU A N 1
ATOM 1965 C CA . LEU A 1 255 ? 9.432 -26.315 7.020 1.00 59.22 255 LEU A CA 1
ATOM 1966 C C . LEU A 1 255 ? 8.629 -25.050 7.367 1.00 59.22 255 LEU A C 1
ATOM 1968 O O . LEU A 1 255 ? 8.258 -24.324 6.453 1.00 59.22 255 LEU A O 1
ATOM 1972 N N . ALA A 1 256 ? 8.422 -24.744 8.652 1.00 65.00 256 ALA A N 1
ATOM 1973 C CA . ALA A 1 256 ? 7.667 -23.561 9.078 1.00 65.00 256 ALA A CA 1
ATOM 1974 C C . ALA A 1 256 ? 8.411 -22.266 8.715 1.00 65.00 256 ALA A C 1
ATOM 1976 O O . ALA A 1 256 ? 7.848 -21.391 8.068 1.00 65.00 256 ALA A O 1
ATOM 1977 N N . ILE A 1 257 ? 9.721 -22.210 8.994 1.00 72.44 257 ILE A N 1
ATOM 1978 C CA . ILE A 1 257 ? 10.574 -21.069 8.613 1.00 72.44 257 ILE A CA 1
ATOM 1979 C C . ILE A 1 257 ? 10.569 -20.864 7.090 1.00 72.44 257 ILE A C 1
ATOM 1981 O O . ILE A 1 257 ? 10.582 -19.732 6.617 1.00 72.44 257 ILE A O 1
ATOM 1985 N N . ARG A 1 258 ? 10.536 -21.945 6.298 1.00 77.75 258 ARG A N 1
ATOM 1986 C CA . ARG A 1 258 ? 10.448 -21.844 4.833 1.00 77.75 258 ARG A CA 1
ATOM 1987 C C . ARG A 1 258 ? 9.126 -21.240 4.373 1.00 77.75 258 ARG A C 1
ATOM 1989 O O . ARG A 1 258 ? 9.149 -20.441 3.440 1.00 77.75 258 ARG A O 1
ATOM 1996 N N . GLU A 1 259 ? 8.012 -21.611 4.996 1.00 79.44 259 GLU A N 1
ATOM 1997 C CA . GLU A 1 259 ? 6.699 -21.084 4.625 1.00 79.44 259 GLU A CA 1
ATOM 1998 C C . GLU A 1 259 ? 6.531 -19.624 5.061 1.00 79.44 259 GLU A C 1
ATOM 2000 O O . GLU A 1 259 ? 6.100 -18.805 4.256 1.00 79.44 259 GLU A O 1
ATOM 2005 N N . ASP A 1 260 ? 6.992 -19.258 6.261 1.00 77.69 260 ASP A N 1
ATOM 2006 C CA . ASP A 1 260 ? 6.996 -17.865 6.726 1.00 77.69 260 ASP A CA 1
ATOM 2007 C C . ASP A 1 260 ? 7.842 -16.972 5.814 1.00 77.69 260 ASP A C 1
ATOM 2009 O O . ASP A 1 260 ? 7.413 -15.888 5.414 1.00 77.69 260 ASP A O 1
ATOM 2013 N N . LEU A 1 261 ? 9.032 -17.444 5.423 1.00 83.69 261 LEU A N 1
ATOM 2014 C CA . LEU A 1 261 ? 9.877 -16.747 4.457 1.00 83.69 261 LEU A CA 1
ATOM 2015 C C . LEU A 1 261 ? 9.181 -16.624 3.100 1.00 83.69 261 LEU A C 1
ATOM 2017 O O . LEU A 1 261 ? 9.191 -15.546 2.511 1.00 83.69 261 LEU A O 1
ATOM 2021 N N . ARG A 1 262 ? 8.554 -17.694 2.604 1.00 84.12 262 ARG A N 1
ATOM 2022 C CA . ARG A 1 262 ? 7.823 -17.676 1.331 1.00 84.12 262 ARG A CA 1
ATOM 2023 C C . ARG A 1 262 ? 6.679 -16.667 1.359 1.00 84.12 262 ARG A C 1
ATOM 2025 O O . ARG A 1 262 ? 6.588 -15.841 0.454 1.00 84.12 262 ARG A O 1
ATOM 2032 N N . GLU A 1 263 ? 5.834 -16.705 2.381 1.00 83.56 263 GLU A N 1
ATOM 2033 C CA . GLU A 1 263 ? 4.699 -15.793 2.520 1.00 83.56 263 GLU A CA 1
ATOM 2034 C C . GLU A 1 263 ? 5.156 -14.348 2.733 1.00 83.56 263 GLU A C 1
ATOM 2036 O O . GLU A 1 263 ? 4.581 -13.427 2.156 1.00 83.56 263 GLU A O 1
ATOM 2041 N N . MET A 1 264 ? 6.245 -14.132 3.470 1.00 87.06 264 MET A N 1
ATOM 2042 C CA . MET A 1 264 ? 6.884 -12.824 3.595 1.00 87.06 264 MET A CA 1
ATOM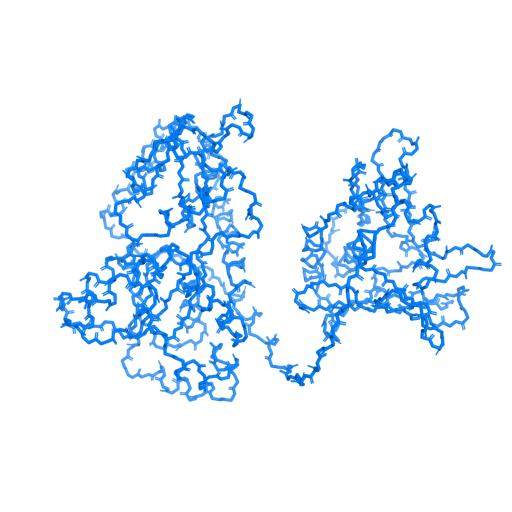 2043 C C . MET A 1 264 ? 7.362 -12.291 2.235 1.00 87.06 264 MET A C 1
ATOM 2045 O O . MET A 1 264 ? 7.037 -11.159 1.880 1.00 87.06 264 MET A O 1
ATOM 2049 N N . PHE A 1 265 ? 8.100 -13.093 1.457 1.00 86.94 265 PHE A N 1
ATOM 2050 C CA . PHE A 1 265 ? 8.549 -12.713 0.112 1.00 86.94 265 PHE A CA 1
ATOM 2051 C C . PHE A 1 265 ? 7.370 -12.423 -0.811 1.00 86.94 265 PHE A C 1
ATOM 2053 O O . PHE A 1 265 ? 7.354 -11.395 -1.480 1.00 86.94 265 PHE A O 1
ATOM 2060 N N . LYS A 1 266 ? 6.359 -13.292 -0.813 1.00 85.12 266 LYS A N 1
ATOM 2061 C CA . LYS A 1 266 ? 5.150 -13.135 -1.621 1.00 85.12 266 LYS A CA 1
ATOM 2062 C C . LYS A 1 266 ? 4.408 -11.845 -1.285 1.00 85.12 266 LYS A C 1
ATOM 2064 O O . LYS A 1 266 ? 4.059 -11.103 -2.197 1.00 85.12 266 LYS A O 1
ATOM 2069 N N . ARG A 1 267 ? 4.198 -11.548 0.003 1.00 83.94 267 ARG A N 1
ATOM 2070 C CA . ARG A 1 267 ? 3.550 -10.306 0.454 1.00 83.94 267 ARG A CA 1
ATOM 2071 C C . ARG A 1 267 ? 4.333 -9.078 0.024 1.00 83.94 267 ARG A C 1
ATOM 2073 O O . ARG A 1 267 ? 3.731 -8.130 -0.474 1.00 83.94 267 ARG A O 1
ATOM 2080 N N . GLU A 1 268 ? 5.653 -9.100 0.193 1.00 84.62 268 GLU A N 1
ATOM 2081 C CA . GLU A 1 268 ? 6.473 -7.949 -0.159 1.00 84.62 268 GLU A CA 1
ATOM 2082 C C . GLU A 1 268 ? 6.531 -7.735 -1.674 1.00 84.62 268 GLU A C 1
ATOM 2084 O O . GLU A 1 268 ? 6.280 -6.629 -2.141 1.00 84.62 268 GLU A O 1
ATOM 2089 N N . VAL A 1 269 ? 6.788 -8.787 -2.456 1.00 85.31 269 VAL A N 1
ATOM 2090 C CA . VAL A 1 269 ? 6.797 -8.711 -3.923 1.00 85.31 269 VAL A CA 1
ATOM 2091 C C . VAL A 1 269 ? 5.435 -8.261 -4.441 1.00 85.31 269 VAL A C 1
ATOM 2093 O O . VAL A 1 269 ? 5.380 -7.378 -5.291 1.00 85.31 269 VAL A O 1
ATOM 2096 N N . PHE A 1 270 ? 4.332 -8.788 -3.900 1.00 82.62 270 PHE A N 1
ATOM 2097 C CA . PHE A 1 270 ? 2.991 -8.339 -4.272 1.00 82.62 270 PHE A CA 1
ATOM 2098 C C . PHE A 1 270 ? 2.792 -6.850 -3.978 1.00 82.62 270 PHE A C 1
ATOM 2100 O O . PHE A 1 270 ? 2.312 -6.116 -4.838 1.00 82.62 270 PHE A O 1
ATOM 2107 N N . ALA A 1 271 ? 3.208 -6.383 -2.798 1.00 80.19 271 ALA A N 1
ATOM 2108 C CA . ALA A 1 271 ? 3.138 -4.970 -2.450 1.00 80.19 271 ALA A CA 1
ATOM 2109 C C . ALA A 1 271 ? 3.970 -4.109 -3.417 1.00 80.19 271 ALA A C 1
ATOM 2111 O O . ALA A 1 271 ? 3.451 -3.116 -3.920 1.00 80.19 271 ALA A O 1
ATOM 2112 N N . MET A 1 272 ? 5.208 -4.510 -3.734 1.00 82.62 272 MET A N 1
ATOM 2113 C CA . MET A 1 272 ? 6.073 -3.807 -4.692 1.00 82.62 272 MET A CA 1
ATOM 2114 C C . MET A 1 272 ? 5.448 -3.757 -6.093 1.00 82.62 272 MET A C 1
ATOM 2116 O O . MET A 1 272 ? 5.392 -2.691 -6.699 1.00 82.62 272 MET A O 1
ATOM 2120 N N . LEU A 1 273 ? 4.928 -4.882 -6.594 1.00 80.12 273 LEU A N 1
ATOM 2121 C CA . LEU A 1 273 ? 4.290 -4.964 -7.911 1.00 80.12 273 LEU A CA 1
ATOM 2122 C C . LEU A 1 273 ? 2.986 -4.160 -7.979 1.00 80.12 273 LEU A C 1
ATOM 2124 O O . LEU A 1 273 ? 2.719 -3.525 -8.993 1.00 80.12 273 LEU A O 1
ATOM 2128 N N . SER A 1 274 ? 2.200 -4.128 -6.900 1.00 73.19 274 SER A N 1
ATOM 2129 C CA . SER A 1 274 ? 0.923 -3.399 -6.859 1.00 73.19 274 SER A CA 1
ATOM 2130 C C . SER A 1 274 ? 1.065 -1.879 -6.980 1.00 73.19 274 SER A C 1
ATOM 2132 O O . SER A 1 274 ? 0.123 -1.209 -7.391 1.00 73.19 274 SER A O 1
ATOM 2134 N N . ILE A 1 275 ? 2.240 -1.343 -6.640 1.00 68.56 275 ILE A N 1
ATOM 2135 C CA . ILE A 1 275 ? 2.568 0.088 -6.739 1.00 68.56 275 ILE A CA 1
ATOM 2136 C C . ILE A 1 275 ? 3.496 0.388 -7.919 1.00 68.56 275 ILE A C 1
ATOM 2138 O O . ILE A 1 275 ? 4.074 1.466 -7.994 1.00 68.56 275 ILE A O 1
ATOM 2142 N N . THR A 1 276 ? 3.726 -0.593 -8.791 1.00 68.12 276 THR A N 1
ATOM 2143 C CA . THR A 1 276 ? 4.657 -0.438 -9.899 1.00 68.12 276 THR A CA 1
ATOM 2144 C C . THR A 1 276 ? 3.982 0.305 -11.052 1.00 68.12 276 THR A C 1
ATOM 2146 O O . THR A 1 276 ? 3.065 -0.207 -11.687 1.00 68.12 276 THR A O 1
ATOM 2149 N N . ASP A 1 277 ? 4.518 1.480 -11.376 1.00 62.88 277 ASP A N 1
ATOM 2150 C CA . ASP A 1 277 ? 3.991 2.394 -12.400 1.00 62.88 277 ASP A CA 1
ATOM 2151 C C . ASP A 1 277 ? 4.299 1.972 -13.852 1.00 62.88 277 ASP A C 1
ATOM 2153 O O . ASP A 1 277 ? 3.904 2.645 -14.806 1.00 62.88 277 ASP A O 1
ATOM 2157 N N . ILE A 1 278 ? 5.009 0.854 -14.034 1.00 59.50 278 ILE A N 1
ATOM 2158 C CA . ILE A 1 278 ? 5.645 0.444 -15.301 1.00 59.50 278 ILE A CA 1
ATOM 2159 C C . ILE A 1 278 ? 4.664 0.082 -16.398 1.00 59.50 278 ILE A C 1
ATOM 2161 O O . ILE A 1 278 ? 5.051 0.010 -17.555 1.00 59.50 278 ILE A O 1
ATOM 2165 N N . PHE A 1 279 ? 3.412 -0.157 -16.027 1.00 60.25 279 PHE A N 1
ATOM 2166 C CA . PHE A 1 279 ? 2.371 -0.517 -16.971 1.00 60.25 279 PHE A CA 1
ATOM 2167 C C . PHE A 1 279 ? 1.561 0.704 -17.404 1.00 60.25 279 PHE A C 1
ATOM 2169 O O . PHE A 1 279 ? 0.805 0.630 -18.359 1.00 60.25 279 PHE A O 1
ATOM 2176 N N . ARG A 1 280 ? 1.684 1.860 -16.733 1.00 68.12 280 ARG A N 1
ATOM 2177 C CA . ARG A 1 280 ? 0.778 2.994 -16.959 1.00 68.12 280 ARG A CA 1
ATOM 2178 C C . ARG A 1 280 ? 1.511 4.269 -17.281 1.00 68.12 280 ARG A C 1
ATOM 2180 O O . ARG A 1 280 ? 2.088 4.903 -16.407 1.00 68.12 280 ARG A O 1
ATOM 2187 N N . ARG A 1 281 ? 1.322 4.753 -18.508 1.00 71.69 281 ARG A N 1
ATOM 2188 C CA . ARG A 1 281 ? 1.927 5.997 -19.007 1.00 71.69 281 ARG A CA 1
ATOM 2189 C C . ARG A 1 281 ? 1.727 7.200 -18.078 1.00 71.69 281 ARG A C 1
ATOM 2191 O O . ARG A 1 281 ? 2.681 7.906 -17.785 1.00 71.69 281 ARG A O 1
ATOM 2198 N N . ASN A 1 282 ? 0.515 7.409 -17.559 1.00 73.06 282 ASN A N 1
ATOM 2199 C CA . ASN A 1 282 ? 0.230 8.530 -16.651 1.00 73.06 282 ASN A CA 1
ATOM 2200 C C . ASN A 1 282 ? 0.868 8.365 -15.263 1.00 73.06 282 ASN A C 1
ATOM 2202 O O . ASN A 1 282 ? 1.081 9.351 -14.561 1.00 73.06 282 ASN A O 1
ATOM 2206 N N . GLN A 1 283 ? 1.102 7.133 -14.812 1.00 73.19 283 GLN A N 1
ATOM 2207 C CA . GLN A 1 283 ? 1.817 6.883 -13.562 1.00 73.19 283 GLN A CA 1
ATOM 2208 C C . GLN A 1 283 ? 3.326 7.013 -13.780 1.00 73.19 283 GLN A C 1
ATOM 2210 O O . GLN A 1 283 ? 3.966 7.738 -13.031 1.00 73.19 283 GLN A O 1
ATOM 2215 N N . LEU A 1 284 ? 3.857 6.445 -14.865 1.00 76.50 284 LEU A N 1
ATOM 2216 C CA . LEU A 1 284 ? 5.244 6.613 -15.293 1.00 76.50 284 LEU A CA 1
ATOM 2217 C C . LEU A 1 284 ? 5.618 8.093 -15.442 1.00 76.50 284 LEU A C 1
ATOM 2219 O O . LEU A 1 284 ? 6.598 8.534 -14.856 1.00 76.50 284 LEU A O 1
ATOM 2223 N N . ALA A 1 285 ? 4.806 8.890 -16.144 1.00 79.44 285 ALA A N 1
ATOM 2224 C CA . ALA A 1 285 ? 5.039 10.327 -16.295 1.00 79.44 285 ALA A CA 1
ATOM 2225 C C . ALA A 1 285 ? 5.059 11.060 -14.941 1.00 79.44 285 ALA A C 1
ATOM 2227 O O . ALA A 1 285 ? 5.895 11.935 -14.719 1.00 79.44 285 ALA A O 1
ATOM 2228 N N . ARG A 1 286 ? 4.177 10.674 -14.007 1.00 80.62 286 ARG A N 1
ATOM 2229 C CA . ARG A 1 286 ? 4.181 11.203 -12.635 1.00 80.62 286 ARG A CA 1
ATOM 2230 C C . ARG A 1 286 ? 5.432 10.783 -11.867 1.00 80.62 286 ARG A C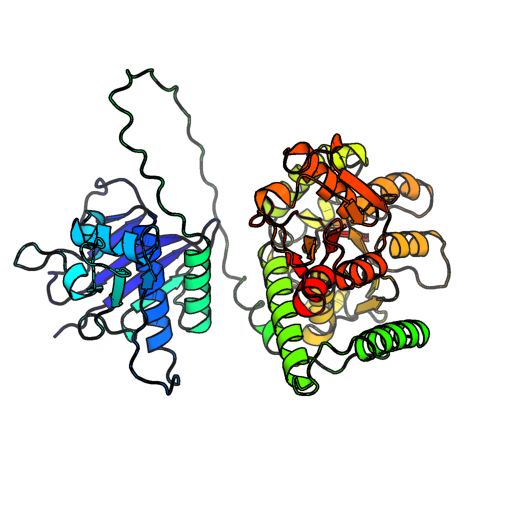 1
ATOM 2232 O O . ARG A 1 286 ? 6.012 11.623 -11.191 1.00 80.62 286 ARG A O 1
ATOM 2239 N N . ALA A 1 287 ? 5.860 9.528 -11.979 1.00 79.69 287 ALA A N 1
ATOM 2240 C CA . ALA A 1 287 ? 7.074 9.030 -11.341 1.00 79.69 287 ALA A CA 1
ATOM 2241 C C . ALA A 1 287 ? 8.324 9.743 -11.879 1.00 79.69 287 ALA A C 1
ATOM 2243 O O . ALA A 1 287 ? 9.166 10.177 -11.098 1.00 79.69 287 ALA A O 1
ATOM 2244 N N . LEU A 1 288 ? 8.417 9.942 -13.197 1.00 81.75 288 LEU A N 1
ATOM 2245 C CA . LEU A 1 288 ? 9.495 10.702 -13.835 1.00 81.75 288 LEU A CA 1
ATOM 2246 C C . LEU A 1 288 ? 9.495 12.170 -13.393 1.00 81.75 288 LEU A C 1
ATOM 2248 O O . LEU A 1 288 ? 10.536 12.674 -12.985 1.00 81.75 288 LEU A O 1
ATOM 2252 N N . SER A 1 289 ? 8.337 12.840 -13.374 1.00 83.69 289 SER A N 1
ATOM 2253 C CA . SER A 1 289 ? 8.217 14.202 -12.821 1.00 83.69 289 SER A CA 1
ATOM 2254 C C . SER A 1 289 ? 8.680 14.251 -11.362 1.00 83.69 289 SER A C 1
ATOM 2256 O O . SER A 1 289 ? 9.501 15.096 -11.013 1.00 83.69 289 SER A O 1
ATOM 2258 N N . GLN A 1 290 ? 8.283 13.284 -10.528 1.00 83.75 290 GLN A N 1
ATOM 2259 C CA . GLN A 1 290 ? 8.766 13.190 -9.149 1.00 83.75 290 GLN A CA 1
ATOM 2260 C C . GLN A 1 290 ? 10.284 12.999 -9.068 1.00 83.75 290 GLN A C 1
ATOM 2262 O O . GLN A 1 290 ? 10.911 13.613 -8.210 1.00 83.75 290 GLN A O 1
ATOM 2267 N N . ILE A 1 291 ? 10.891 12.191 -9.943 1.00 83.25 291 ILE A N 1
ATOM 2268 C CA . ILE A 1 291 ? 12.351 12.028 -10.017 1.00 83.25 291 ILE A CA 1
ATOM 2269 C C . ILE A 1 291 ? 13.022 13.360 -10.367 1.00 83.25 291 ILE A C 1
ATOM 2271 O O . ILE A 1 291 ? 13.966 13.769 -9.688 1.00 83.25 291 ILE A O 1
ATOM 2275 N N . TYR A 1 292 ? 12.526 14.041 -11.401 1.00 84.50 292 TYR A N 1
ATOM 2276 C CA . TYR A 1 292 ? 13.102 15.281 -11.918 1.00 84.50 292 TYR A CA 1
ATOM 2277 C C . TYR A 1 292 ? 12.931 16.476 -10.985 1.00 84.50 292 TYR A C 1
ATOM 2279 O O . TYR A 1 292 ? 13.772 17.376 -10.980 1.00 84.50 292 TYR A O 1
ATOM 2287 N N . GLU A 1 293 ? 11.875 16.475 -10.178 1.00 87.38 293 GLU A N 1
ATOM 2288 C CA . GLU A 1 293 ? 11.568 17.532 -9.217 1.00 87.38 293 GLU A CA 1
ATOM 2289 C C . GLU A 1 293 ? 12.137 17.249 -7.821 1.00 87.38 293 GLU A C 1
ATOM 2291 O O . GLU A 1 293 ? 12.206 18.162 -6.996 1.00 87.38 293 GLU A O 1
ATOM 2296 N N . ASN A 1 294 ? 12.578 16.017 -7.533 1.00 84.88 294 ASN A N 1
ATOM 2297 C CA . ASN A 1 294 ? 13.097 15.654 -6.217 1.00 84.88 294 ASN A CA 1
ATOM 2298 C C . ASN A 1 294 ? 14.425 16.385 -5.931 1.00 84.88 294 ASN A C 1
ATOM 2300 O O . ASN A 1 294 ? 15.438 16.088 -6.573 1.00 84.88 294 ASN A O 1
ATOM 2304 N N . PRO A 1 295 ? 14.485 17.272 -4.916 1.00 88.69 295 PRO A N 1
ATOM 2305 C CA . PRO A 1 295 ? 15.686 18.052 -4.626 1.00 88.69 295 PRO A CA 1
ATOM 2306 C C . PRO A 1 295 ? 16.922 17.201 -4.323 1.00 88.69 295 PRO A C 1
ATOM 2308 O O . PRO A 1 295 ? 18.038 17.612 -4.635 1.00 88.69 295 PRO A O 1
ATOM 2311 N N . LEU A 1 296 ? 16.742 16.021 -3.724 1.00 85.50 296 LEU A N 1
ATOM 2312 C CA . LEU A 1 296 ? 17.837 15.118 -3.374 1.00 85.50 296 LEU A CA 1
ATOM 2313 C C . LEU A 1 296 ? 18.421 14.447 -4.622 1.00 85.50 296 LEU A C 1
ATOM 2315 O O . LEU A 1 296 ? 19.635 14.342 -4.756 1.00 85.50 296 LEU A O 1
ATOM 2319 N N . LEU A 1 297 ? 17.569 14.061 -5.575 1.00 85.81 297 LEU A N 1
ATOM 2320 C CA . LEU A 1 297 ? 18.009 13.493 -6.853 1.00 85.81 297 LEU A CA 1
ATOM 2321 C C . LEU A 1 297 ? 18.579 14.565 -7.789 1.00 85.81 297 LEU A C 1
ATOM 2323 O O . LEU A 1 297 ? 19.550 14.308 -8.498 1.00 85.81 297 LEU A O 1
ATOM 2327 N N . ILE A 1 298 ? 18.054 15.795 -7.749 1.00 88.75 298 ILE A N 1
ATOM 2328 C CA . ILE A 1 298 ? 18.633 16.934 -8.478 1.00 88.75 298 ILE A CA 1
ATOM 2329 C C . ILE A 1 298 ? 20.088 17.166 -8.049 1.00 88.75 298 ILE A C 1
ATOM 2331 O O . ILE A 1 298 ? 20.932 17.368 -8.920 1.00 88.75 298 ILE A O 1
ATOM 2335 N N . LYS A 1 299 ? 20.405 17.081 -6.746 1.00 88.00 299 LYS A N 1
ATOM 2336 C CA . LYS A 1 299 ? 21.795 17.175 -6.249 1.00 88.00 299 LYS A CA 1
ATOM 2337 C C . LYS A 1 299 ? 22.708 16.093 -6.827 1.00 88.00 299 LYS A C 1
ATOM 2339 O O . LYS A 1 299 ? 23.896 16.341 -6.991 1.00 88.00 299 LYS A O 1
ATOM 2344 N N . LEU A 1 300 ? 22.159 14.917 -7.136 1.00 84.88 300 LEU A N 1
ATOM 2345 C CA . LEU A 1 300 ? 22.889 13.815 -7.763 1.00 84.88 300 LEU A CA 1
ATOM 2346 C C . LEU A 1 300 ? 23.038 13.968 -9.283 1.00 84.88 300 LEU A C 1
ATOM 2348 O O . LEU A 1 300 ? 23.766 13.188 -9.884 1.00 84.88 300 LEU A O 1
ATOM 2352 N N . GLY A 1 301 ? 22.382 14.956 -9.903 1.00 86.19 301 GLY A N 1
ATOM 2353 C CA . GLY A 1 301 ? 22.434 15.192 -11.347 1.00 86.19 301 GLY A CA 1
ATOM 2354 C C . GLY A 1 301 ? 21.189 14.744 -12.116 1.00 86.19 301 GLY A C 1
ATOM 2355 O O . GLY A 1 301 ? 21.246 14.633 -13.337 1.00 86.19 301 GLY A O 1
ATOM 2356 N N . ALA A 1 302 ? 20.044 14.516 -11.456 1.00 84.62 302 ALA A N 1
ATOM 2357 C CA . ALA A 1 302 ? 18.843 13.980 -12.117 1.00 84.62 302 ALA A CA 1
ATOM 2358 C C . ALA A 1 302 ? 18.309 14.850 -13.268 1.00 84.62 302 ALA A C 1
ATOM 2360 O O . ALA A 1 302 ? 17.624 14.342 -14.145 1.00 84.62 302 ALA A O 1
ATOM 2361 N N . ARG A 1 303 ? 18.668 16.139 -13.329 1.00 83.44 303 ARG A N 1
ATOM 2362 C CA . ARG A 1 303 ? 18.340 17.011 -14.473 1.00 83.44 303 ARG A CA 1
ATOM 2363 C C . ARG A 1 303 ? 18.976 16.556 -15.788 1.00 83.44 303 ARG A C 1
ATOM 2365 O O . ARG A 1 303 ? 18.448 16.860 -16.851 1.00 83.44 303 ARG A O 1
ATOM 2372 N N . ASN A 1 304 ? 20.095 15.840 -15.710 1.00 80.56 304 ASN A N 1
ATOM 2373 C CA . ASN A 1 304 ? 20.815 15.329 -16.874 1.00 80.56 304 ASN A CA 1
ATOM 2374 C C . ASN A 1 304 ? 20.465 13.861 -17.176 1.00 80.56 304 ASN A C 1
ATOM 2376 O O . ASN A 1 304 ? 20.930 13.305 -18.179 1.00 80.56 304 ASN A O 1
ATOM 2380 N N . PHE A 1 305 ? 19.649 13.242 -16.316 1.00 79.62 305 PHE A N 1
ATOM 2381 C CA . PHE A 1 305 ? 19.155 11.884 -16.478 1.00 79.62 305 PHE A CA 1
ATOM 2382 C C . PHE A 1 305 ? 18.063 11.873 -17.549 1.00 79.62 305 PHE A C 1
ATOM 2384 O O . PHE A 1 305 ? 16.942 12.327 -17.326 1.00 79.62 305 PHE A O 1
ATOM 2391 N N . ARG A 1 306 ? 18.393 11.392 -18.746 1.00 79.62 306 ARG A N 1
ATOM 2392 C CA . ARG A 1 306 ? 17.441 11.321 -19.856 1.00 79.62 306 ARG A CA 1
ATOM 2393 C C . ARG A 1 306 ? 16.849 9.932 -19.911 1.00 79.62 306 ARG A C 1
ATOM 2395 O O . ARG A 1 306 ? 17.582 8.980 -20.147 1.00 79.62 306 ARG A O 1
ATOM 2402 N N . PHE A 1 307 ? 15.553 9.853 -19.661 1.00 79.19 307 PHE A N 1
ATOM 2403 C CA . PHE A 1 307 ? 14.773 8.657 -19.905 1.00 79.19 307 PHE A CA 1
ATOM 2404 C C . PHE A 1 307 ? 14.447 8.575 -21.396 1.00 79.19 307 PHE A C 1
ATOM 2406 O O . PHE A 1 307 ? 14.192 9.609 -22.019 1.00 79.19 307 PHE A O 1
ATOM 2413 N N . ASP A 1 308 ? 14.504 7.379 -21.978 1.00 80.31 308 ASP A N 1
ATOM 2414 C CA . ASP A 1 308 ? 14.102 7.201 -23.371 1.00 80.31 308 ASP A CA 1
ATOM 2415 C C . ASP A 1 308 ? 12.577 7.199 -23.484 1.00 80.31 308 ASP A C 1
ATOM 2417 O O . ASP A 1 308 ? 11.896 6.168 -23.437 1.00 80.31 308 ASP A O 1
ATOM 2421 N N . ASP A 1 309 ? 12.042 8.409 -23.610 1.00 70.31 309 ASP A N 1
ATOM 2422 C CA . ASP A 1 309 ? 10.622 8.639 -23.815 1.00 70.31 309 ASP A CA 1
ATOM 2423 C C . ASP A 1 309 ? 10.129 8.012 -25.126 1.00 70.31 309 ASP A C 1
ATOM 2425 O O . ASP A 1 309 ? 8.953 7.659 -25.214 1.00 70.31 309 ASP A O 1
ATOM 2429 N N . GLU A 1 310 ? 10.986 7.833 -26.138 1.00 74.19 310 GLU A N 1
ATOM 2430 C CA . GLU A 1 310 ? 10.610 7.214 -27.411 1.00 74.19 310 GLU A CA 1
ATOM 2431 C C . GLU A 1 310 ? 10.375 5.712 -27.224 1.00 74.19 310 GLU A C 1
ATOM 2433 O O . GLU A 1 310 ? 9.284 5.219 -27.532 1.00 74.19 310 GLU A O 1
ATOM 2438 N N . ALA A 1 311 ? 11.325 4.998 -26.610 1.00 68.44 311 ALA A N 1
ATOM 2439 C CA . ALA A 1 311 ? 11.157 3.580 -26.289 1.00 68.44 311 ALA A CA 1
ATOM 2440 C C . ALA A 1 311 ? 9.922 3.323 -25.412 1.00 68.44 311 ALA A C 1
ATOM 2442 O O . ALA A 1 311 ? 9.179 2.370 -25.651 1.00 68.44 311 ALA A O 1
ATOM 2443 N N . CYS A 1 312 ? 9.647 4.189 -24.432 1.00 65.31 312 CYS A N 1
ATOM 2444 C CA . CYS A 1 312 ? 8.471 4.030 -23.578 1.00 65.31 312 CYS A CA 1
ATOM 2445 C C . CYS A 1 312 ? 7.152 4.453 -24.241 1.00 65.31 312 CYS A C 1
ATOM 2447 O O . CYS A 1 312 ? 6.113 3.844 -23.974 1.00 65.31 312 CYS A O 1
ATOM 2449 N N . SER A 1 313 ? 7.154 5.486 -25.088 1.00 67.62 313 SER A N 1
ATOM 2450 C CA . SER A 1 313 ? 5.930 5.998 -25.724 1.00 67.62 313 SER A CA 1
ATOM 2451 C C . SER A 1 313 ? 5.414 5.121 -26.861 1.00 67.62 313 SER A C 1
ATOM 2453 O O . SER A 1 313 ? 4.213 5.162 -27.142 1.00 67.62 313 SER A O 1
ATOM 2455 N N . ASN A 1 314 ? 6.287 4.302 -27.452 1.00 68.31 314 ASN A N 1
ATOM 2456 C CA . ASN A 1 314 ? 5.949 3.356 -28.514 1.00 68.31 314 ASN A CA 1
ATOM 2457 C C . ASN A 1 314 ? 5.278 2.066 -28.008 1.00 68.31 314 ASN A C 1
ATOM 2459 O O . ASN A 1 314 ? 4.751 1.297 -28.812 1.00 68.31 314 ASN A O 1
ATOM 2463 N N . LEU A 1 315 ? 5.262 1.818 -26.694 1.00 63.09 315 LEU A N 1
ATOM 2464 C CA . LEU A 1 315 ? 4.675 0.610 -26.115 1.00 63.09 315 LEU A CA 1
ATOM 2465 C C . LEU A 1 315 ? 3.258 0.869 -25.584 1.00 63.09 315 LEU A C 1
ATOM 2467 O O . LEU A 1 315 ? 3.025 1.750 -24.756 1.00 63.09 315 LEU A O 1
ATOM 2471 N N . THR A 1 316 ? 2.298 0.048 -26.013 1.00 65.56 316 THR A N 1
ATOM 2472 C CA . THR A 1 316 ? 0.975 -0.031 -25.371 1.00 65.56 316 THR A CA 1
ATOM 2473 C C . THR A 1 316 ? 1.071 -0.705 -23.995 1.00 65.56 316 THR A C 1
ATOM 2475 O O . THR A 1 316 ? 1.974 -1.508 -23.754 1.00 65.56 316 THR A O 1
ATOM 2478 N N . TYR A 1 317 ? 0.101 -0.443 -23.104 1.00 61.19 317 TYR A N 1
ATOM 2479 C CA . TYR A 1 317 ? -0.007 -1.084 -21.776 1.00 61.19 317 TYR A CA 1
ATOM 2480 C C . TYR A 1 317 ? 0.185 -2.608 -21.851 1.00 61.19 317 TYR A C 1
ATOM 2482 O O . TYR A 1 317 ? 0.911 -3.221 -21.072 1.00 61.19 317 TYR A O 1
ATOM 2490 N N . THR A 1 318 ? -0.466 -3.231 -22.831 1.00 59.66 318 THR A N 1
ATOM 2491 C CA . THR A 1 318 ? -0.473 -4.682 -23.007 1.00 59.66 318 THR A CA 1
ATOM 2492 C C . THR A 1 318 ? 0.908 -5.183 -23.436 1.00 59.66 318 THR A C 1
ATOM 2494 O O . THR A 1 318 ? 1.412 -6.148 -22.856 1.00 59.66 318 THR A O 1
ATOM 2497 N N . GLN A 1 319 ? 1.578 -4.472 -24.351 1.00 63.94 319 GLN A N 1
ATOM 2498 C CA . GLN A 1 319 ? 2.941 -4.791 -24.792 1.00 63.94 319 GLN A CA 1
ATOM 2499 C C . GLN A 1 319 ? 3.975 -4.656 -23.663 1.00 63.94 319 GLN A C 1
ATOM 2501 O O . GLN A 1 319 ? 4.872 -5.489 -23.580 1.00 63.94 319 GLN A O 1
ATOM 2506 N N . GLN A 1 320 ? 3.822 -3.689 -22.750 1.00 62.81 320 GLN A N 1
ATOM 2507 C CA . GLN A 1 320 ? 4.701 -3.536 -21.575 1.00 62.81 320 GLN A CA 1
ATOM 2508 C C . GLN A 1 320 ? 4.638 -4.741 -20.616 1.00 62.81 320 GLN A C 1
ATOM 2510 O O . GLN A 1 320 ? 5.622 -5.064 -19.955 1.00 62.81 320 GLN A O 1
ATOM 2515 N N . LEU A 1 321 ? 3.501 -5.445 -20.569 1.00 57.53 321 LEU A N 1
ATOM 2516 C CA . LEU A 1 321 ? 3.323 -6.703 -19.827 1.00 57.53 321 LEU A CA 1
ATOM 2517 C C . LEU A 1 321 ? 3.754 -7.950 -20.614 1.00 57.53 321 LEU A C 1
ATOM 2519 O O . LEU A 1 321 ? 3.656 -9.064 -20.097 1.00 57.53 321 LEU A O 1
ATOM 2523 N N . GLY A 1 322 ? 4.184 -7.787 -21.868 1.00 58.50 322 GLY A N 1
ATOM 2524 C CA . GLY A 1 322 ? 4.437 -8.891 -22.791 1.00 58.50 322 GLY A CA 1
ATOM 2525 C C . GLY A 1 322 ? 3.160 -9.627 -23.204 1.00 58.50 322 GLY A C 1
ATOM 2526 O O . GLY A 1 322 ? 3.183 -10.843 -23.368 1.00 58.50 322 GLY A O 1
ATOM 2527 N N . THR A 1 323 ? 2.030 -8.919 -23.291 1.00 56.56 323 THR A N 1
ATOM 2528 C CA . THR A 1 323 ? 0.695 -9.504 -23.493 1.00 56.56 323 THR A CA 1
ATOM 2529 C C . THR A 1 323 ? -0.068 -8.774 -24.600 1.00 56.56 323 THR A C 1
ATOM 2531 O O . THR A 1 323 ? 0.124 -7.583 -24.816 1.00 56.56 323 THR A O 1
ATOM 2534 N N . GLY A 1 324 ? -0.938 -9.468 -25.334 1.00 62.75 324 GLY A N 1
ATOM 2535 C CA . GLY A 1 324 ? -1.747 -8.870 -26.407 1.00 62.75 324 GLY A CA 1
ATOM 2536 C C . GLY A 1 324 ? -1.229 -9.137 -27.826 1.00 62.75 324 GLY A C 1
ATOM 2537 O O . GLY A 1 324 ? -0.483 -10.089 -28.062 1.00 62.75 324 GLY A O 1
ATOM 2538 N N . ILE A 1 325 ? -1.686 -8.324 -28.789 1.00 48.94 325 ILE A N 1
ATOM 2539 C CA . ILE A 1 325 ? -1.321 -8.448 -30.210 1.00 48.94 325 ILE A CA 1
ATOM 2540 C C . ILE A 1 325 ? 0.194 -8.256 -30.326 1.00 48.94 325 ILE A C 1
ATOM 2542 O O . ILE A 1 325 ? 0.709 -7.173 -30.054 1.00 48.94 325 ILE A O 1
ATOM 2546 N N . GLY A 1 326 ? 0.896 -9.333 -30.681 1.00 59.94 326 GLY A N 1
ATOM 2547 C CA . GLY A 1 326 ? 2.353 -9.352 -30.773 1.00 59.94 326 GLY A CA 1
ATOM 2548 C C . GLY A 1 326 ? 3.061 -10.263 -29.771 1.00 59.94 326 GLY A C 1
ATOM 2549 O O . GLY A 1 326 ? 4.278 -10.294 -29.822 1.00 59.94 326 GLY A O 1
ATOM 2550 N N . GLU A 1 327 ? 2.387 -11.049 -28.916 1.00 68.69 327 GLU A N 1
ATOM 2551 C CA . GLU A 1 327 ? 3.076 -12.051 -28.063 1.00 68.69 327 GLU A CA 1
ATOM 2552 C C . GLU A 1 327 ? 3.918 -13.028 -28.903 1.00 68.69 327 GLU A C 1
ATOM 2554 O O . GLU A 1 327 ? 5.045 -13.338 -28.538 1.00 68.69 327 GLU A O 1
ATOM 2559 N N . THR A 1 328 ? 3.441 -13.418 -30.090 1.00 70.44 328 THR A N 1
ATOM 2560 C CA . THR A 1 328 ? 4.215 -14.220 -31.055 1.00 70.44 328 THR A CA 1
ATOM 2561 C C . THR A 1 328 ? 5.432 -13.477 -31.605 1.00 70.44 328 THR A C 1
ATOM 2563 O O . THR A 1 328 ? 6.458 -14.092 -31.874 1.00 70.44 328 THR A O 1
ATOM 2566 N N . GLU A 1 329 ? 5.340 -12.162 -31.790 1.00 67.62 329 GLU A N 1
ATOM 2567 C CA . GLU A 1 329 ? 6.438 -11.335 -32.297 1.00 67.62 329 GLU A CA 1
ATOM 2568 C C . GLU A 1 329 ? 7.447 -11.011 -31.194 1.00 67.62 329 GLU A C 1
ATOM 2570 O O . GLU A 1 329 ? 8.648 -11.053 -31.426 1.00 67.62 329 GLU A O 1
ATOM 2575 N N . LEU A 1 330 ? 6.973 -10.803 -29.966 1.00 69.19 330 LEU A N 1
ATOM 2576 C CA . LEU A 1 330 ? 7.784 -10.679 -28.763 1.00 69.19 330 LEU A CA 1
ATOM 2577 C C . LEU A 1 330 ? 8.522 -11.991 -28.483 1.00 69.19 330 LEU A C 1
ATOM 2579 O O . LEU A 1 330 ? 9.730 -11.970 -28.290 1.00 69.19 330 LEU A O 1
ATOM 2583 N N . GLN A 1 331 ? 7.830 -13.134 -28.555 1.00 71.88 331 GLN A N 1
ATOM 2584 C CA . GLN A 1 331 ? 8.450 -14.458 -28.510 1.00 71.88 331 GLN A CA 1
ATOM 2585 C C . GLN A 1 331 ? 9.457 -14.615 -29.641 1.00 71.88 331 GLN A C 1
ATOM 2587 O O . GLN A 1 331 ? 10.588 -14.970 -29.374 1.00 71.88 331 GLN A O 1
ATOM 2592 N N . ARG A 1 332 ? 9.127 -14.275 -30.890 1.00 72.69 332 ARG A N 1
ATOM 2593 C CA . ARG A 1 332 ? 10.091 -14.353 -32.001 1.00 72.69 332 ARG A CA 1
ATOM 2594 C C . ARG A 1 332 ? 11.338 -13.493 -31.754 1.00 72.69 332 ARG A C 1
ATOM 2596 O O . ARG A 1 332 ? 12.444 -13.939 -32.028 1.00 72.69 332 ARG A O 1
ATOM 2603 N N . ASN A 1 333 ? 11.165 -12.287 -31.220 1.00 68.31 333 ASN A N 1
ATOM 2604 C CA . ASN A 1 333 ? 12.251 -11.337 -30.973 1.00 68.31 333 ASN A CA 1
ATOM 2605 C C . ASN A 1 333 ? 13.060 -11.630 -29.699 1.00 68.31 333 ASN A C 1
ATOM 2607 O O . ASN A 1 333 ? 14.200 -11.174 -29.610 1.00 68.31 333 ASN A O 1
ATOM 2611 N N . LEU A 1 334 ? 12.489 -12.354 -28.727 1.00 70.31 334 LEU A N 1
ATOM 2612 C CA . LEU A 1 334 ? 13.113 -12.730 -27.448 1.00 70.31 334 LEU A CA 1
ATOM 2613 C C . LEU A 1 334 ? 13.486 -14.220 -27.359 1.00 70.31 334 LEU A C 1
ATOM 2615 O O . LEU A 1 334 ? 14.188 -14.620 -26.436 1.00 70.31 334 LEU A O 1
ATOM 2619 N N . CYS A 1 335 ? 13.060 -15.041 -28.315 1.00 68.94 335 CYS A N 1
ATOM 2620 C CA . CYS A 1 335 ? 13.542 -16.398 -28.575 1.00 68.94 335 CYS A CA 1
ATOM 2621 C C . CYS A 1 335 ? 14.604 -16.354 -29.685 1.00 68.94 335 CYS A C 1
ATOM 2623 O O . CYS A 1 335 ? 14.537 -17.111 -30.650 1.00 68.94 335 CYS A O 1
ATOM 2625 N N . ARG A 1 336 ? 15.562 -15.428 -29.562 1.00 72.94 336 ARG A N 1
ATOM 2626 C CA . ARG A 1 336 ? 16.776 -15.412 -30.389 1.00 72.94 336 ARG A CA 1
ATOM 2627 C C . ARG A 1 336 ? 17.598 -16.673 -30.108 1.00 72.94 336 ARG A C 1
ATOM 2629 O O . ARG A 1 336 ? 17.453 -17.274 -29.040 1.00 72.94 336 ARG A O 1
ATOM 2636 N N . ASP A 1 337 ? 18.499 -17.016 -31.027 1.00 84.81 337 ASP A N 1
ATOM 2637 C CA . ASP A 1 337 ? 19.466 -18.105 -30.821 1.00 84.81 337 ASP A CA 1
ATOM 2638 C C . ASP A 1 337 ? 20.352 -17.845 -29.588 1.00 84.81 337 ASP A C 1
ATOM 2640 O O . ASP A 1 337 ? 20.709 -18.771 -28.859 1.00 84.81 337 ASP A O 1
ATOM 2644 N N . GLU A 1 338 ? 20.640 -16.571 -29.301 1.00 89.38 338 GLU A N 1
ATOM 2645 C CA . GLU A 1 338 ? 21.368 -16.136 -28.109 1.00 89.38 338 GLU A CA 1
ATOM 2646 C C . GLU A 1 338 ? 20.426 -15.575 -27.029 1.00 89.38 338 GLU A C 1
ATOM 2648 O O . GLU A 1 338 ? 19.480 -14.850 -27.353 1.00 89.38 338 GLU A O 1
ATOM 2653 N N . PRO A 1 339 ? 20.661 -15.882 -25.739 1.00 91.00 339 PRO A N 1
ATOM 2654 C CA . PRO A 1 339 ? 19.833 -15.367 -24.658 1.00 91.00 339 PRO A CA 1
ATOM 2655 C C . PRO A 1 339 ? 20.032 -13.863 -24.454 1.00 91.00 339 PRO A C 1
ATOM 2657 O O . PRO A 1 339 ? 21.155 -13.372 -24.513 1.00 91.00 339 PRO A O 1
ATOM 2660 N N . LEU A 1 340 ? 18.958 -13.160 -24.090 1.00 89.44 340 LEU A N 1
ATOM 2661 C CA . LEU A 1 340 ? 19.025 -11.800 -23.559 1.00 89.44 340 LEU A CA 1
ATOM 2662 C C . LEU A 1 340 ? 19.681 -11.831 -22.171 1.00 89.44 340 LEU A C 1
ATOM 2664 O O . LEU A 1 340 ? 19.100 -12.363 -21.219 1.00 89.44 340 LEU A O 1
ATOM 2668 N N . ARG A 1 341 ? 20.882 -11.270 -22.046 1.00 91.44 341 ARG A N 1
ATOM 2669 C CA . ARG A 1 341 ? 21.686 -11.267 -20.820 1.00 91.44 341 ARG A CA 1
ATOM 2670 C C . ARG A 1 341 ? 21.376 -10.041 -19.975 1.00 91.44 341 ARG A C 1
ATOM 2672 O O . ARG A 1 341 ? 21.733 -8.920 -20.329 1.00 91.44 341 ARG A O 1
ATOM 2679 N N . ILE A 1 342 ? 20.752 -10.261 -18.822 1.00 93.00 342 ILE A N 1
ATOM 2680 C CA . ILE A 1 342 ? 20.342 -9.199 -17.904 1.00 93.00 342 ILE A CA 1
ATOM 2681 C C . ILE A 1 342 ? 21.105 -9.312 -16.586 1.00 93.00 342 ILE A C 1
ATOM 2683 O O . ILE A 1 342 ? 21.006 -10.318 -15.884 1.00 93.00 342 ILE A O 1
ATOM 2687 N N . MET A 1 343 ? 21.813 -8.251 -16.201 1.00 93.81 343 MET A N 1
ATOM 2688 C CA . MET A 1 343 ? 22.408 -8.140 -14.864 1.00 93.81 343 MET A CA 1
ATOM 2689 C C . MET A 1 343 ? 21.402 -7.541 -13.883 1.00 93.81 343 MET A C 1
ATOM 2691 O O . MET A 1 343 ? 20.844 -6.471 -14.129 1.00 93.81 343 MET A O 1
ATOM 2695 N N . VAL A 1 344 ? 21.179 -8.201 -12.745 1.00 92.75 344 VAL A N 1
ATOM 2696 C CA . VAL A 1 344 ? 20.231 -7.736 -11.722 1.00 92.75 344 VAL A CA 1
ATOM 2697 C C . VAL A 1 344 ? 20.854 -7.824 -10.332 1.00 92.75 344 VAL A C 1
ATOM 2699 O O . VAL A 1 344 ? 21.452 -8.847 -9.989 1.00 92.75 344 VAL A O 1
ATOM 2702 N N . PRO A 1 345 ? 20.717 -6.784 -9.491 1.00 90.44 345 PRO A N 1
ATOM 2703 C CA . PRO A 1 345 ? 21.225 -6.857 -8.140 1.00 90.44 345 PRO A CA 1
ATOM 2704 C C . PRO A 1 345 ? 20.303 -7.778 -7.343 1.00 90.44 345 PRO A C 1
ATOM 2706 O O . PRO A 1 345 ? 19.076 -7.681 -7.426 1.00 90.44 345 PRO A O 1
ATOM 2709 N N . THR A 1 346 ? 20.881 -8.670 -6.542 1.00 86.12 346 THR A N 1
ATOM 2710 C CA . THR A 1 346 ? 20.098 -9.653 -5.763 1.00 86.12 346 THR A CA 1
ATOM 2711 C C . THR A 1 346 ? 19.099 -9.016 -4.790 1.00 86.12 346 THR A C 1
ATOM 2713 O O . THR A 1 346 ? 18.132 -9.662 -4.388 1.00 86.12 346 THR A O 1
ATOM 2716 N N . CYS A 1 347 ? 19.289 -7.742 -4.438 1.00 83.75 347 CYS A N 1
ATOM 2717 C CA . CYS A 1 347 ? 18.363 -6.977 -3.612 1.00 83.75 347 CYS A CA 1
ATOM 2718 C C . CYS A 1 347 ? 17.075 -6.526 -4.323 1.00 83.75 347 CYS A C 1
ATOM 2720 O O . CYS A 1 347 ? 16.099 -6.220 -3.640 1.00 83.75 347 CYS A O 1
ATOM 2722 N N . ALA A 1 348 ? 17.025 -6.520 -5.659 1.00 88.06 348 ALA A N 1
ATOM 2723 C CA . ALA A 1 348 ? 15.853 -6.098 -6.430 1.00 88.06 348 ALA A CA 1
ATOM 2724 C C . ALA A 1 348 ? 14.825 -7.235 -6.570 1.00 88.06 348 ALA A C 1
ATOM 2726 O O . ALA A 1 348 ? 14.520 -7.690 -7.673 1.00 88.06 348 ALA A O 1
ATOM 2727 N N . ALA A 1 349 ? 14.302 -7.730 -5.444 1.00 86.88 349 ALA A N 1
ATOM 2728 C CA . ALA A 1 349 ? 13.486 -8.948 -5.383 1.00 86.88 349 ALA A CA 1
ATOM 2729 C C . ALA A 1 349 ? 12.263 -8.939 -6.321 1.00 86.88 349 ALA A C 1
ATOM 2731 O O . ALA A 1 349 ? 11.917 -9.961 -6.916 1.00 86.88 349 ALA A O 1
ATOM 2732 N N . SER A 1 350 ? 11.617 -7.788 -6.479 1.00 85.56 350 SER A N 1
ATOM 2733 C CA . SER A 1 350 ? 10.489 -7.591 -7.391 1.00 85.56 350 SER A CA 1
ATOM 2734 C C . SER A 1 350 ? 10.906 -7.710 -8.859 1.00 85.56 350 SER A C 1
ATOM 2736 O O . SER A 1 350 ? 10.289 -8.463 -9.610 1.00 85.56 350 SER A O 1
ATOM 2738 N N . SER A 1 351 ? 12.002 -7.066 -9.258 1.00 88.19 351 SER A N 1
ATOM 2739 C CA . SER A 1 351 ? 12.572 -7.205 -10.602 1.00 88.19 351 SER A CA 1
ATOM 2740 C C . SER A 1 351 ? 13.032 -8.633 -10.890 1.00 88.19 351 SER A C 1
ATOM 2742 O O . SER A 1 351 ? 12.747 -9.171 -11.956 1.00 88.19 351 SER A O 1
ATOM 2744 N N . VAL A 1 352 ? 13.680 -9.285 -9.918 1.00 89.69 352 VAL A N 1
ATOM 2745 C CA . VAL A 1 352 ? 14.050 -10.706 -10.005 1.00 89.69 352 VAL A CA 1
ATOM 2746 C C . VAL A 1 352 ? 12.811 -11.573 -10.232 1.00 89.69 352 VAL A C 1
ATOM 2748 O O . VAL A 1 352 ? 12.851 -12.479 -11.061 1.00 89.69 352 VAL A O 1
ATOM 2751 N N . SER A 1 353 ? 11.701 -11.276 -9.550 1.00 87.75 353 SER A N 1
ATOM 2752 C CA . SER A 1 353 ? 10.439 -12.009 -9.708 1.00 87.75 353 SER A CA 1
ATOM 2753 C C . SER A 1 353 ? 9.849 -11.849 -11.113 1.00 87.75 353 SER A C 1
ATOM 2755 O O . SER A 1 353 ? 9.406 -12.838 -11.695 1.00 87.75 353 SER A O 1
ATOM 2757 N N . ILE A 1 354 ? 9.901 -10.642 -11.690 1.00 86.44 354 ILE A N 1
ATOM 2758 C CA . ILE A 1 354 ? 9.481 -10.397 -13.080 1.00 86.44 354 ILE A CA 1
ATOM 2759 C C . ILE A 1 354 ? 10.349 -11.201 -14.051 1.00 86.44 354 ILE A C 1
ATOM 2761 O O . ILE A 1 354 ? 9.819 -11.938 -14.877 1.00 86.44 354 ILE A O 1
ATOM 2765 N N . LEU A 1 355 ? 11.677 -11.119 -13.935 1.00 89.06 355 LEU A N 1
ATOM 2766 C CA . LEU A 1 355 ? 12.589 -11.851 -14.820 1.00 89.06 355 LEU A CA 1
ATOM 2767 C C . LEU A 1 355 ? 12.406 -13.369 -14.710 1.00 89.06 355 LEU A C 1
ATOM 2769 O O . LEU A 1 355 ? 12.451 -14.075 -15.715 1.00 89.06 355 LEU A O 1
ATOM 2773 N N . TYR A 1 356 ? 12.151 -13.875 -13.501 1.00 89.25 356 TYR A N 1
ATOM 2774 C CA . TYR A 1 356 ? 11.859 -15.287 -13.277 1.00 89.25 356 TYR A CA 1
ATOM 2775 C C . TYR A 1 356 ? 10.550 -15.706 -13.957 1.00 89.25 356 TYR A C 1
ATOM 2777 O O . TYR A 1 356 ? 10.502 -16.747 -14.611 1.00 89.25 356 TYR A O 1
ATOM 2785 N N . TYR A 1 357 ? 9.504 -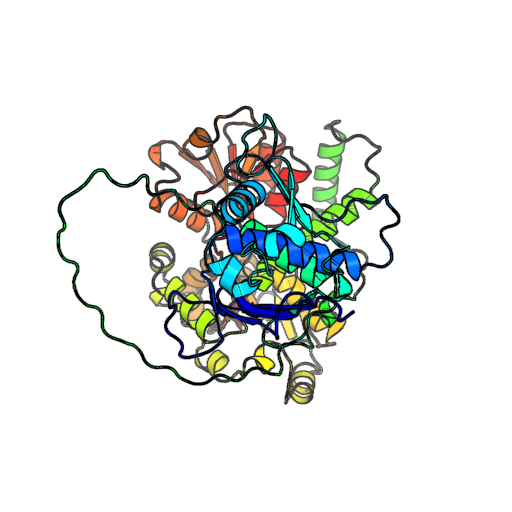14.881 -13.855 1.00 86.12 357 TYR A N 1
ATOM 2786 C CA . TYR A 1 357 ? 8.250 -15.108 -14.567 1.00 86.12 357 TYR A CA 1
ATOM 2787 C C . TYR A 1 357 ? 8.464 -15.167 -16.087 1.00 86.12 357 TYR A C 1
ATOM 2789 O O . TYR A 1 357 ? 8.070 -16.136 -16.736 1.00 86.12 357 TYR A O 1
ATOM 2797 N N . LEU A 1 358 ? 9.162 -14.178 -16.646 1.00 85.62 358 LEU A N 1
ATOM 2798 C CA . LEU A 1 358 ? 9.437 -14.102 -18.082 1.00 85.62 358 LEU A CA 1
ATOM 2799 C C . LEU A 1 358 ? 10.258 -15.303 -18.583 1.00 85.62 358 LEU A C 1
ATOM 2801 O O . LEU A 1 358 ? 9.940 -15.898 -19.610 1.00 85.62 358 LEU A O 1
ATOM 2805 N N . LYS A 1 359 ? 11.278 -15.714 -17.827 1.00 89.12 359 LYS A N 1
ATOM 2806 C CA . LYS A 1 359 ? 12.128 -16.855 -18.181 1.00 89.12 359 LYS A CA 1
ATOM 2807 C C . LYS A 1 359 ? 11.396 -18.193 -18.074 1.00 89.12 359 LYS A C 1
ATOM 2809 O O . LYS A 1 359 ? 11.339 -18.945 -19.038 1.00 89.12 359 LYS A O 1
ATOM 2814 N N . TYR A 1 360 ? 10.862 -18.517 -16.898 1.00 87.19 360 TYR A N 1
ATOM 2815 C CA . TYR A 1 360 ? 10.405 -19.880 -16.602 1.00 87.19 360 TYR A CA 1
ATOM 2816 C C . TYR A 1 360 ? 8.940 -20.128 -16.952 1.00 87.19 360 TYR A C 1
ATOM 2818 O O . TYR A 1 360 ? 8.582 -21.262 -17.251 1.00 87.19 360 TYR A O 1
ATOM 2826 N N . PHE A 1 361 ? 8.099 -19.092 -16.920 1.00 82.38 361 PHE A N 1
ATOM 2827 C CA . PHE A 1 361 ? 6.670 -19.236 -17.210 1.00 82.38 361 PHE A CA 1
ATOM 2828 C C . PHE A 1 361 ? 6.324 -18.794 -18.626 1.00 82.38 361 PHE A C 1
ATOM 2830 O O . PHE A 1 361 ? 5.510 -19.442 -19.276 1.00 82.38 361 PHE A O 1
ATOM 2837 N N . LYS A 1 362 ? 6.939 -17.712 -19.120 1.00 80.38 362 LYS A N 1
ATOM 2838 C CA . LYS A 1 362 ? 6.743 -17.253 -20.505 1.00 80.38 362 LYS A CA 1
ATOM 2839 C C . LYS A 1 362 ? 7.701 -17.892 -21.511 1.00 80.38 362 LYS A C 1
ATOM 2841 O O . LYS A 1 362 ? 7.455 -17.792 -22.709 1.00 80.38 362 LYS A O 1
ATOM 2846 N N . GLY A 1 363 ? 8.743 -18.580 -21.038 1.00 83.81 363 GLY A N 1
ATOM 2847 C CA . GLY A 1 363 ? 9.685 -19.305 -21.891 1.00 83.81 363 GLY A CA 1
ATOM 2848 C C . GLY A 1 363 ? 10.608 -18.400 -22.707 1.00 83.81 363 GLY A C 1
ATOM 2849 O O . GLY A 1 363 ? 11.136 -18.840 -23.725 1.00 83.81 363 GLY A O 1
ATOM 2850 N N . TYR A 1 364 ? 10.792 -17.138 -22.306 1.00 86.12 364 TYR A N 1
ATOM 2851 C CA . TYR A 1 364 ? 11.700 -16.230 -23.009 1.00 86.12 364 TYR A CA 1
ATOM 2852 C C . TYR A 1 364 ? 13.157 -16.648 -22.795 1.00 86.12 364 TYR A C 1
ATOM 2854 O O . TYR A 1 364 ? 13.540 -17.056 -21.692 1.00 86.12 364 TYR A O 1
ATOM 2862 N N . ASN A 1 365 ? 13.980 -16.522 -23.844 1.00 90.38 365 ASN A N 1
ATOM 2863 C CA . ASN A 1 365 ? 15.395 -16.878 -23.796 1.00 90.38 365 ASN A CA 1
ATOM 2864 C C . ASN A 1 365 ? 16.177 -15.784 -23.052 1.00 90.38 365 ASN A C 1
ATOM 2866 O O . ASN A 1 365 ? 16.793 -14.914 -23.656 1.00 90.38 365 ASN A O 1
ATOM 2870 N N . ILE A 1 366 ? 16.077 -15.781 -21.721 1.00 91.06 366 ILE A N 1
ATOM 2871 C CA . ILE A 1 366 ? 16.701 -14.789 -20.840 1.00 91.06 366 ILE A CA 1
ATOM 2872 C C . ILE A 1 366 ? 17.756 -15.478 -19.971 1.00 91.06 366 ILE A C 1
ATOM 2874 O O . ILE A 1 366 ? 17.488 -16.465 -19.270 1.00 91.06 366 ILE A O 1
ATOM 2878 N N . GLU A 1 367 ? 18.957 -14.918 -19.947 1.00 92.62 367 GLU A N 1
ATOM 2879 C CA . GLU A 1 367 ? 20.007 -15.255 -18.996 1.00 92.62 367 GLU A CA 1
ATOM 2880 C C . GLU A 1 367 ? 20.096 -14.146 -17.950 1.00 92.62 367 GLU A C 1
ATOM 2882 O O . GLU A 1 367 ? 20.256 -12.977 -18.280 1.00 92.62 367 GLU A O 1
ATOM 2887 N N . VAL A 1 368 ? 19.955 -14.504 -16.674 1.00 92.62 368 VAL A N 1
ATOM 2888 C CA . VAL A 1 368 ? 19.980 -13.525 -15.586 1.00 92.62 368 VAL A CA 1
ATOM 2889 C C . VAL A 1 368 ? 21.240 -13.733 -14.763 1.00 92.62 368 VAL A C 1
ATOM 2891 O O . VAL A 1 368 ? 21.459 -14.822 -14.226 1.00 92.62 368 VAL A O 1
ATOM 2894 N N . ASP A 1 369 ? 22.047 -12.685 -14.649 1.00 92.75 369 ASP A N 1
ATOM 2895 C CA . ASP A 1 369 ? 23.263 -12.672 -13.850 1.00 92.75 369 ASP A CA 1
ATOM 2896 C C . ASP A 1 369 ? 23.002 -12.051 -12.472 1.00 92.75 369 ASP A C 1
ATOM 2898 O O . ASP A 1 369 ? 22.724 -10.857 -12.338 1.00 92.75 369 ASP A O 1
ATOM 2902 N N . TYR A 1 370 ? 23.117 -12.894 -11.446 1.00 90.75 370 TYR A N 1
ATOM 2903 C CA . TYR A 1 370 ? 22.903 -12.561 -10.036 1.00 90.75 370 TYR A CA 1
ATOM 2904 C C . TYR A 1 370 ? 24.212 -12.392 -9.251 1.00 90.75 370 TYR A C 1
ATOM 2906 O O . TYR A 1 370 ? 24.190 -12.374 -8.019 1.00 90.75 370 TYR A O 1
ATOM 2914 N N . ARG A 1 371 ? 25.375 -12.344 -9.918 1.00 89.88 371 ARG A N 1
ATOM 2915 C CA . ARG A 1 371 ? 26.685 -12.282 -9.237 1.00 89.88 371 ARG A CA 1
ATOM 2916 C C . ARG A 1 371 ? 26.875 -11.011 -8.410 1.00 89.88 371 ARG A C 1
ATOM 2918 O O . ARG A 1 371 ? 27.737 -11.001 -7.533 1.00 89.88 371 ARG A O 1
ATOM 2925 N N . PHE A 1 372 ? 26.081 -9.980 -8.679 1.00 88.75 372 PHE A N 1
ATOM 2926 C CA . PHE A 1 372 ? 26.193 -8.669 -8.064 1.00 88.75 372 PHE A CA 1
ATOM 2927 C C . PHE A 1 372 ? 25.178 -8.511 -6.932 1.00 88.75 372 PHE A C 1
ATOM 2929 O O . PHE A 1 372 ? 23.965 -8.673 -7.100 1.00 88.75 372 PHE A O 1
ATOM 2936 N N . ALA A 1 373 ? 25.677 -8.178 -5.747 1.00 85.12 373 ALA A N 1
ATOM 2937 C CA . ALA A 1 373 ? 24.831 -7.819 -4.620 1.00 85.12 373 ALA A CA 1
ATOM 2938 C C . ALA A 1 373 ? 24.220 -6.425 -4.819 1.00 85.12 373 ALA A C 1
ATOM 2940 O O . ALA A 1 373 ? 23.110 -6.158 -4.356 1.00 85.12 373 ALA A O 1
ATOM 2941 N N . LEU A 1 374 ? 24.948 -5.554 -5.522 1.00 85.88 374 LEU A N 1
ATOM 2942 C CA . LEU A 1 374 ? 24.755 -4.113 -5.505 1.00 85.88 374 LEU A CA 1
ATOM 2943 C C . LEU A 1 374 ? 24.777 -3.516 -6.924 1.00 85.88 374 LEU A C 1
ATOM 2945 O O . LEU A 1 374 ? 25.581 -3.907 -7.768 1.00 85.88 374 LEU A O 1
ATOM 2949 N N . SER A 1 375 ? 23.935 -2.509 -7.188 1.00 87.62 375 SER A N 1
ATOM 2950 C CA . SER A 1 375 ? 23.849 -1.851 -8.507 1.00 87.62 375 SER A CA 1
ATOM 2951 C C . SER A 1 375 ? 25.160 -1.199 -8.957 1.00 87.62 375 SER A C 1
ATOM 2953 O O . SER A 1 375 ? 25.490 -1.209 -10.138 1.00 87.62 375 SER A O 1
ATOM 2955 N N . LYS A 1 376 ? 25.946 -0.669 -8.018 1.00 85.88 376 LYS A N 1
ATOM 2956 C CA . LYS A 1 376 ? 27.279 -0.118 -8.283 1.00 85.88 376 LYS A CA 1
ATOM 2957 C C . LYS A 1 376 ? 28.245 -1.171 -8.825 1.00 85.88 376 LYS A C 1
ATOM 2959 O O . LYS A 1 376 ? 29.040 -0.851 -9.699 1.00 85.88 376 LYS A O 1
ATOM 2964 N N . GLU A 1 377 ? 28.174 -2.411 -8.339 1.00 87.94 377 GLU A N 1
ATOM 2965 C CA . GLU A 1 377 ? 29.033 -3.496 -8.828 1.00 87.94 377 GLU A CA 1
ATOM 2966 C C . GLU A 1 377 ? 28.686 -3.852 -10.276 1.00 87.94 377 GLU A C 1
ATOM 2968 O O . GLU A 1 377 ? 29.590 -4.046 -11.084 1.00 87.94 377 GLU A O 1
ATOM 2973 N N . ILE A 1 378 ? 27.388 -3.858 -10.606 1.00 88.75 378 ILE A N 1
ATOM 2974 C CA . ILE A 1 378 ? 26.895 -4.045 -11.976 1.00 88.75 378 ILE A CA 1
ATOM 2975 C C . ILE A 1 378 ? 27.469 -2.964 -12.879 1.00 88.75 378 ILE A C 1
ATOM 2977 O O . ILE A 1 378 ? 28.112 -3.276 -13.874 1.00 88.75 378 ILE A O 1
ATOM 2981 N N . LEU A 1 379 ? 27.309 -1.691 -12.504 1.00 85.25 379 LEU A N 1
ATOM 2982 C CA . LEU A 1 379 ? 27.848 -0.594 -13.298 1.00 85.25 379 LEU A CA 1
ATOM 2983 C C . LEU A 1 379 ? 29.374 -0.715 -13.407 1.00 85.25 379 LEU A C 1
ATOM 2985 O O . LEU A 1 379 ? 29.909 -0.705 -14.512 1.00 85.25 379 LEU A O 1
ATOM 2989 N N . ALA A 1 380 ? 30.111 -0.885 -12.306 1.00 84.75 380 ALA A N 1
ATOM 2990 C CA . ALA A 1 380 ? 31.568 -1.059 -12.329 1.00 84.75 380 ALA A CA 1
ATOM 2991 C C . ALA A 1 380 ? 32.008 -2.175 -13.292 1.00 84.75 380 ALA A C 1
ATOM 2993 O O . ALA A 1 380 ? 32.924 -1.972 -14.089 1.00 84.75 380 ALA A O 1
ATOM 2994 N N . HIS A 1 381 ? 31.312 -3.312 -13.277 1.00 85.50 381 HIS A N 1
ATOM 2995 C CA . HIS A 1 381 ? 31.591 -4.432 -14.165 1.00 85.50 381 HIS A CA 1
ATOM 2996 C C . HIS A 1 381 ? 31.271 -4.120 -15.632 1.00 85.50 381 HIS A C 1
ATOM 2998 O O . HIS A 1 381 ? 32.131 -4.332 -16.485 1.00 85.50 381 HIS A O 1
ATOM 3004 N N . SER A 1 382 ? 30.103 -3.536 -15.916 1.00 81.12 382 SER A N 1
ATOM 3005 C CA . SER A 1 382 ? 29.707 -3.125 -17.269 1.00 81.12 382 SER A CA 1
ATOM 3006 C C . SER A 1 382 ? 30.660 -2.100 -17.887 1.00 81.12 382 SER A C 1
ATOM 3008 O O . SER A 1 382 ? 30.800 -2.051 -19.103 1.00 81.12 382 SER A O 1
ATOM 3010 N N . GLY A 1 383 ? 31.321 -1.285 -17.056 1.00 74.75 383 GLY A N 1
ATOM 3011 C CA . GLY A 1 383 ? 32.308 -0.307 -17.514 1.00 74.75 383 GLY A CA 1
ATOM 3012 C C . GLY A 1 383 ? 33.629 -0.956 -17.911 1.00 74.75 383 GLY A C 1
ATOM 3013 O O . GLY A 1 383 ? 34.155 -0.692 -18.974 1.00 74.75 383 GLY A O 1
ATOM 3014 N N . ASN A 1 384 ? 34.180 -1.858 -17.107 1.00 74.50 384 ASN A N 1
ATOM 3015 C CA . ASN A 1 384 ? 35.578 -2.252 -17.304 1.00 74.50 384 ASN A CA 1
ATOM 3016 C C . ASN A 1 384 ? 35.843 -3.165 -18.524 1.00 74.50 384 ASN A C 1
ATOM 3018 O O . ASN A 1 384 ? 36.993 -3.542 -18.743 1.00 74.50 384 ASN A O 1
ATOM 3022 N N . GLY A 1 385 ? 34.824 -3.562 -19.300 1.00 66.06 385 GLY A N 1
ATOM 3023 C CA . GLY A 1 385 ? 34.984 -4.461 -20.458 1.00 66.06 385 GLY A CA 1
ATOM 3024 C C . GLY A 1 385 ? 35.590 -5.826 -20.098 1.00 66.06 385 GLY A C 1
ATOM 3025 O O . GLY A 1 385 ? 36.122 -6.535 -20.953 1.00 66.06 385 GLY A O 1
ATOM 3026 N N . ILE A 1 386 ? 35.564 -6.190 -18.810 1.00 57.03 386 ILE A N 1
ATOM 3027 C CA . ILE A 1 386 ? 36.229 -7.382 -18.289 1.00 57.03 386 ILE A CA 1
ATOM 3028 C C . ILE A 1 386 ? 35.355 -8.593 -18.631 1.00 57.03 386 ILE A C 1
ATOM 3030 O O . ILE A 1 386 ? 34.358 -8.856 -17.969 1.00 57.03 386 ILE A O 1
ATOM 3034 N N . SER A 1 387 ? 35.808 -9.333 -19.645 1.00 50.97 387 SER A N 1
ATOM 3035 C CA . SER A 1 387 ? 35.339 -10.637 -20.133 1.00 50.97 387 SER A CA 1
ATOM 3036 C C . SER A 1 387 ? 34.102 -10.640 -21.039 1.00 50.97 387 SER A C 1
ATOM 3038 O O . SER A 1 387 ? 32.984 -10.779 -20.561 1.00 50.97 387 SER A O 1
ATOM 3040 N N . GLY A 1 388 ? 34.342 -10.597 -22.356 1.00 63.34 388 GLY A N 1
ATOM 3041 C CA . GLY A 1 388 ? 33.721 -11.443 -23.396 1.00 63.34 388 GLY A CA 1
ATOM 3042 C C . GLY A 1 388 ? 32.216 -11.359 -23.680 1.00 63.34 388 GLY A C 1
ATOM 3043 O O . GLY A 1 388 ? 31.807 -11.722 -24.776 1.00 63.34 388 GLY A O 1
ATOM 3044 N N . THR A 1 389 ? 31.391 -10.886 -22.753 1.00 67.38 389 THR A N 1
ATOM 3045 C CA . THR A 1 389 ? 29.935 -10.807 -22.889 1.00 67.38 389 THR A CA 1
ATOM 3046 C C . THR A 1 389 ? 29.445 -9.582 -22.128 1.00 67.38 389 THR A C 1
ATOM 3048 O O . THR A 1 389 ? 29.265 -9.628 -20.909 1.00 67.38 389 THR A O 1
ATOM 3051 N N . HIS A 1 390 ? 29.252 -8.475 -22.842 1.00 80.81 390 HIS A N 1
ATOM 3052 C CA . HIS A 1 390 ? 28.519 -7.333 -22.303 1.00 80.81 390 HIS A CA 1
ATOM 3053 C C . HIS A 1 390 ? 27.069 -7.760 -22.017 1.00 80.81 390 HIS A C 1
ATOM 3055 O O . HIS A 1 390 ? 26.524 -8.565 -22.779 1.00 80.81 390 HIS A O 1
ATOM 3061 N N . PRO A 1 391 ? 26.456 -7.295 -20.913 1.00 88.25 391 PRO A N 1
ATOM 3062 C CA . PRO A 1 391 ? 25.028 -7.497 -20.718 1.00 88.25 391 PRO A CA 1
ATOM 3063 C C . PRO A 1 391 ? 24.253 -6.738 -21.798 1.00 88.25 391 PRO A C 1
ATOM 3065 O O . PRO A 1 391 ? 24.658 -5.644 -22.182 1.00 88.25 391 PRO A O 1
ATOM 3068 N N . ASP A 1 392 ? 23.126 -7.293 -22.234 1.00 88.25 392 ASP A N 1
ATOM 3069 C CA . ASP A 1 392 ? 22.185 -6.590 -23.112 1.00 88.25 392 ASP A CA 1
ATOM 3070 C C . ASP A 1 392 ? 21.337 -5.579 -22.333 1.00 88.25 392 ASP A C 1
ATOM 3072 O O . ASP A 1 392 ? 20.802 -4.641 -22.908 1.00 88.25 392 ASP A O 1
ATOM 3076 N N . ALA A 1 393 ? 21.161 -5.802 -21.027 1.00 90.38 393 ALA A N 1
ATOM 3077 C CA . ALA A 1 393 ? 20.506 -4.860 -20.132 1.00 90.38 393 ALA A CA 1
ATOM 3078 C C . ALA A 1 393 ? 20.982 -5.041 -18.687 1.00 90.38 393 ALA A C 1
ATOM 3080 O O . ALA A 1 393 ? 21.456 -6.103 -18.269 1.00 90.38 393 ALA A O 1
ATOM 3081 N N . CYS A 1 394 ? 20.800 -4.013 -17.869 1.00 92.12 394 CYS A N 1
ATOM 3082 C CA . CYS A 1 394 ? 21.078 -4.080 -16.447 1.00 92.12 394 CYS A CA 1
ATOM 3083 C C . CYS A 1 394 ? 20.035 -3.340 -15.611 1.00 92.12 394 CYS A C 1
ATOM 3085 O O . CYS A 1 394 ? 19.476 -2.323 -16.010 1.00 92.12 394 CYS A O 1
ATOM 3087 N N . ILE A 1 395 ? 19.768 -3.848 -14.412 1.00 91.25 395 ILE A N 1
ATOM 3088 C CA . ILE A 1 395 ? 18.873 -3.203 -13.453 1.00 91.25 395 ILE A CA 1
ATOM 3089 C C . ILE A 1 395 ? 19.719 -2.483 -12.411 1.00 91.25 395 ILE A C 1
ATOM 3091 O O . ILE A 1 395 ? 20.596 -3.061 -11.773 1.00 91.25 395 ILE A O 1
ATOM 3095 N N . THR A 1 396 ? 19.432 -1.208 -12.200 1.00 89.62 396 THR A N 1
ATOM 3096 C CA . THR A 1 396 ? 20.143 -0.351 -11.255 1.00 89.62 396 THR A CA 1
ATOM 3097 C C . THR A 1 396 ? 19.160 0.517 -10.479 1.00 89.62 396 THR A C 1
ATOM 3099 O O . THR A 1 396 ? 18.040 0.757 -10.920 1.00 89.62 396 THR A O 1
ATOM 3102 N N . VAL A 1 397 ? 19.542 0.982 -9.295 1.00 88.56 397 VAL A N 1
ATOM 3103 C CA . VAL A 1 397 ? 18.768 2.000 -8.576 1.00 88.56 397 VAL A CA 1
ATOM 3104 C C . VAL A 1 397 ? 19.052 3.383 -9.161 1.00 88.56 397 VAL A C 1
ATOM 3106 O O . VAL A 1 397 ? 20.199 3.694 -9.487 1.00 88.56 397 VAL A O 1
ATOM 3109 N N . ILE A 1 398 ? 18.036 4.250 -9.235 1.00 85.38 398 ILE A N 1
ATOM 3110 C CA . ILE A 1 398 ? 18.180 5.606 -9.802 1.00 85.38 398 ILE A CA 1
ATOM 3111 C C . ILE A 1 398 ? 19.281 6.396 -9.096 1.00 85.38 398 ILE A C 1
ATOM 3113 O O . ILE A 1 398 ? 20.071 7.079 -9.741 1.00 85.38 398 ILE A O 1
ATOM 3117 N N . ALA A 1 399 ? 19.376 6.248 -7.773 1.00 85.25 399 ALA A N 1
ATOM 3118 C CA . ALA A 1 399 ? 20.396 6.897 -6.956 1.00 85.25 399 ALA A CA 1
ATOM 3119 C C . ALA A 1 399 ? 21.827 6.616 -7.444 1.00 85.25 399 ALA A C 1
ATOM 3121 O O . ALA A 1 399 ? 22.677 7.495 -7.362 1.00 85.25 399 ALA A O 1
ATOM 3122 N N . THR A 1 400 ? 22.081 5.414 -7.969 1.00 86.25 400 THR A N 1
ATOM 3123 C CA . THR A 1 400 ? 23.387 5.018 -8.508 1.00 86.25 400 THR A CA 1
ATOM 3124 C C . THR A 1 400 ? 23.486 5.322 -10.003 1.00 86.25 400 THR A C 1
ATOM 3126 O O . THR A 1 400 ? 24.540 5.732 -10.475 1.00 86.25 400 THR A O 1
ATOM 3129 N N . ALA A 1 401 ? 22.392 5.162 -10.753 1.00 83.56 401 ALA A N 1
ATOM 3130 C CA . ALA A 1 401 ? 22.364 5.410 -12.192 1.00 83.56 401 ALA A CA 1
ATOM 3131 C C . ALA A 1 401 ? 22.634 6.878 -12.548 1.00 83.56 401 ALA A C 1
ATOM 3133 O O . ALA A 1 401 ? 23.366 7.158 -13.493 1.00 83.56 401 ALA A O 1
ATOM 3134 N N . VAL A 1 402 ? 22.059 7.816 -11.790 1.00 82.25 402 VAL A N 1
ATOM 3135 C CA . VAL A 1 402 ? 22.117 9.248 -12.107 1.00 82.25 402 VAL A CA 1
ATOM 3136 C C . VAL A 1 402 ? 23.563 9.779 -12.097 1.00 82.25 402 VAL A C 1
ATOM 3138 O O . VAL A 1 402 ? 23.990 10.266 -13.147 1.00 82.25 402 VAL A O 1
ATOM 3141 N N . PRO A 1 403 ? 24.359 9.643 -11.014 1.00 79.62 403 PRO A N 1
ATOM 3142 C CA . PRO A 1 403 ? 25.740 10.136 -11.002 1.00 79.62 403 PRO A CA 1
ATOM 3143 C C . PRO A 1 403 ? 26.637 9.425 -12.021 1.00 79.62 403 PRO A C 1
ATOM 3145 O O . PRO A 1 403 ? 27.491 10.046 -12.652 1.00 79.62 403 PRO A O 1
ATOM 3148 N N . GLU A 1 404 ? 26.435 8.119 -12.204 1.00 75.44 404 GLU A N 1
ATOM 3149 C CA . GLU A 1 404 ? 27.254 7.302 -13.101 1.00 75.44 404 GLU A CA 1
ATOM 3150 C C . GLU A 1 404 ? 26.954 7.583 -14.578 1.00 75.44 404 GLU A C 1
ATOM 3152 O O . GLU A 1 404 ? 27.863 7.503 -15.401 1.00 75.44 404 GLU A O 1
ATOM 3157 N N . SER A 1 405 ? 25.720 7.963 -14.933 1.00 70.38 405 SER A N 1
ATOM 3158 C CA . SER A 1 405 ? 25.349 8.282 -16.319 1.00 70.38 405 SER A CA 1
ATOM 3159 C C . SER A 1 405 ? 26.166 9.448 -16.891 1.00 70.38 405 SER A C 1
ATOM 3161 O O . SER A 1 405 ? 26.623 9.388 -18.030 1.00 70.38 405 SER A O 1
ATOM 3163 N N . GLU A 1 406 ? 26.446 10.473 -16.085 1.00 67.94 406 GLU A N 1
ATOM 3164 C CA . GLU A 1 406 ? 27.256 11.627 -16.492 1.00 67.94 406 GLU A CA 1
ATOM 3165 C C . GLU A 1 406 ? 28.734 11.263 -16.672 1.00 67.94 406 GLU A C 1
ATOM 3167 O O . GLU A 1 406 ? 29.395 11.738 -17.599 1.00 67.94 406 GLU A O 1
ATOM 3172 N N . ILE A 1 407 ? 29.248 10.384 -15.809 1.00 63.53 407 ILE A N 1
ATOM 3173 C CA . ILE A 1 407 ? 30.633 9.906 -15.868 1.00 63.53 407 ILE A CA 1
ATOM 3174 C C . ILE A 1 407 ? 30.818 8.965 -17.070 1.00 63.53 407 ILE A C 1
ATOM 3176 O O . ILE A 1 407 ? 31.847 9.008 -17.745 1.00 63.53 407 ILE A O 1
ATOM 3180 N N . ARG A 1 408 ? 29.811 8.138 -17.375 1.00 64.94 408 ARG A N 1
ATOM 3181 C CA . ARG A 1 408 ? 29.922 7.023 -18.329 1.00 64.94 408 ARG A CA 1
ATOM 3182 C C . ARG A 1 408 ? 29.479 7.319 -19.748 1.00 64.94 408 ARG A C 1
ATOM 3184 O O . ARG A 1 408 ? 30.007 6.658 -20.640 1.00 64.94 408 ARG A O 1
ATOM 3191 N N . LYS A 1 409 ? 28.648 8.347 -19.985 1.00 66.56 409 LYS A N 1
ATOM 3192 C CA . LYS A 1 409 ? 28.391 8.886 -21.340 1.00 66.56 409 LYS A CA 1
ATOM 3193 C C . LYS A 1 409 ? 29.692 9.110 -22.123 1.00 66.56 409 LYS A C 1
ATOM 3195 O O . LYS A 1 409 ? 29.719 8.974 -23.337 1.00 66.56 409 LYS A O 1
ATOM 3200 N N . LYS A 1 410 ? 30.789 9.429 -21.424 1.00 56.38 410 LYS A N 1
ATOM 3201 C CA . LYS A 1 410 ? 32.109 9.665 -22.025 1.00 56.38 410 LYS A CA 1
ATOM 3202 C C . LYS A 1 410 ? 32.953 8.408 -22.262 1.00 56.38 410 LYS A C 1
ATOM 3204 O O . LYS A 1 410 ? 33.923 8.503 -23.004 1.00 56.38 410 LYS A O 1
ATOM 3209 N N . ALA A 1 411 ? 32.644 7.278 -21.625 1.00 53.56 411 ALA A N 1
ATOM 3210 C CA . ALA A 1 411 ? 33.562 6.141 -21.542 1.00 53.56 411 ALA A CA 1
ATOM 3211 C C . ALA A 1 411 ? 33.067 4.858 -22.233 1.00 53.56 411 ALA A C 1
ATOM 3213 O O . ALA A 1 411 ? 33.902 4.127 -22.756 1.00 53.56 411 ALA A O 1
ATOM 3214 N N . TYR A 1 412 ? 31.755 4.573 -22.262 1.00 51.66 412 TYR A N 1
ATOM 3215 C CA . TYR A 1 412 ? 31.271 3.212 -22.581 1.00 51.66 412 TYR A CA 1
ATOM 3216 C C . TYR A 1 412 ? 30.041 3.127 -23.502 1.00 51.66 412 TYR A C 1
ATOM 3218 O O . TYR A 1 412 ? 29.458 2.056 -23.631 1.00 51.66 412 TYR A O 1
ATOM 3226 N N . GLY A 1 413 ? 29.657 4.224 -24.161 1.00 60.84 413 GLY A N 1
ATOM 3227 C CA . GLY A 1 413 ? 28.373 4.311 -24.867 1.00 60.84 413 GLY A CA 1
ATOM 3228 C C . GLY A 1 413 ? 27.220 4.654 -23.917 1.00 60.84 413 GLY A C 1
ATOM 3229 O O . GLY A 1 413 ? 27.360 4.604 -22.691 1.00 60.84 413 GLY A O 1
ATOM 3230 N N . GLU A 1 414 ? 26.100 5.104 -24.476 1.00 65.81 414 GLU A N 1
ATOM 3231 C CA . GLU A 1 414 ? 24.951 5.572 -23.700 1.00 65.81 414 GLU A CA 1
ATOM 3232 C C . GLU A 1 414 ? 24.164 4.374 -23.153 1.00 65.81 414 GLU A C 1
ATOM 3234 O O . GLU A 1 414 ? 23.352 3.801 -23.866 1.00 65.81 414 GLU A O 1
ATOM 3239 N N . PHE A 1 415 ? 24.385 4.003 -21.883 1.00 72.31 415 PHE A N 1
ATOM 3240 C CA . PHE A 1 415 ? 23.373 3.236 -21.148 1.00 72.31 415 PHE A CA 1
ATOM 3241 C C . PHE A 1 415 ? 22.099 4.066 -21.119 1.00 72.31 415 PHE A C 1
ATOM 3243 O O . PHE A 1 415 ? 22.082 5.166 -20.550 1.00 72.31 415 PHE A O 1
ATOM 3250 N N . LEU A 1 416 ? 21.046 3.530 -21.717 1.00 78.44 416 LEU A N 1
ATOM 3251 C CA . LEU A 1 416 ? 19.805 4.244 -21.901 1.00 78.44 416 LEU A CA 1
ATOM 3252 C C . LEU A 1 416 ? 18.783 3.714 -20.894 1.00 78.44 416 LEU A C 1
ATOM 3254 O O . LEU A 1 416 ? 18.411 2.540 -20.945 1.00 78.44 416 LEU A O 1
ATOM 3258 N N . PRO A 1 417 ? 18.336 4.523 -19.920 1.00 81.62 417 PRO A N 1
ATOM 3259 C CA . PRO A 1 417 ? 17.266 4.101 -19.032 1.00 81.62 417 PRO A CA 1
ATOM 3260 C C . PRO A 1 417 ? 15.962 4.042 -19.834 1.00 81.62 417 PRO A C 1
ATOM 3262 O O . PRO A 1 417 ? 15.412 5.071 -20.224 1.00 81.62 417 PRO A O 1
ATOM 3265 N N . VAL A 1 418 ? 15.488 2.820 -20.075 1.00 78.69 418 VAL A N 1
ATOM 3266 C CA . VAL A 1 418 ? 14.327 2.540 -20.937 1.00 78.69 418 VAL A CA 1
ATOM 3267 C C . VAL A 1 418 ? 13.059 2.229 -20.152 1.00 78.69 418 VAL A C 1
ATOM 3269 O O . VAL A 1 418 ? 11.958 2.339 -20.683 1.00 78.69 418 VAL A O 1
ATOM 3272 N N . LEU A 1 419 ? 13.192 1.793 -18.895 1.00 80.38 419 LEU A N 1
ATOM 3273 C CA . LEU A 1 419 ? 12.062 1.330 -18.094 1.00 80.38 419 LEU A CA 1
ATOM 3274 C C . LEU A 1 419 ? 12.324 1.593 -16.606 1.00 80.38 419 LEU A C 1
ATOM 3276 O O . LEU A 1 419 ? 13.397 1.285 -16.089 1.00 80.38 419 LEU A O 1
ATOM 3280 N N . LEU A 1 420 ? 11.351 2.153 -15.883 1.00 82.69 420 LEU A N 1
ATOM 3281 C CA . LEU A 1 420 ? 11.385 2.108 -14.416 1.00 82.69 420 LEU A CA 1
ATOM 3282 C C . LEU A 1 420 ? 11.116 0.665 -13.987 1.00 82.69 420 LEU A C 1
ATOM 3284 O O . LEU A 1 420 ? 10.342 -0.017 -14.625 1.00 82.69 420 LEU A O 1
ATOM 3288 N N . MET A 1 421 ? 11.736 0.159 -12.934 1.00 84.94 421 MET A N 1
ATOM 3289 C CA . MET A 1 421 ? 11.452 -1.182 -12.413 1.00 84.94 421 MET A CA 1
ATOM 3290 C C . MET A 1 421 ? 10.707 -1.069 -11.082 1.00 84.94 421 MET A C 1
ATOM 3292 O O . MET A 1 421 ? 10.837 -0.040 -10.406 1.00 84.94 421 MET A O 1
ATOM 3296 N N . PRO A 1 422 ? 9.947 -2.107 -10.672 1.00 82.88 422 PRO A N 1
ATOM 3297 C CA . PRO A 1 422 ? 9.328 -2.136 -9.357 1.00 82.88 422 PRO A CA 1
ATOM 3298 C C . PRO A 1 422 ? 10.313 -1.748 -8.258 1.00 82.88 422 PRO A C 1
ATOM 3300 O O . PRO A 1 422 ? 11.464 -2.187 -8.224 1.00 82.88 422 PRO A O 1
ATOM 3303 N N . GLN A 1 423 ? 9.840 -0.928 -7.337 1.00 79.44 423 GLN A N 1
ATOM 3304 C CA . GLN A 1 423 ? 10.670 -0.379 -6.277 1.00 79.44 423 GLN A CA 1
ATOM 3305 C C . GLN A 1 423 ? 11.014 -1.454 -5.252 1.00 79.44 423 GLN A C 1
ATOM 3307 O O . GLN A 1 423 ? 10.206 -2.344 -4.989 1.00 79.44 423 GLN A O 1
ATOM 3312 N N . THR A 1 424 ? 12.184 -1.341 -4.625 1.00 84.00 424 THR A N 1
ATOM 3313 C CA . THR A 1 424 ? 12.521 -2.164 -3.457 1.00 84.00 424 THR A CA 1
ATOM 3314 C C . THR A 1 424 ? 12.119 -1.413 -2.194 1.00 84.00 424 THR A C 1
ATOM 3316 O O . THR A 1 424 ? 12.434 -0.234 -2.036 1.00 84.00 424 THR A O 1
ATOM 3319 N N . SER A 1 425 ? 11.419 -2.082 -1.279 1.00 85.62 425 SER A N 1
ATOM 3320 C CA . SER A 1 425 ? 11.009 -1.455 -0.026 1.00 85.62 425 SER A CA 1
ATOM 3321 C C . SER A 1 425 ? 12.195 -1.241 0.912 1.00 85.62 425 SER A C 1
ATOM 3323 O O . SER A 1 425 ? 13.112 -2.063 1.002 1.00 85.62 425 SER A O 1
ATOM 3325 N N . MET A 1 426 ? 12.152 -0.135 1.649 1.00 88.69 426 MET A N 1
ATOM 3326 C CA . MET A 1 426 ? 13.133 0.218 2.669 1.00 88.69 426 MET A CA 1
ATOM 3327 C C . MET A 1 426 ? 12.443 0.598 3.970 1.00 88.69 426 MET A C 1
ATOM 3329 O O . MET A 1 426 ? 11.330 1.137 3.968 1.00 88.69 426 MET A O 1
ATOM 3333 N N . ARG A 1 427 ? 13.109 0.299 5.086 1.00 91.94 427 ARG A N 1
ATOM 3334 C CA . ARG A 1 427 ? 12.612 0.558 6.438 1.00 91.94 427 ARG A CA 1
ATOM 3335 C C . ARG A 1 427 ? 13.743 1.001 7.354 1.00 91.94 427 ARG A C 1
ATOM 3337 O O . ARG A 1 427 ? 14.898 0.634 7.142 1.00 91.94 427 ARG A O 1
ATOM 3344 N N . VAL A 1 428 ? 13.378 1.747 8.395 1.00 94.56 428 VAL A N 1
ATOM 3345 C CA . VAL A 1 428 ? 14.235 1.953 9.564 1.00 94.56 428 VAL A CA 1
ATOM 3346 C C . VAL A 1 428 ? 13.971 0.812 10.542 1.00 94.56 428 VAL A C 1
ATOM 3348 O O . VAL A 1 428 ? 12.842 0.636 11.000 1.00 94.56 428 VAL A O 1
ATOM 3351 N N . VAL A 1 429 ? 15.003 0.037 10.848 1.00 95.25 429 VAL A N 1
ATOM 3352 C CA . VAL A 1 429 ? 14.948 -1.099 11.773 1.00 95.25 429 VAL A CA 1
ATOM 3353 C C . VAL A 1 429 ? 15.798 -0.788 12.998 1.00 95.25 429 VAL A C 1
ATOM 3355 O O . VAL A 1 429 ? 16.878 -0.210 12.871 1.00 95.25 429 VAL A O 1
ATOM 3358 N N . ALA A 1 430 ? 15.323 -1.163 14.181 1.00 95.81 430 ALA A N 1
ATOM 3359 C CA . ALA A 1 430 ? 16.078 -1.060 15.427 1.00 95.81 430 ALA A CA 1
ATOM 3360 C C . ALA A 1 430 ? 15.797 -2.273 16.326 1.00 95.81 430 ALA A C 1
ATOM 3362 O O . ALA A 1 430 ? 14.755 -2.912 16.158 1.00 95.81 430 ALA A O 1
ATOM 3363 N N . PRO A 1 431 ? 16.671 -2.598 17.293 1.00 95.31 431 PRO A N 1
ATOM 3364 C CA . PRO A 1 431 ? 16.399 -3.683 18.226 1.00 95.31 431 PRO A CA 1
ATOM 3365 C C . PRO A 1 431 ? 15.155 -3.398 19.066 1.00 95.31 431 PRO A C 1
ATOM 3367 O O . PRO A 1 431 ? 14.928 -2.256 19.478 1.00 95.31 431 PRO A O 1
ATOM 3370 N N . LEU A 1 432 ? 14.366 -4.438 19.347 1.00 92.50 432 LEU A N 1
ATOM 3371 C CA . LEU A 1 432 ? 13.165 -4.335 20.169 1.00 92.50 432 LEU A CA 1
ATOM 3372 C C . LEU A 1 432 ? 13.560 -3.946 21.602 1.00 92.50 432 LEU A C 1
ATOM 3374 O O . LEU A 1 432 ? 14.006 -4.774 22.396 1.00 92.50 432 LEU A O 1
ATOM 3378 N N . ALA A 1 433 ? 13.382 -2.673 21.944 1.00 82.69 433 ALA A N 1
ATOM 3379 C CA . ALA A 1 433 ? 13.675 -2.129 23.266 1.00 82.69 433 ALA A CA 1
ATOM 3380 C C . ALA A 1 433 ? 12.406 -1.531 23.888 1.00 82.69 433 ALA A C 1
ATOM 3382 O O . ALA A 1 433 ? 11.504 -1.079 23.188 1.00 82.69 433 ALA A O 1
ATOM 3383 N N . LYS A 1 434 ? 12.335 -1.456 25.226 1.00 73.06 434 LYS A N 1
ATOM 3384 C CA . LYS A 1 434 ? 11.250 -0.756 25.947 1.00 73.06 434 LYS A CA 1
ATOM 3385 C C . LYS A 1 434 ? 11.373 0.771 25.786 1.00 73.06 434 LYS A C 1
ATOM 3387 O O . LYS A 1 434 ? 11.608 1.483 26.759 1.00 73.06 434 LYS A O 1
ATOM 3392 N N . ARG A 1 435 ? 11.278 1.289 24.561 1.00 65.81 435 ARG A N 1
ATOM 3393 C CA . ARG A 1 435 ? 11.410 2.717 24.248 1.00 65.81 435 ARG A CA 1
ATOM 3394 C C . ARG A 1 435 ? 10.064 3.384 24.017 1.00 65.81 435 ARG A C 1
ATOM 3396 O O . ARG A 1 435 ? 9.115 2.779 23.525 1.00 65.81 435 ARG A O 1
ATOM 3403 N N . ARG A 1 436 ? 9.998 4.683 24.321 1.00 65.62 436 ARG A N 1
ATOM 3404 C CA . ARG A 1 436 ? 8.907 5.537 23.843 1.00 65.62 436 ARG A CA 1
ATOM 3405 C C . ARG A 1 436 ? 9.071 5.727 22.334 1.00 65.62 436 ARG A C 1
ATOM 3407 O O . ARG A 1 436 ? 10.102 6.222 21.887 1.00 65.62 436 ARG A O 1
ATOM 3414 N N . ARG A 1 437 ? 8.042 5.373 21.554 1.00 65.88 437 ARG A N 1
ATOM 3415 C CA . ARG A 1 437 ? 8.052 5.437 20.076 1.00 65.88 437 ARG A CA 1
ATOM 3416 C C . ARG A 1 437 ? 8.528 6.785 19.509 1.00 65.88 437 ARG A C 1
ATOM 3418 O O . ARG A 1 437 ? 9.206 6.802 18.493 1.00 65.88 437 ARG A O 1
ATOM 3425 N N . SER A 1 438 ? 8.223 7.906 20.169 1.00 58.94 438 SER A N 1
ATOM 3426 C CA . SER A 1 438 ? 8.601 9.255 19.714 1.00 58.94 438 SER A CA 1
ATOM 3427 C C . SER A 1 438 ? 10.094 9.582 19.846 1.00 58.94 438 SER A C 1
ATOM 3429 O O . SER A 1 438 ? 10.593 10.433 19.120 1.00 58.94 438 SER A O 1
ATOM 3431 N N . GLU A 1 439 ? 10.823 8.924 20.751 1.00 67.56 439 GLU A N 1
ATOM 3432 C CA . GLU A 1 439 ? 12.277 9.112 20.906 1.00 67.56 439 GLU A CA 1
ATOM 3433 C C . GLU A 1 439 ? 13.078 8.228 19.941 1.00 67.56 439 GLU A C 1
ATOM 3435 O O . GLU A 1 439 ? 14.267 8.464 19.716 1.00 67.56 439 GLU A O 1
ATOM 3440 N N . ALA A 1 440 ? 12.422 7.226 19.346 1.00 77.00 440 ALA A N 1
ATOM 3441 C CA . ALA A 1 440 ? 13.087 6.165 18.611 1.00 77.00 440 ALA A CA 1
ATOM 3442 C C . ALA A 1 440 ? 13.725 6.634 17.298 1.00 77.00 440 ALA A C 1
ATOM 3444 O O . ALA A 1 440 ? 14.763 6.099 16.940 1.00 77.00 440 ALA A O 1
ATOM 3445 N N . LEU A 1 441 ? 13.178 7.634 16.599 1.00 90.06 441 LEU A N 1
ATOM 3446 C CA . LEU A 1 441 ? 13.774 8.132 15.347 1.00 90.06 441 LEU A CA 1
ATOM 3447 C C . LEU A 1 441 ? 14.726 9.321 15.552 1.00 90.06 441 LEU A C 1
ATOM 3449 O O . LEU A 1 441 ? 15.674 9.495 14.790 1.00 90.06 441 LEU A O 1
ATOM 3453 N N . GLY A 1 442 ? 14.507 10.134 16.585 1.00 89.50 442 GLY A N 1
ATOM 3454 C CA . GLY A 1 442 ? 15.171 11.434 16.724 1.00 89.50 442 GLY A CA 1
ATOM 3455 C C . GLY A 1 442 ? 16.582 11.418 17.321 1.00 89.50 442 GLY A C 1
ATOM 3456 O O . GLY A 1 442 ? 17.170 12.490 17.451 1.00 89.50 442 GLY A O 1
ATOM 3457 N N . THR A 1 443 ? 17.109 10.261 17.740 1.00 92.25 443 THR A N 1
ATOM 3458 C CA . THR A 1 443 ? 18.396 10.155 18.455 1.00 92.25 443 THR A CA 1
ATOM 3459 C C . THR A 1 443 ? 19.158 8.868 18.123 1.00 92.25 443 THR A C 1
ATOM 3461 O O . THR A 1 443 ? 18.572 7.882 17.679 1.00 92.25 443 THR A O 1
ATOM 3464 N N . GLY A 1 444 ? 20.464 8.835 18.398 1.00 93.81 444 GLY A N 1
ATOM 3465 C CA . GLY A 1 444 ? 21.295 7.624 18.339 1.00 93.81 444 GLY A CA 1
ATOM 3466 C C . GLY A 1 444 ? 22.051 7.448 17.023 1.00 93.81 444 GLY A C 1
ATOM 3467 O O . GLY A 1 444 ? 22.335 8.422 16.332 1.00 93.81 444 GLY A O 1
ATOM 3468 N N . GLN A 1 445 ? 22.426 6.212 16.703 1.00 96.19 445 GLN A N 1
ATOM 3469 C CA . GLN A 1 445 ? 23.246 5.903 15.534 1.00 96.19 445 GLN A CA 1
ATOM 3470 C C . GLN A 1 445 ? 22.384 5.382 14.385 1.00 96.19 445 GLN A C 1
ATOM 3472 O O . GLN A 1 445 ? 21.480 4.585 14.616 1.00 96.19 445 GLN A O 1
ATOM 3477 N N . TYR A 1 446 ? 22.669 5.821 13.164 1.00 97.00 446 TYR A N 1
ATOM 3478 C CA . TYR A 1 446 ? 22.065 5.324 11.934 1.00 97.00 446 TYR A CA 1
ATOM 3479 C C . TYR A 1 446 ? 23.139 4.645 11.084 1.00 97.00 446 TYR A C 1
ATOM 3481 O O . TYR A 1 446 ? 23.971 5.324 10.489 1.00 97.00 446 TYR A O 1
ATOM 3489 N N . GLY A 1 447 ? 23.121 3.314 11.046 1.00 95.31 447 GLY A N 1
ATOM 3490 C CA . GLY A 1 447 ? 24.005 2.485 10.231 1.00 95.31 447 GLY A CA 1
ATOM 3491 C C . GLY A 1 447 ? 23.403 2.202 8.857 1.00 95.31 447 GLY A C 1
ATOM 3492 O O . GLY A 1 447 ? 22.327 1.609 8.769 1.00 95.31 447 GLY A O 1
ATOM 3493 N N . PHE A 1 448 ? 24.067 2.620 7.787 1.00 93.75 448 PHE A N 1
ATOM 3494 C CA . PHE A 1 448 ? 23.752 2.248 6.402 1.00 93.75 448 PHE A CA 1
ATOM 3495 C C . PHE A 1 448 ? 24.940 2.597 5.499 1.00 93.75 448 PHE A C 1
ATOM 3497 O O . PHE A 1 448 ? 25.850 3.298 5.930 1.00 93.75 448 PHE A O 1
ATOM 3504 N N . LEU A 1 449 ? 24.944 2.146 4.242 1.00 87.38 449 LEU A N 1
ATOM 3505 C CA . LEU A 1 449 ? 25.974 2.520 3.265 1.00 87.38 449 LEU A CA 1
ATOM 3506 C C . LEU A 1 449 ? 25.878 4.024 2.949 1.00 87.38 449 LEU A C 1
ATOM 3508 O O . LEU A 1 449 ? 25.047 4.437 2.142 1.00 87.38 449 LEU A O 1
ATOM 3512 N N . ALA A 1 450 ? 26.673 4.836 3.646 1.00 79.88 450 ALA A N 1
ATOM 3513 C CA . ALA A 1 450 ? 26.574 6.294 3.688 1.00 79.88 450 ALA A CA 1
ATOM 3514 C C . ALA A 1 450 ? 27.457 6.997 2.648 1.00 79.88 450 ALA A C 1
ATOM 3516 O O . ALA A 1 450 ? 27.115 8.082 2.190 1.00 79.88 450 ALA A O 1
ATOM 3517 N N . GLU A 1 451 ? 28.581 6.385 2.275 1.00 72.75 451 GLU A N 1
ATOM 3518 C CA . GLU A 1 451 ? 29.611 6.997 1.416 1.00 72.75 451 GLU A CA 1
ATOM 3519 C C . GLU A 1 451 ? 29.367 6.794 -0.086 1.00 72.75 451 GLU A C 1
ATOM 3521 O O . GLU A 1 451 ? 30.171 7.193 -0.925 1.00 72.75 451 GLU A O 1
ATOM 3526 N N . GLU A 1 452 ? 28.255 6.168 -0.450 1.00 68.88 452 GLU A N 1
ATOM 3527 C CA . GLU A 1 452 ? 27.980 5.748 -1.817 1.00 68.88 452 GLU A CA 1
ATOM 3528 C C . GLU A 1 452 ? 26.580 6.203 -2.249 1.00 68.88 452 GLU A C 1
ATOM 3530 O O . GLU A 1 452 ? 25.674 6.337 -1.423 1.00 68.88 452 GLU A O 1
ATOM 3535 N N . SER A 1 453 ? 26.398 6.457 -3.550 1.00 67.19 453 SER A N 1
ATOM 3536 C CA . SER A 1 453 ? 25.141 6.924 -4.153 1.00 67.19 453 SER A CA 1
ATOM 3537 C C . SER A 1 453 ? 24.055 5.837 -4.122 1.00 67.19 453 SER A C 1
ATOM 3539 O O . SER A 1 453 ? 23.715 5.224 -5.136 1.00 67.19 453 SER A O 1
ATOM 3541 N N . TRP A 1 454 ? 23.526 5.577 -2.927 1.00 81.56 454 TRP A N 1
ATOM 3542 C CA . TRP A 1 454 ? 22.499 4.580 -2.635 1.00 81.56 454 TRP A CA 1
ATOM 3543 C C . TRP A 1 454 ? 21.147 5.213 -2.325 1.00 81.56 454 TRP A C 1
ATOM 3545 O O . TRP A 1 454 ? 21.012 6.410 -2.073 1.00 81.56 454 TRP A O 1
ATOM 3555 N N . CYS A 1 455 ? 20.126 4.360 -2.257 1.00 86.50 455 CYS A N 1
ATOM 3556 C CA . CYS A 1 455 ? 18.815 4.768 -1.771 1.00 86.50 455 CYS A CA 1
ATOM 3557 C C . CYS A 1 455 ? 18.816 5.066 -0.259 1.00 86.50 455 CYS A C 1
ATOM 3559 O O . CYS A 1 455 ? 18.032 5.905 0.177 1.00 86.50 455 CYS A O 1
ATOM 3561 N N . SER A 1 456 ? 19.685 4.432 0.547 1.00 90.19 456 SER A N 1
ATOM 3562 C CA . SER A 1 456 ? 19.723 4.626 2.012 1.00 90.19 456 SER A CA 1
ATOM 3563 C C . SER A 1 456 ? 20.074 6.055 2.448 1.00 90.19 456 SER A C 1
ATOM 3565 O O . SER A 1 456 ? 19.303 6.609 3.234 1.00 90.19 456 SER A O 1
ATOM 3567 N N . PRO A 1 457 ? 21.134 6.702 1.920 1.00 91.12 457 PRO A N 1
ATOM 3568 C CA . PRO A 1 457 ? 21.410 8.114 2.190 1.00 91.12 457 PRO A CA 1
ATOM 3569 C C . PRO A 1 457 ? 20.272 9.035 1.756 1.00 91.12 457 PRO A C 1
ATOM 3571 O O . PRO A 1 457 ? 19.860 9.894 2.526 1.00 91.12 457 PRO A O 1
ATOM 3574 N N . LEU A 1 458 ? 19.696 8.814 0.568 1.00 88.81 458 LEU A N 1
ATOM 3575 C CA . LEU A 1 458 ? 18.560 9.609 0.094 1.00 88.81 458 LEU A CA 1
ATOM 3576 C C . LEU A 1 458 ? 17.347 9.467 1.016 1.00 88.81 458 LEU A C 1
ATOM 3578 O O . LEU A 1 458 ? 16.689 10.458 1.317 1.00 88.81 458 LEU A O 1
ATOM 3582 N N . TYR A 1 459 ? 17.057 8.251 1.483 1.00 90.12 459 TYR A N 1
ATOM 3583 C CA . TYR A 1 459 ? 15.971 8.028 2.433 1.00 90.12 459 TYR A CA 1
ATOM 3584 C C . TYR A 1 459 ? 16.239 8.725 3.765 1.00 90.12 459 TYR A C 1
ATOM 3586 O O . TYR A 1 459 ? 15.346 9.359 4.320 1.00 90.12 459 TYR A O 1
ATOM 3594 N N . PHE A 1 460 ? 17.475 8.671 4.259 1.00 93.38 460 PHE A N 1
ATOM 3595 C CA . PHE A 1 460 ? 17.867 9.394 5.462 1.00 93.38 460 PHE A CA 1
ATOM 3596 C C . PHE A 1 460 ? 17.727 10.916 5.301 1.00 93.38 460 PHE A C 1
ATOM 3598 O O . PHE A 1 460 ? 17.153 11.574 6.168 1.00 93.38 460 PHE A O 1
ATOM 3605 N N . GLU A 1 461 ? 18.201 11.478 4.187 1.00 92.31 461 GLU A N 1
ATOM 3606 C CA . GLU A 1 461 ? 18.073 12.906 3.882 1.00 92.31 461 GLU A CA 1
ATOM 3607 C C . GLU A 1 461 ? 16.608 13.343 3.781 1.00 92.31 461 GLU A C 1
ATOM 3609 O O . GLU A 1 461 ? 16.258 14.415 4.270 1.00 92.31 461 GLU A O 1
ATOM 3614 N N . ASP A 1 462 ? 15.731 12.512 3.219 1.00 89.69 462 ASP A N 1
ATOM 3615 C CA . ASP A 1 462 ? 14.291 12.770 3.199 1.00 89.69 462 ASP A CA 1
ATOM 3616 C C . ASP A 1 462 ? 13.679 12.760 4.611 1.00 89.69 462 ASP A C 1
ATOM 3618 O O . ASP A 1 462 ? 12.896 13.651 4.956 1.00 89.69 462 ASP A O 1
ATOM 3622 N N . LEU A 1 463 ? 14.079 11.816 5.472 1.00 91.44 463 LEU A N 1
ATOM 3623 C CA . LEU A 1 463 ? 13.666 11.807 6.880 1.00 91.44 463 LEU A CA 1
ATOM 3624 C C . LEU A 1 463 ? 14.130 13.073 7.619 1.00 91.44 463 LEU A C 1
ATOM 3626 O O . LEU A 1 463 ? 13.386 13.610 8.447 1.00 91.44 463 LEU A O 1
ATOM 3630 N N . VAL A 1 464 ? 15.326 13.578 7.305 1.00 93.81 464 VAL A N 1
ATOM 3631 C CA . VAL A 1 464 ? 15.850 14.845 7.835 1.00 93.81 464 VAL A CA 1
ATOM 3632 C C . VAL A 1 464 ? 15.067 16.044 7.295 1.00 93.81 464 VAL A C 1
ATOM 3634 O O . VAL A 1 464 ? 14.612 16.876 8.078 1.00 93.81 464 VAL A O 1
ATOM 3637 N N . ALA A 1 465 ? 14.843 16.119 5.981 1.00 90.00 465 ALA A N 1
ATOM 3638 C CA . ALA A 1 465 ? 14.129 17.218 5.330 1.00 90.00 465 ALA A CA 1
ATOM 3639 C C . ALA A 1 465 ? 12.690 17.373 5.850 1.00 90.00 465 ALA A C 1
ATOM 3641 O O . ALA A 1 465 ? 12.168 18.482 5.945 1.00 90.00 465 ALA A O 1
ATOM 3642 N N . ARG A 1 466 ? 12.059 16.264 6.248 1.00 87.94 466 ARG A N 1
ATOM 3643 C CA . ARG A 1 466 ? 10.718 16.240 6.854 1.00 87.94 466 ARG A CA 1
ATOM 3644 C C . ARG A 1 466 ? 10.704 16.561 8.351 1.00 87.94 466 ARG A C 1
ATOM 3646 O O . ARG A 1 466 ? 9.635 16.546 8.956 1.00 87.94 466 ARG A O 1
ATOM 3653 N N . GLY A 1 467 ? 11.864 16.771 8.973 1.00 92.12 467 GLY A N 1
ATOM 3654 C CA . GLY A 1 467 ? 11.993 16.957 10.420 1.00 92.12 467 GLY A CA 1
ATOM 3655 C C . GLY A 1 467 ? 11.695 15.697 11.241 1.00 92.12 467 GLY A C 1
ATOM 3656 O O . GLY A 1 467 ? 11.478 15.794 12.446 1.00 92.12 467 GLY A O 1
ATOM 3657 N N . THR A 1 468 ? 11.668 14.516 10.608 1.00 91.38 468 THR A N 1
ATOM 3658 C CA . THR A 1 468 ? 11.475 13.228 11.302 1.00 91.38 468 THR A CA 1
ATOM 3659 C C . THR A 1 468 ? 12.743 12.819 12.048 1.00 91.38 468 THR A C 1
ATOM 3661 O O . THR A 1 468 ? 12.679 12.303 13.163 1.00 91.38 468 THR A O 1
ATOM 3664 N N . VAL A 1 469 ? 13.901 13.089 11.445 1.00 94.38 469 VAL A N 1
ATOM 3665 C CA . VAL A 1 469 ? 15.219 12.896 12.047 1.00 94.38 469 VAL A CA 1
ATOM 3666 C C . VAL A 1 469 ? 15.864 14.258 12.260 1.00 94.38 469 VAL A C 1
ATOM 3668 O O . VAL A 1 469 ? 15.878 15.092 11.358 1.00 94.38 469 VAL A O 1
ATOM 3671 N N . ASN A 1 470 ? 16.414 14.488 13.453 1.00 94.62 470 ASN A N 1
ATOM 3672 C CA . ASN A 1 470 ? 17.211 15.679 13.713 1.00 94.62 470 ASN A CA 1
ATOM 3673 C C . ASN A 1 470 ? 18.697 15.358 13.477 1.00 94.62 470 ASN A C 1
ATOM 3675 O O . ASN A 1 470 ? 19.275 14.633 14.292 1.00 94.62 470 ASN A O 1
ATOM 3679 N N . PRO A 1 471 ? 19.330 15.902 12.421 1.00 95.94 471 PRO A N 1
ATOM 3680 C CA . PRO A 1 471 ? 20.700 15.558 12.053 1.00 95.94 471 PRO A CA 1
ATOM 3681 C C . PRO A 1 471 ? 21.724 15.916 13.140 1.00 95.94 471 PRO A C 1
ATOM 3683 O O . PRO A 1 471 ? 22.750 15.257 13.233 1.00 95.94 471 PRO A O 1
ATOM 3686 N N . SER A 1 472 ? 21.449 16.894 14.015 1.00 96.38 472 SER A N 1
ATOM 3687 C CA . SER A 1 472 ? 22.368 17.254 15.108 1.00 96.38 472 SER A CA 1
ATOM 3688 C C . SER A 1 472 ? 22.322 16.299 16.304 1.00 96.38 472 SER A C 1
ATOM 3690 O O . SER A 1 472 ? 23.171 16.377 17.189 1.00 96.38 472 SER A O 1
ATOM 3692 N N . LYS A 1 473 ? 21.329 15.404 16.355 1.00 96.25 473 LYS A N 1
ATOM 3693 C CA . LYS A 1 473 ? 21.116 14.447 17.455 1.00 96.25 473 LYS A CA 1
ATOM 3694 C C . LYS A 1 473 ? 21.408 13.002 17.066 1.00 96.25 473 LYS A C 1
ATOM 3696 O O . LYS A 1 473 ? 21.203 12.093 17.876 1.00 96.25 473 LYS A O 1
ATOM 3701 N N . VAL A 1 474 ? 21.845 12.781 15.832 1.00 96.75 474 VAL A N 1
ATOM 3702 C CA . VAL A 1 474 ? 22.101 11.450 15.294 1.00 96.75 474 VAL A CA 1
ATOM 3703 C C . VAL A 1 474 ? 23.511 11.365 14.737 1.00 96.75 474 VAL A C 1
ATOM 3705 O O . VAL A 1 474 ? 24.059 12.342 14.237 1.00 96.75 474 VAL A O 1
ATOM 3708 N N . LYS A 1 475 ? 24.098 10.175 14.821 1.00 96.75 475 LYS A N 1
ATOM 3709 C CA . LYS A 1 475 ? 25.386 9.856 14.208 1.00 96.75 475 LYS A CA 1
ATOM 3710 C C . LYS A 1 475 ? 25.141 8.912 13.039 1.00 96.75 475 LYS A C 1
ATOM 3712 O O . LYS A 1 475 ? 24.621 7.822 13.253 1.00 96.75 475 LYS A O 1
ATOM 3717 N N . VAL A 1 476 ? 25.516 9.308 11.828 1.00 96.88 476 VAL A N 1
ATOM 3718 C CA . VAL A 1 476 ? 25.514 8.398 10.674 1.00 96.88 476 VAL A CA 1
ATOM 3719 C C . VAL A 1 476 ? 26.781 7.546 10.724 1.00 96.88 476 VAL A C 1
ATOM 3721 O O . VAL A 1 476 ? 27.867 8.062 10.992 1.00 96.88 476 VAL A O 1
ATOM 3724 N N . VAL A 1 477 ? 26.636 6.243 10.512 1.00 96.06 477 VAL A N 1
ATOM 3725 C CA . VAL A 1 477 ? 27.728 5.267 10.483 1.00 96.06 477 VAL A CA 1
ATOM 3726 C C . VAL A 1 477 ? 27.673 4.553 9.138 1.00 96.06 477 VAL A C 1
ATOM 3728 O O . VAL A 1 477 ? 26.649 3.959 8.802 1.00 96.06 477 VAL A O 1
ATOM 3731 N N . ASN A 1 478 ? 28.759 4.628 8.364 1.00 95.12 478 ASN A N 1
ATOM 3732 C CA . ASN A 1 478 ? 28.868 3.887 7.112 1.00 95.12 478 ASN A CA 1
ATOM 3733 C C . ASN A 1 478 ? 28.960 2.390 7.426 1.00 95.12 478 ASN A C 1
ATOM 3735 O O . ASN A 1 478 ? 29.889 1.971 8.111 1.00 95.12 478 ASN A O 1
ATOM 3739 N N . MET A 1 479 ? 27.976 1.609 6.986 1.00 93.31 479 MET A N 1
ATOM 3740 C CA . MET A 1 479 ? 27.846 0.213 7.396 1.00 93.31 479 MET A CA 1
ATOM 3741 C C . MET A 1 479 ? 27.097 -0.619 6.349 1.00 93.31 479 MET A C 1
ATOM 3743 O O . MET A 1 479 ? 25.972 -0.256 5.979 1.00 93.31 479 MET A O 1
ATOM 3747 N N . PRO A 1 480 ? 27.670 -1.739 5.873 1.00 90.12 480 PRO A N 1
ATOM 3748 C CA . PRO A 1 480 ? 26.977 -2.646 4.975 1.00 90.12 480 PRO A CA 1
ATOM 3749 C C . PRO A 1 480 ? 25.838 -3.393 5.698 1.00 90.12 480 PRO A C 1
ATOM 3751 O O . PRO A 1 480 ? 25.836 -3.507 6.927 1.00 90.12 480 PRO A O 1
ATOM 3754 N N . PRO A 1 481 ? 24.837 -3.910 4.963 1.00 89.25 481 PRO A N 1
ATOM 3755 C CA . PRO A 1 481 ? 23.646 -4.524 5.560 1.00 89.25 481 PRO A CA 1
ATOM 3756 C C . PRO A 1 481 ? 23.917 -5.733 6.451 1.00 89.25 481 PRO A C 1
ATOM 3758 O O . PRO A 1 481 ? 23.168 -5.972 7.397 1.00 89.25 481 PRO A O 1
ATOM 3761 N N . ASP A 1 482 ? 24.935 -6.529 6.136 1.00 90.19 482 ASP A N 1
ATOM 3762 C CA . ASP A 1 482 ? 25.316 -7.716 6.897 1.00 90.19 482 ASP A CA 1
ATOM 3763 C C . ASP A 1 482 ? 25.963 -7.341 8.235 1.00 90.19 482 ASP A C 1
ATOM 3765 O O . ASP A 1 482 ? 25.606 -7.922 9.261 1.00 90.19 482 ASP A O 1
ATOM 3769 N N . GLU A 1 483 ? 26.826 -6.322 8.249 1.00 93.25 483 GLU A N 1
ATOM 3770 C CA . GLU A 1 483 ? 27.374 -5.744 9.482 1.00 93.25 483 GLU A CA 1
ATOM 3771 C C . GLU A 1 483 ? 26.277 -5.085 10.328 1.00 93.25 483 GLU A C 1
ATOM 3773 O O . GLU A 1 483 ? 26.164 -5.367 11.522 1.00 93.25 483 GLU A O 1
ATOM 3778 N N . ALA A 1 484 ? 25.396 -4.299 9.700 1.00 93.69 484 ALA A N 1
ATOM 3779 C CA . ALA A 1 484 ? 24.251 -3.702 10.381 1.00 93.69 484 ALA A CA 1
ATOM 3780 C C . ALA A 1 484 ? 23.342 -4.764 10.999 1.00 93.69 484 ALA A C 1
ATOM 3782 O O . ALA A 1 484 ? 22.929 -4.633 12.148 1.00 93.69 484 ALA A O 1
ATOM 3783 N N . SER A 1 485 ? 23.072 -5.851 10.273 1.00 93.81 485 SER A N 1
ATOM 3784 C CA . SER A 1 485 ? 22.258 -6.957 10.781 1.00 93.81 485 SER A CA 1
ATOM 3785 C C . SER A 1 485 ? 22.929 -7.690 11.945 1.00 93.81 485 SER A C 1
ATOM 3787 O O . SER A 1 485 ? 22.234 -8.132 12.857 1.00 93.81 485 SER A O 1
ATOM 3789 N N . ALA A 1 486 ? 24.260 -7.818 11.941 1.00 94.12 486 ALA A N 1
ATOM 3790 C CA . ALA A 1 486 ? 24.999 -8.417 13.050 1.00 94.12 486 ALA A CA 1
ATOM 3791 C C . ALA A 1 486 ? 24.890 -7.566 14.326 1.00 94.12 486 ALA A C 1
ATOM 3793 O O . ALA A 1 486 ? 24.522 -8.092 15.372 1.00 94.12 486 ALA A O 1
ATOM 3794 N N . LEU A 1 487 ? 25.110 -6.253 14.226 1.00 94.31 487 LEU A N 1
ATOM 3795 C CA . LEU A 1 487 ? 25.015 -5.343 15.374 1.00 94.31 487 LEU A CA 1
ATOM 3796 C C . LEU A 1 487 ? 23.573 -5.158 15.870 1.00 94.31 487 LEU A C 1
ATOM 3798 O O . LEU A 1 487 ? 23.329 -5.044 17.069 1.00 94.31 487 LEU A O 1
ATOM 3802 N N . LEU A 1 488 ? 22.591 -5.179 14.964 1.00 94.75 488 LEU A N 1
ATOM 3803 C CA . LEU A 1 488 ? 21.177 -5.212 15.339 1.00 94.75 488 LEU A CA 1
ATOM 3804 C C . LEU A 1 488 ? 20.840 -6.473 16.150 1.00 94.75 488 LEU A C 1
ATOM 3806 O O . LEU A 1 488 ? 20.101 -6.387 17.129 1.00 94.75 488 LEU A O 1
ATOM 3810 N N . ALA A 1 489 ? 21.411 -7.627 15.789 1.00 94.81 489 ALA A N 1
ATOM 3811 C CA . ALA A 1 489 ? 21.222 -8.882 16.520 1.00 94.81 489 ALA A CA 1
ATOM 3812 C C . ALA A 1 489 ? 21.848 -8.876 17.923 1.00 94.81 489 ALA A C 1
ATOM 3814 O O . ALA A 1 489 ? 21.342 -9.553 18.817 1.00 94.81 489 ALA A O 1
ATOM 3815 N N . GLU A 1 490 ? 22.913 -8.098 18.135 1.00 95.56 490 GLU A N 1
ATOM 3816 C CA . GLU A 1 490 ? 23.505 -7.868 19.462 1.00 95.56 490 GLU A CA 1
ATOM 3817 C C . GLU A 1 490 ? 22.595 -7.029 20.371 1.00 95.56 490 GLU A C 1
ATOM 3819 O O . GLU A 1 490 ? 22.770 -7.004 21.590 1.00 95.56 490 GLU A O 1
ATOM 3824 N N . GLY A 1 491 ? 21.580 -6.381 19.794 1.00 93.00 491 GLY A N 1
ATOM 3825 C CA . GLY A 1 491 ? 20.561 -5.667 20.540 1.00 93.00 491 GLY A CA 1
ATOM 3826 C C . GLY A 1 491 ? 20.994 -4.290 21.030 1.00 93.00 491 GLY A C 1
ATOM 3827 O O . GLY A 1 491 ? 20.378 -3.794 21.973 1.00 93.00 491 GLY A O 1
ATOM 3828 N N . ASP A 1 492 ? 22.016 -3.663 20.422 1.00 90.56 492 ASP A N 1
ATOM 3829 C CA . ASP A 1 492 ? 22.428 -2.302 20.791 1.00 90.56 492 ASP A CA 1
ATOM 3830 C C . ASP A 1 492 ? 21.251 -1.339 20.594 1.00 90.56 492 ASP A C 1
ATOM 3832 O O . ASP A 1 492 ? 20.898 -0.998 19.459 1.00 90.56 492 ASP A O 1
ATOM 3836 N N . PRO A 1 493 ? 20.646 -0.826 21.679 1.00 90.31 493 PRO A N 1
ATOM 3837 C CA . PRO A 1 493 ? 19.498 0.039 21.535 1.00 90.31 493 PRO A CA 1
ATOM 3838 C C . PRO A 1 493 ? 19.905 1.331 20.809 1.00 90.31 493 PRO A C 1
ATOM 3840 O O . PRO A 1 493 ? 19.078 1.962 20.157 1.00 90.31 493 PRO A O 1
ATOM 3843 N N . SER A 1 494 ? 21.151 1.799 20.897 1.00 92.25 494 SER A N 1
ATOM 3844 C CA . SER A 1 494 ? 21.584 3.040 20.248 1.00 92.25 494 SER A CA 1
ATOM 3845 C C . SER A 1 494 ? 21.483 2.977 18.717 1.00 92.25 494 SER A C 1
ATOM 3847 O O . SER A 1 494 ? 21.167 4.002 18.095 1.00 92.25 494 SER A O 1
ATOM 3849 N N . LEU A 1 495 ? 21.641 1.783 18.142 1.00 95.56 495 LEU A N 1
ATOM 3850 C CA . LEU A 1 495 ? 21.686 1.535 16.710 1.00 95.56 495 LEU A CA 1
ATOM 3851 C C . LEU A 1 495 ? 20.296 1.501 16.069 1.00 95.56 495 LEU A C 1
ATOM 3853 O O . LEU A 1 495 ? 19.338 0.918 16.578 1.00 95.56 495 LEU A O 1
ATOM 3857 N N . LYS A 1 496 ? 20.213 2.134 14.907 1.00 96.31 496 LYS A N 1
ATOM 3858 C CA . LYS A 1 496 ? 19.139 2.042 13.922 1.00 96.31 496 LYS A CA 1
ATOM 3859 C C . LYS A 1 496 ? 19.794 1.779 12.587 1.00 96.31 496 LYS A C 1
ATOM 3861 O O . LYS A 1 496 ? 20.900 2.256 12.346 1.00 96.31 496 LYS A O 1
ATOM 3866 N N . SER A 1 497 ? 19.112 1.081 11.700 1.00 96.31 497 SER A N 1
ATOM 3867 C CA . SER A 1 497 ? 19.627 0.864 10.359 1.00 96.31 497 SER A CA 1
ATOM 3868 C C . SER A 1 497 ? 18.562 1.102 9.309 1.00 96.31 497 SER A C 1
ATOM 3870 O O . SER A 1 497 ? 17.398 0.751 9.495 1.00 96.31 497 SER A O 1
ATOM 3872 N N . ILE A 1 498 ? 18.974 1.726 8.208 1.00 94.62 498 ILE A N 1
ATOM 3873 C CA . ILE A 1 498 ? 18.149 1.876 7.014 1.00 94.62 498 ILE A CA 1
ATOM 3874 C C . ILE A 1 498 ? 18.509 0.738 6.070 1.00 94.62 498 ILE A C 1
ATOM 3876 O O . ILE A 1 498 ? 19.559 0.765 5.425 1.00 94.62 498 ILE A O 1
ATOM 3880 N N . ILE A 1 499 ? 17.627 -0.258 5.994 1.00 92.06 499 ILE A N 1
ATOM 3881 C CA . ILE A 1 499 ? 17.880 -1.484 5.239 1.00 92.06 499 ILE A CA 1
ATOM 3882 C C . ILE A 1 499 ? 16.710 -1.778 4.297 1.00 92.06 499 ILE A C 1
ATOM 3884 O O . ILE A 1 499 ? 15.547 -1.504 4.602 1.00 92.06 499 ILE A O 1
ATOM 3888 N N . TRP A 1 500 ? 17.029 -2.325 3.128 1.00 90.31 500 TRP A N 1
ATOM 3889 C CA . TRP A 1 500 ? 16.078 -2.760 2.113 1.00 90.31 500 TRP A CA 1
ATOM 3890 C C . TRP A 1 500 ? 15.601 -4.204 2.325 1.00 90.31 500 TRP A C 1
ATOM 3892 O O . TRP A 1 500 ? 16.188 -4.981 3.086 1.00 90.31 500 TRP A O 1
ATOM 3902 N N . PHE A 1 501 ? 14.524 -4.573 1.639 1.00 89.44 501 PHE A N 1
ATOM 3903 C CA . PHE A 1 501 ? 14.041 -5.951 1.579 1.00 89.44 501 PHE A CA 1
ATOM 3904 C C . PHE A 1 501 ? 15.049 -6.869 0.859 1.00 89.44 501 PHE A C 1
ATOM 3906 O O . PHE A 1 501 ? 15.530 -6.496 -0.203 1.00 89.44 501 PHE A O 1
ATOM 3913 N N . PRO A 1 502 ? 15.351 -8.084 1.353 1.00 89.62 502 PRO A N 1
ATOM 3914 C CA . PRO A 1 502 ? 14.671 -8.796 2.440 1.00 89.62 502 PRO A CA 1
ATOM 3915 C C . PRO A 1 502 ? 15.265 -8.565 3.829 1.00 89.62 502 PRO A C 1
ATOM 3917 O O . PRO A 1 502 ? 14.710 -9.030 4.823 1.00 89.62 502 PRO A O 1
ATOM 3920 N N . ASN A 1 503 ? 16.384 -7.849 3.917 1.00 90.25 503 ASN A N 1
ATOM 3921 C CA . ASN A 1 503 ? 17.162 -7.743 5.145 1.00 90.25 503 ASN A CA 1
ATOM 3922 C C . ASN A 1 503 ? 16.386 -7.067 6.285 1.00 90.25 503 ASN A C 1
ATOM 3924 O O . ASN A 1 503 ? 16.526 -7.482 7.435 1.00 90.25 503 ASN A O 1
ATOM 3928 N N . HIS A 1 504 ? 15.541 -6.066 6.004 1.00 92.12 504 HIS A N 1
ATOM 3929 C CA . HIS A 1 504 ? 14.736 -5.445 7.065 1.00 92.12 504 HIS A CA 1
ATOM 3930 C C . HIS A 1 504 ? 13.762 -6.446 7.718 1.00 92.12 504 HIS A C 1
ATOM 3932 O O . HIS A 1 504 ? 13.694 -6.507 8.945 1.00 92.12 504 HIS A O 1
ATOM 3938 N N . ASN A 1 505 ? 13.113 -7.315 6.934 1.00 90.94 505 ASN A N 1
ATOM 3939 C CA . ASN A 1 505 ? 12.227 -8.351 7.461 1.00 90.94 505 ASN A CA 1
ATOM 3940 C C . ASN A 1 505 ? 13.015 -9.446 8.187 1.00 90.94 505 ASN A C 1
ATOM 3942 O O . ASN A 1 505 ? 12.572 -9.929 9.225 1.00 90.94 505 ASN A O 1
ATOM 3946 N N . PHE A 1 506 ? 14.197 -9.819 7.686 1.00 92.88 506 PHE A N 1
ATOM 3947 C CA . PHE A 1 506 ? 15.057 -10.789 8.368 1.00 92.88 506 PHE A CA 1
ATOM 3948 C C . PHE A 1 506 ? 15.465 -10.315 9.760 1.00 92.88 506 PHE A C 1
ATOM 3950 O O . PHE A 1 506 ? 15.466 -11.111 10.694 1.00 92.88 506 PHE A O 1
ATOM 3957 N N . ASN A 1 507 ? 15.749 -9.024 9.934 1.00 94.62 507 ASN A N 1
ATOM 3958 C CA . ASN A 1 507 ? 16.075 -8.491 11.252 1.00 94.62 507 ASN A CA 1
ATOM 3959 C C . ASN A 1 507 ? 14.876 -8.547 12.212 1.00 94.62 507 ASN A C 1
ATOM 3961 O O . ASN A 1 507 ? 15.040 -8.888 13.383 1.00 94.62 507 ASN A O 1
ATOM 3965 N N . VAL A 1 508 ? 13.662 -8.278 11.728 1.00 92.31 508 VAL A N 1
ATOM 3966 C CA . VAL A 1 508 ? 12.445 -8.414 12.546 1.00 92.31 508 VAL A CA 1
ATOM 3967 C C . VAL A 1 508 ? 12.181 -9.876 12.920 1.00 92.31 508 VAL A C 1
ATOM 3969 O O . VAL A 1 508 ? 11.910 -10.170 14.082 1.00 92.31 508 VAL A O 1
ATOM 3972 N N . LEU A 1 509 ? 12.316 -10.799 11.965 1.00 89.94 509 LEU A N 1
ATOM 3973 C CA . LEU A 1 509 ? 12.036 -12.222 12.178 1.00 89.94 509 LEU A CA 1
ATOM 3974 C C . LEU A 1 509 ? 13.089 -12.923 13.044 1.00 89.94 509 LEU A C 1
ATOM 3976 O O . LEU A 1 509 ? 12.736 -13.712 13.918 1.00 89.94 509 LEU A O 1
ATOM 3980 N N . PHE A 1 510 ? 14.375 -12.658 12.807 1.00 91.25 510 PHE A N 1
ATOM 3981 C CA . PHE A 1 510 ? 15.469 -13.447 13.387 1.00 91.25 510 PHE A CA 1
ATOM 3982 C C . PHE A 1 510 ? 16.281 -12.699 14.445 1.00 91.25 510 PHE A C 1
ATOM 3984 O O . PHE A 1 510 ? 16.822 -13.335 15.346 1.00 91.25 510 PHE A O 1
ATOM 3991 N N . ASN A 1 511 ? 16.330 -11.365 14.392 1.00 93.38 511 ASN A N 1
ATOM 3992 C CA . ASN A 1 511 ? 17.204 -10.555 15.249 1.00 93.38 511 ASN A CA 1
ATOM 3993 C C . ASN A 1 511 ? 16.432 -9.743 16.300 1.00 93.38 511 ASN A C 1
ATOM 3995 O O . ASN A 1 511 ? 16.963 -8.777 16.840 1.00 93.38 511 ASN A O 1
ATOM 3999 N N . ARG A 1 512 ? 15.173 -10.113 16.592 1.00 93.81 512 ARG A N 1
ATOM 4000 C CA . ARG A 1 512 ? 14.304 -9.430 17.574 1.00 93.81 512 ARG A CA 1
ATOM 4001 C C . ARG A 1 512 ? 14.293 -7.910 17.389 1.00 93.81 512 ARG A C 1
ATOM 4003 O O . ARG A 1 512 ? 14.400 -7.154 18.352 1.00 93.81 512 ARG A O 1
ATOM 4010 N N . CYS A 1 513 ? 14.193 -7.466 16.147 1.00 95.19 513 CYS A N 1
ATOM 4011 C CA . CYS A 1 513 ? 14.082 -6.053 15.823 1.00 95.19 513 CYS A CA 1
ATOM 4012 C C . CYS A 1 513 ? 12.624 -5.638 15.600 1.00 95.19 513 CYS A C 1
ATOM 4014 O O . CYS A 1 513 ? 11.737 -6.472 15.424 1.00 95.19 513 CYS A O 1
ATOM 4016 N N . GLU A 1 514 ? 12.385 -4.333 15.567 1.00 94.31 514 GLU A N 1
ATOM 4017 C CA . GLU A 1 514 ? 11.117 -3.729 15.170 1.00 94.31 514 GLU A CA 1
ATOM 4018 C C . GLU A 1 514 ? 11.328 -2.687 14.068 1.00 94.31 514 GLU A C 1
ATOM 4020 O O . GLU A 1 514 ? 12.411 -2.106 13.929 1.00 94.31 514 GLU A O 1
ATOM 4025 N N . TYR A 1 515 ? 10.280 -2.432 13.281 1.00 92.94 515 TYR A N 1
ATOM 4026 C CA . TYR A 1 515 ? 10.260 -1.269 12.401 1.00 92.94 515 TYR A CA 1
ATOM 4027 C C . TYR A 1 515 ? 9.990 -0.019 13.229 1.00 92.94 515 TYR A C 1
ATOM 4029 O O . TYR A 1 515 ? 9.038 0.031 14.012 1.00 92.94 515 TYR A O 1
ATOM 4037 N N . LEU A 1 516 ? 10.788 1.019 13.014 1.00 92.00 516 LEU A N 1
ATOM 4038 C CA . LEU A 1 516 ? 10.505 2.324 13.585 1.00 92.00 516 LEU A CA 1
ATOM 4039 C C . LEU A 1 516 ? 9.564 3.084 12.666 1.00 92.00 516 LEU A C 1
ATOM 4041 O O . LEU A 1 516 ? 9.913 3.370 11.521 1.00 92.00 516 LEU A O 1
ATOM 4045 N N . SER A 1 517 ? 8.381 3.422 13.185 1.00 86.12 517 SER A N 1
ATOM 4046 C CA . SER A 1 517 ? 7.367 4.051 12.355 1.00 86.12 517 SER A CA 1
ATOM 4047 C C . SER A 1 517 ? 7.731 5.459 11.934 1.00 86.12 517 SER A C 1
ATOM 4049 O O . SER A 1 517 ? 7.880 6.352 12.769 1.00 86.12 517 SER A O 1
ATOM 4051 N N . THR A 1 518 ? 7.801 5.670 10.628 1.00 84.62 518 THR A N 1
ATOM 4052 C CA . THR A 1 518 ? 7.968 6.979 10.012 1.00 84.62 518 THR A CA 1
ATOM 4053 C C . THR A 1 518 ? 6.592 7.577 9.683 1.00 84.62 518 THR A C 1
ATOM 4055 O O . THR A 1 518 ? 5.635 6.837 9.449 1.00 84.62 518 THR A O 1
ATOM 4058 N N . PRO A 1 519 ? 6.439 8.916 9.625 1.00 71.69 519 PRO A N 1
ATOM 4059 C CA . PRO A 1 519 ? 5.162 9.573 9.305 1.00 71.69 519 PRO A CA 1
ATOM 4060 C C . PRO A 1 519 ? 4.535 9.191 7.952 1.00 71.69 519 PRO A C 1
ATOM 4062 O O . PRO A 1 519 ? 3.448 9.670 7.640 1.00 71.69 519 PRO A O 1
ATOM 4065 N N . ARG A 1 520 ? 5.236 8.386 7.143 1.00 66.62 520 ARG A N 1
ATOM 4066 C CA . ARG A 1 520 ? 4.824 7.886 5.835 1.00 66.62 520 ARG A CA 1
ATOM 4067 C C . ARG A 1 520 ? 5.103 6.386 5.664 1.00 66.62 520 ARG A C 1
ATOM 4069 O O . ARG A 1 520 ? 5.418 5.957 4.566 1.00 66.62 520 ARG A O 1
ATOM 4076 N N . ASP A 1 521 ? 5.006 5.560 6.704 1.00 63.12 521 ASP A N 1
ATOM 4077 C CA . ASP A 1 521 ? 5.135 4.096 6.523 1.00 63.12 521 ASP A CA 1
ATOM 4078 C C . ASP A 1 521 ? 4.125 3.512 5.514 1.00 63.12 521 ASP A C 1
ATOM 4080 O O . ASP A 1 521 ? 4.328 2.425 4.973 1.00 63.12 521 ASP A O 1
ATOM 4084 N N . ASP A 1 522 ? 3.028 4.228 5.266 1.00 49.28 522 ASP A N 1
ATOM 4085 C CA . ASP A 1 522 ? 2.028 3.956 4.238 1.00 49.28 522 ASP A CA 1
ATOM 4086 C C . ASP A 1 522 ? 2.472 4.358 2.823 1.00 49.28 522 ASP A C 1
ATOM 4088 O O . ASP A 1 522 ? 2.029 3.750 1.851 1.00 49.28 522 ASP A O 1
ATOM 4092 N N . ILE A 1 523 ? 3.396 5.311 2.699 1.00 48.09 523 ILE A N 1
ATOM 4093 C CA . ILE A 1 523 ? 4.057 5.684 1.449 1.00 48.09 523 ILE A CA 1
ATOM 4094 C C . ILE A 1 523 ? 5.496 5.188 1.561 1.00 48.09 523 ILE A C 1
ATOM 4096 O O . ILE A 1 523 ? 6.399 5.954 1.905 1.00 48.09 523 ILE A O 1
ATOM 4100 N N . ASN A 1 524 ? 5.685 3.884 1.307 1.00 52.22 524 ASN A N 1
ATOM 4101 C CA . ASN A 1 524 ? 6.993 3.252 1.101 1.00 52.22 524 ASN A CA 1
ATOM 4102 C C . ASN A 1 524 ? 7.950 4.280 0.502 1.00 52.22 524 ASN A C 1
ATOM 4104 O O . ASN A 1 524 ? 7.650 4.784 -0.574 1.00 52.22 524 ASN A O 1
ATOM 4108 N N . TYR A 1 525 ? 9.042 4.645 1.180 1.00 51.47 525 TYR A N 1
ATOM 4109 C CA . TYR A 1 525 ? 10.002 5.529 0.533 1.00 51.47 525 TYR A CA 1
ATOM 4110 C C . TYR A 1 525 ? 10.514 4.820 -0.711 1.00 51.47 525 TYR A C 1
ATOM 4112 O O . TYR A 1 525 ? 11.079 3.726 -0.644 1.00 51.47 525 TYR A O 1
ATOM 4120 N N . GLN A 1 526 ? 10.171 5.417 -1.839 1.00 53.34 526 GLN A N 1
ATOM 4121 C CA . GLN A 1 526 ? 10.188 4.792 -3.140 1.00 53.34 526 GLN A CA 1
ATOM 4122 C C . GLN A 1 526 ? 11.605 4.890 -3.693 1.00 53.34 526 GLN A C 1
ATOM 4124 O O . GLN A 1 526 ? 11.951 5.833 -4.401 1.00 53.34 526 GLN A O 1
ATOM 4129 N N . GLY A 1 527 ? 12.459 3.935 -3.321 1.00 51.97 527 GLY A N 1
ATOM 4130 C CA . GLY A 1 527 ? 13.728 3.708 -4.002 1.00 51.97 527 GLY A CA 1
ATOM 4131 C C . GLY A 1 527 ? 13.432 3.228 -5.418 1.00 51.97 527 GLY A C 1
ATOM 4132 O O . GLY A 1 527 ? 13.266 2.030 -5.653 1.00 51.97 527 GLY A O 1
ATOM 4133 N N . LEU A 1 528 ? 13.275 4.171 -6.345 1.00 55.69 528 LEU A N 1
ATOM 4134 C CA . LEU A 1 528 ? 12.996 3.872 -7.742 1.00 55.69 528 LEU A CA 1
ATOM 4135 C C . LEU A 1 528 ? 14.173 3.090 -8.337 1.00 55.69 528 LEU A C 1
ATOM 4137 O O . LEU A 1 528 ? 15.336 3.492 -8.235 1.00 55.69 528 LEU A O 1
ATOM 4141 N N . CYS A 1 529 ? 13.853 1.935 -8.915 1.00 55.50 529 CYS A N 1
ATOM 4142 C CA . CYS A 1 529 ? 14.773 1.152 -9.726 1.00 55.50 529 CYS A CA 1
ATOM 4143 C C . CYS A 1 529 ? 14.551 1.515 -11.198 1.0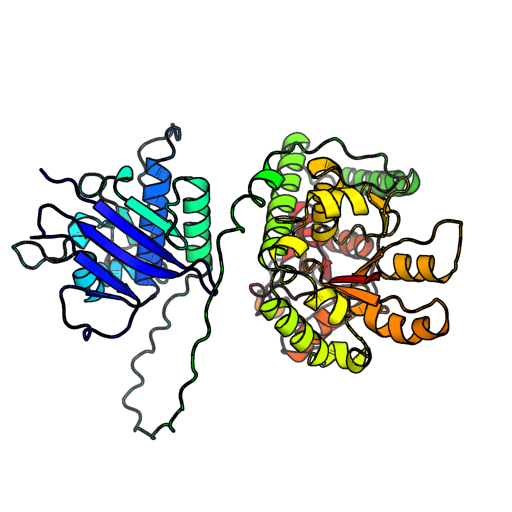0 55.50 529 CYS A C 1
ATOM 4145 O O . CYS A 1 529 ? 13.454 1.901 -11.592 1.00 55.50 529 CYS A O 1
ATOM 4147 N N . THR A 1 530 ? 15.585 1.373 -12.010 1.00 54.06 530 THR A N 1
ATOM 4148 C CA . THR A 1 530 ? 15.582 1.578 -13.460 1.00 54.06 530 THR A CA 1
ATOM 4149 C C . THR A 1 530 ? 16.245 0.395 -14.139 1.00 54.06 530 THR A C 1
ATOM 4151 O O . THR A 1 530 ? 17.271 -0.098 -13.673 1.00 54.06 530 THR A O 1
ATOM 4154 N N . LEU A 1 531 ? 15.677 -0.036 -15.254 1.00 57.78 531 LEU A N 1
ATOM 4155 C CA . LEU A 1 531 ? 16.328 -0.871 -16.246 1.00 57.78 531 LEU A CA 1
ATOM 4156 C C . LEU A 1 531 ? 17.049 0.055 -17.233 1.00 57.78 531 LEU A C 1
ATOM 4158 O O . LEU A 1 531 ? 16.414 0.905 -17.862 1.00 57.78 531 LEU A O 1
ATOM 4162 N N . GLY A 1 532 ? 18.366 -0.094 -17.328 1.00 57.94 532 GLY A N 1
ATOM 4163 C CA . GLY A 1 532 ? 19.180 0.471 -18.399 1.00 57.94 532 GLY A CA 1
ATOM 4164 C C . GLY A 1 532 ? 19.458 -0.595 -19.452 1.00 57.94 532 GLY A C 1
ATOM 4165 O O . GLY A 1 532 ? 19.748 -1.734 -19.085 1.00 57.94 532 GLY A O 1
ATOM 4166 N N . VAL A 1 533 ? 19.356 -0.228 -20.726 1.00 51.56 533 VAL A N 1
ATOM 4167 C CA . VAL A 1 533 ? 19.807 -1.030 -21.875 1.00 51.56 533 VAL A CA 1
ATOM 4168 C C . VAL A 1 533 ? 21.132 -0.471 -22.360 1.00 51.56 533 VAL A C 1
ATOM 4170 O O . VAL A 1 533 ? 21.248 0.778 -22.396 1.00 51.56 533 VAL A O 1
#

pLDDT: mean 78.62, std 20.17, range [27.27, 98.5]

Sequence (533 aa):
MAESCLQLWFSKEPDIELYKTTFAHHLNEGELAAVRGKSTGLPGTVGSFQWTPAVQALSIVLLKTAAWGRETQLEGEDATPRLEGTAPSPASSLGYAISKQSDWLLDIFGLDRKGSTIAKRILRTHNAAQRLKGPAVISVNTNQLSPDNIKVYVDELQVCDPKVLLNLAYFIERLWRPQRFITPRGKRRKEPAPAVSPQTSGPDSSVLEKSILAQVLQGAVPSLVPVRDDTRARLRKFVARQKTSSLLPPSLGGLAIREDLREMFKREVFAMLSITDIFRRNQLARALSQIYENPLLIKLGARNFRFDDEACSNLTYTQQLGTGIGETELQRNLCRDEPLRIMVPTCAASSVSILYYLKYFKGYNIEVDYRFALSKEILAHSGNGISGTHPDACITVIATAVPESEIRKKAYGEFLPVLLMPQTSMRVVAPLAKRRRSEALGTGQYGFLAEESWCSPLYFEDLVARGTVNPSKVKVVNMPPDEASALLAEGDPSLKSIIWFPNHNFNVLFNRCEYLSTPRDDINYQGLCTLGV

Radius of gyration: 27.21 Å; chains: 1; bounding box: 80×62×61 Å

Secondary structure (DSSP, 8-state):
-PPPEEEEEEE-SSS-EEEEEEEE-TTSSS-EEEEESS-S-SSSSEEEE---HHHHHHHHHHHHHHHHHH-TT--S-----EEEEPSSSHHHHHHHHHHHT-HHHHHHH-B-TTS-BTHHHHEEEESGGG-SSS-EEEEE-TTTS-GGGEEEEETTEE---HHHHHHHHHHHHHH------------PPP-PPPP-----------SSTTSSTTTGGG---PPPPPP-HHHHHHHHHHHHHHHHSTTS-TTS-HHHHHHHHHHHHHHHHHHHHHT-GGG-HHHHHHHHHHHHH-HHHHHTTGGG----HHHHHT--HHHHTT-STTHHHHHHHHS-SS-EEEE--TT-HHHHHHHHIIIIIS---EEEE---SSHHHHHHHHHTT-SS---SEEEEEHHHHHHHHHHHTTTS----EEEEEEEEPEEEEEE--S--GGGTTTSEEEEE--SSS-HHHHHHHHHHHTTSS-GGGEEEEE--HHHHHHHHHTT-TTEEEEEETTHHHHHHHHS-EEEPPPTTTTS---EEEEEE-